Protein AF-A0A3D0QU79-F1 (afdb_monomer)

Radius of gyration: 31.1 Å; Cα contacts (8 Å, |Δi|>4): 491; chains: 1; bounding box: 102×58×69 Å

Foldseek 3Di:
DDDDDDDDDDDDDDDDPDPDDDDDDPDDDDPDQPQDDPVLLVLLLVLVVCVVVVVQPPVCLLVSLLVSLLVCLVVVHDLVNSLVSNVVSLVVVLVVVLVVCCVVPVPCPSVNSNVVSVVVSVVSSVSSSVSSPNSNLVNLADPPPCPVPDDQFFKKKKAFQAWLVQLVQVVVQCVQAVQKQKAKDKDDPPDDPDVDDDDDDDPDDGDHDPAPPSDPPPSDPPDRTIGMMMMITHNDDGDGDPPNAQMFMDTCPPSRNRLNLQLRLLQNLVCVLVVHNTGYCVVVVVVSVLLSDAPVVLVVLLCLLQPPCSPDPVNVVLLLLLSLCLSVVNPLVRSCVVVVHDSVVSVVSVVVSCVRGVQDCVDPVSVVSSVSSNSNVSLVVISSHDHDDPPD

Secondary structure (DSSP, 8-state):
---------PPPPPPP-------------PPP--PPPHHHHHHHHHHHHHHHHT-S-TTTHHHHHHHHHHHHHTTT--HHHHHHHHHHHHHHHHHHHHHHHHHH-GGG-HHHHHHHHHHHHHHHHHHHHHHHHHHHHHHHS------TT-PPP-EEEEE--B-TTHHHHHHHHHHH-TT-EEEEEEE-TT------PPPPPPS---S---S----B-------TT-EEEEEEEESSPP-PPTT--SEEEEE-GGG-HHHHHHHHHHHHHHHHHHT-SEEETTTTHHHHHHHS--HHHHHHHHHHHHTHHHH-GGGHHHHHHHHHHHHTTT-HHHHHHHTT--HHHHHHHHHHHHHHH---TTSHHHHHHHHHHHHHHHHHH-TTS-------

Sequence (392 aa):
AAADRAVAGAPPPLPPRQRSGAGGVTGSGGPPAVSPDVRTINDDITLWLGVLSGDVPVADRSAEFRTRGAAHAARNVPLEDALLLQHSCLDVLTRELTSRLVRVCPRTGPAAVGRMVDALAVSLLRPATAAFAAGYRDAARVPEQTSPDRRPFVWCLATGPAGPADGQALRQFRIANPQALIAVSGREPGAAPVPRTAPAAVPGGGPGGAGPAVAAVPAFAAAPGACVSFTAFSHDLPVVPDGLGSYGIVPVENGDTTRAARRAGISAVLARHYGLDHLDAEHARPLVAALDLTHAEREAFLASCLGPLHHSGRNRHLVETLEAYLAHNLCTTAAARSLYVHRHTFAYRMRCIRSLTGLDPDRPYHRLRAELAVLMSRLHNSPAVPQQRAAA

Structure (mmCIF, N/CA/C/O backbone):
data_AF-A0A3D0QU79-F1
#
_entry.id   AF-A0A3D0QU79-F1
#
loop_
_atom_site.group_PDB
_atom_site.id
_atom_site.type_symbol
_atom_site.label_atom_id
_atom_site.label_alt_id
_atom_site.label_comp_id
_atom_site.label_asym_id
_atom_site.label_entity_id
_atom_site.label_seq_id
_atom_site.pdbx_PDB_ins_code
_atom_site.Cartn_x
_atom_site.Cartn_y
_atom_site.Cartn_z
_atom_site.occupancy
_atom_site.B_iso_or_equiv
_atom_site.auth_seq_id
_atom_site.auth_comp_id
_atom_site.auth_asym_id
_atom_site.auth_atom_id
_atom_site.pdbx_PDB_model_num
ATOM 1 N N . ALA A 1 1 ? 81.246 31.319 12.825 1.00 35.75 1 ALA A N 1
ATOM 2 C CA . ALA A 1 1 ? 82.363 30.353 12.804 1.00 35.75 1 ALA A CA 1
ATOM 3 C C . ALA A 1 1 ? 81.787 29.011 13.241 1.00 35.75 1 ALA A C 1
ATOM 5 O O . ALA A 1 1 ? 81.293 28.928 14.350 1.00 35.75 1 ALA A O 1
ATOM 6 N N . ALA A 1 2 ? 81.414 28.150 12.298 1.00 31.53 2 ALA A N 1
ATOM 7 C CA . ALA A 1 2 ? 82.282 27.154 11.664 1.00 31.53 2 ALA A CA 1
ATOM 8 C C . ALA A 1 2 ? 82.649 25.984 12.598 1.00 31.53 2 ALA A C 1
ATOM 10 O O . ALA A 1 2 ? 83.515 26.135 13.449 1.00 31.53 2 ALA A O 1
ATOM 11 N N . ALA A 1 3 ? 82.024 24.842 12.276 1.00 32.81 3 ALA A N 1
ATOM 12 C CA . ALA A 1 3 ? 82.536 23.469 12.361 1.00 32.81 3 ALA A CA 1
ATOM 13 C C . ALA A 1 3 ? 82.628 22.826 13.767 1.00 32.81 3 ALA A C 1
ATOM 15 O O . ALA A 1 3 ? 82.865 23.501 14.752 1.00 32.81 3 ALA A O 1
ATOM 16 N N . ASP A 1 4 ? 82.410 21.522 13.951 1.00 31.72 4 ASP A N 1
ATOM 17 C CA . ASP A 1 4 ? 82.640 20.424 13.013 1.00 31.72 4 ASP A CA 1
ATOM 18 C C . ASP A 1 4 ? 81.812 19.161 13.354 1.00 31.72 4 ASP A C 1
ATOM 20 O O . ASP A 1 4 ? 81.208 19.033 14.417 1.00 31.72 4 ASP A O 1
ATOM 24 N N . ARG A 1 5 ? 81.801 18.248 12.384 1.00 33.41 5 ARG A N 1
ATOM 25 C CA . ARG A 1 5 ? 81.117 16.954 12.259 1.00 33.41 5 ARG A CA 1
ATOM 26 C C . ARG A 1 5 ? 81.375 15.948 13.392 1.00 33.41 5 ARG A C 1
ATOM 28 O O . ARG A 1 5 ? 82.512 15.760 13.806 1.00 33.41 5 ARG A O 1
ATOM 35 N N . ALA A 1 6 ? 80.363 15.123 13.685 1.00 33.72 6 ALA A N 1
ATOM 36 C CA . ALA A 1 6 ? 80.547 13.702 14.014 1.00 33.72 6 ALA A CA 1
ATOM 37 C C . ALA A 1 6 ? 79.273 12.906 13.654 1.00 33.72 6 ALA A C 1
ATOM 39 O O . ALA A 1 6 ? 78.195 13.206 14.149 1.00 33.72 6 ALA A O 1
ATOM 40 N N . VAL A 1 7 ? 79.294 12.125 12.571 1.00 34.34 7 VAL A N 1
ATOM 41 C CA . VAL A 1 7 ? 79.531 10.664 12.481 1.00 34.34 7 VAL A CA 1
ATOM 42 C C . VAL A 1 7 ? 78.212 9.888 12.354 1.00 34.34 7 VAL A C 1
ATOM 44 O O . VAL A 1 7 ? 77.292 10.002 13.154 1.00 34.34 7 VAL A O 1
ATOM 47 N N . ALA A 1 8 ? 78.162 9.114 11.271 1.00 35.62 8 ALA A N 1
ATOM 48 C CA . ALA A 1 8 ? 77.078 8.262 10.822 1.00 35.62 8 ALA A CA 1
ATOM 49 C C . ALA A 1 8 ? 76.774 7.105 11.790 1.00 35.62 8 ALA A C 1
ATOM 51 O O . ALA A 1 8 ? 77.679 6.401 12.231 1.00 35.62 8 ALA A O 1
ATOM 52 N N . GLY A 1 9 ? 75.484 6.860 12.023 1.00 32.56 9 GLY A N 1
ATOM 53 C CA . GLY A 1 9 ? 74.952 5.637 12.619 1.00 32.56 9 GLY A CA 1
ATOM 54 C C . GLY A 1 9 ? 73.758 5.165 11.793 1.00 32.56 9 GLY A C 1
ATOM 55 O O . GLY A 1 9 ? 72.789 5.901 11.626 1.00 32.56 9 GLY A O 1
ATOM 56 N N . ALA A 1 10 ? 73.874 3.974 11.210 1.00 36.19 10 ALA A N 1
ATOM 57 C CA . ALA A 1 10 ? 72.872 3.344 10.356 1.00 36.19 10 ALA A CA 1
ATOM 58 C C . ALA A 1 10 ? 71.508 3.168 11.066 1.00 36.19 10 ALA A C 1
ATOM 60 O O . ALA A 1 10 ? 71.486 2.896 12.268 1.00 36.19 10 ALA A O 1
ATOM 61 N N . PRO A 1 11 ? 70.370 3.269 10.350 1.00 40.91 11 PRO A N 1
ATOM 62 C CA . PRO A 1 11 ? 69.065 2.964 10.928 1.00 40.91 11 PRO A CA 1
ATOM 63 C C . PRO A 1 11 ? 68.925 1.449 11.188 1.00 40.91 11 PRO A C 1
ATOM 65 O O . PRO A 1 11 ? 69.383 0.646 10.370 1.00 40.91 11 PRO A O 1
ATOM 68 N N . PRO A 1 12 ? 68.298 1.035 12.305 1.00 42.03 12 PRO A N 1
ATOM 69 C CA . PRO A 1 12 ? 68.129 -0.375 12.644 1.00 42.03 12 PRO A CA 1
ATOM 70 C C . PRO A 1 12 ? 67.205 -1.099 11.644 1.00 42.03 12 PRO A C 1
ATOM 72 O O . PRO A 1 12 ? 66.320 -0.474 11.050 1.00 42.03 12 PRO A O 1
ATOM 75 N N . PRO A 1 13 ? 67.395 -2.417 11.442 1.00 36.59 13 PRO A N 1
ATOM 76 C CA . PRO A 1 13 ? 66.687 -3.181 10.423 1.00 36.59 13 PRO A CA 1
ATOM 77 C C . PRO A 1 13 ? 65.191 -3.304 10.737 1.00 36.59 13 PRO A C 1
ATOM 79 O O . PRO A 1 13 ? 64.790 -3.574 11.870 1.00 36.59 13 PRO A O 1
ATOM 82 N N . LEU A 1 14 ? 64.368 -3.133 9.699 1.00 37.88 14 LEU A N 1
ATOM 83 C CA . LEU A 1 14 ? 62.926 -3.375 9.736 1.00 37.88 14 LEU A CA 1
ATOM 84 C C . LEU A 1 14 ? 62.639 -4.832 10.152 1.00 37.88 14 LEU A C 1
ATOM 86 O O . LEU A 1 14 ? 63.272 -5.747 9.614 1.00 37.88 14 LEU A O 1
ATOM 90 N N . PRO A 1 15 ? 61.678 -5.080 11.060 1.00 35.88 15 PRO A N 1
ATOM 91 C CA . PRO A 1 15 ? 61.313 -6.436 11.446 1.00 35.88 15 PRO A CA 1
ATOM 92 C C . PRO A 1 15 ? 60.686 -7.201 10.264 1.00 35.88 15 PRO A C 1
ATOM 94 O O . PRO A 1 15 ? 60.052 -6.601 9.387 1.00 35.88 15 PRO A O 1
ATOM 97 N N . PRO A 1 16 ? 60.859 -8.534 10.216 1.00 32.47 16 PRO A N 1
ATOM 98 C CA . PRO A 1 16 ? 60.448 -9.357 9.088 1.00 32.47 16 PRO A CA 1
ATOM 99 C C . PRO A 1 16 ? 58.928 -9.336 8.907 1.00 32.47 16 PRO A C 1
ATOM 101 O O . PRO A 1 16 ? 58.172 -9.386 9.877 1.00 32.47 16 PRO A O 1
ATOM 104 N N . ARG A 1 17 ? 58.486 -9.308 7.641 1.00 31.45 17 ARG A N 1
ATOM 105 C CA . ARG A 1 17 ? 57.084 -9.485 7.239 1.00 31.45 17 ARG A CA 1
ATOM 106 C C . ARG A 1 17 ? 56.525 -10.755 7.886 1.00 31.45 17 ARG A C 1
ATOM 108 O O . ARG A 1 17 ? 56.773 -11.859 7.402 1.00 31.45 17 ARG A O 1
ATOM 115 N N . GLN A 1 18 ? 55.752 -10.597 8.958 1.00 30.86 18 GLN A N 1
ATOM 116 C CA . GLN A 1 18 ? 54.949 -11.681 9.498 1.00 30.86 18 GLN A CA 1
ATOM 117 C C . GLN A 1 18 ? 53.874 -12.036 8.470 1.00 30.86 18 GLN A C 1
ATOM 119 O O . GLN A 1 18 ? 52.933 -11.284 8.225 1.00 30.86 18 GLN A O 1
ATOM 124 N N . ARG A 1 19 ? 54.037 -13.212 7.859 1.00 35.50 19 ARG A N 1
ATOM 125 C CA . ARG A 1 19 ? 52.932 -13.978 7.291 1.00 35.50 19 ARG A CA 1
ATOM 126 C C . ARG A 1 19 ? 52.000 -14.349 8.450 1.00 35.50 19 ARG A C 1
ATOM 128 O O . ARG A 1 19 ? 52.246 -15.332 9.136 1.00 35.50 19 ARG A O 1
ATOM 135 N N . SER A 1 20 ? 50.959 -13.554 8.671 1.00 30.30 20 SER A N 1
ATOM 136 C CA . SER A 1 20 ? 49.737 -14.035 9.319 1.00 30.30 20 SER A CA 1
ATOM 137 C C . SER A 1 20 ? 48.920 -14.692 8.201 1.00 30.30 20 SER A C 1
ATOM 139 O O . SER A 1 20 ? 48.627 -14.052 7.198 1.00 30.30 20 SER A O 1
ATOM 141 N N . GLY A 1 21 ? 48.707 -16.003 8.187 1.00 27.97 21 GLY A N 1
ATOM 142 C CA . GLY A 1 21 ? 48.133 -16.739 9.302 1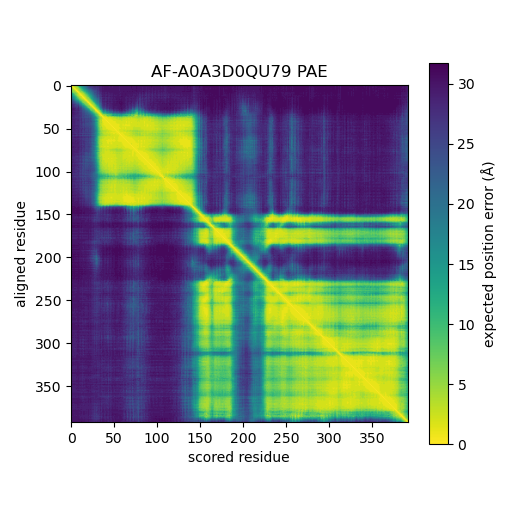.00 27.97 21 GLY A CA 1
ATOM 143 C C . GLY A 1 21 ? 46.635 -16.774 9.048 1.00 27.97 21 GLY A C 1
ATOM 144 O O . GLY A 1 21 ? 45.923 -15.834 9.379 1.00 27.97 21 GLY A O 1
ATOM 145 N N . ALA A 1 22 ? 46.196 -17.827 8.361 1.00 35.59 22 ALA A N 1
ATOM 146 C CA . ALA A 1 22 ? 44.805 -18.105 8.057 1.00 35.59 22 ALA A CA 1
ATOM 147 C C . ALA A 1 22 ? 43.965 -18.066 9.345 1.00 35.59 22 ALA A C 1
ATOM 149 O O . ALA A 1 22 ? 44.060 -18.955 10.186 1.00 35.59 22 ALA A O 1
ATOM 150 N N . GLY A 1 23 ? 43.157 -17.019 9.487 1.00 27.84 23 GLY A N 1
ATOM 151 C CA . GLY A 1 23 ? 42.080 -16.915 10.462 1.00 27.84 23 GLY A CA 1
ATOM 152 C C . GLY A 1 23 ? 40.771 -16.868 9.693 1.00 27.84 23 GLY A C 1
ATOM 153 O O . GLY A 1 23 ? 40.523 -15.916 8.956 1.00 27.84 23 GLY A O 1
ATOM 154 N N . GLY A 1 24 ? 39.981 -17.935 9.807 1.00 39.28 24 GLY A N 1
ATOM 155 C CA . GLY A 1 24 ? 38.714 -18.097 9.110 1.00 39.28 24 GLY A CA 1
ATOM 156 C C . GLY A 1 24 ? 37.747 -16.959 9.415 1.00 39.28 24 GLY A C 1
ATOM 157 O O . GLY A 1 24 ? 37.289 -16.800 10.543 1.00 39.28 24 GLY A O 1
ATOM 158 N N . VAL A 1 25 ? 37.403 -16.208 8.374 1.00 29.53 25 VAL A N 1
ATOM 159 C CA . VAL A 1 25 ? 36.155 -15.457 8.319 1.00 29.53 25 VAL A CA 1
ATOM 160 C C . VAL A 1 25 ? 35.175 -16.374 7.610 1.00 29.53 25 VAL A C 1
ATOM 162 O O . VAL A 1 25 ? 35.300 -16.642 6.416 1.00 29.53 25 VAL A O 1
ATOM 165 N N . THR A 1 26 ? 34.218 -16.899 8.366 1.00 37.69 26 THR A N 1
ATOM 166 C CA . THR A 1 26 ? 32.998 -17.506 7.840 1.00 37.69 26 THR A CA 1
ATOM 167 C C . THR A 1 26 ? 32.224 -16.422 7.088 1.00 37.69 26 THR A C 1
ATOM 169 O O . THR A 1 26 ? 31.386 -15.728 7.662 1.00 37.69 26 THR A O 1
ATOM 172 N N . GLY A 1 27 ? 32.576 -16.220 5.819 1.00 29.61 27 GLY A N 1
ATOM 173 C CA . GLY A 1 27 ? 31.858 -15.377 4.875 1.00 29.61 27 GLY A CA 1
ATOM 174 C C . GLY A 1 27 ? 30.707 -16.172 4.273 1.00 29.61 27 GLY A C 1
ATOM 175 O O . GLY A 1 27 ? 30.907 -17.240 3.702 1.00 29.61 27 GLY A O 1
ATOM 176 N N . SER A 1 28 ? 29.502 -15.650 4.458 1.00 29.39 28 SER A N 1
ATOM 177 C CA . SER A 1 28 ? 28.238 -16.116 3.894 1.00 29.39 28 SER A CA 1
ATOM 178 C C . SER A 1 28 ? 28.361 -16.583 2.439 1.00 29.39 28 SER A C 1
ATOM 180 O O . SER A 1 28 ? 28.743 -15.802 1.566 1.00 29.39 28 SER A O 1
ATOM 182 N N . GLY A 1 29 ? 27.978 -17.833 2.177 1.00 28.75 29 GLY A N 1
ATOM 183 C CA . GLY A 1 29 ? 27.863 -18.383 0.829 1.00 28.75 29 GLY A CA 1
ATOM 184 C C . GLY A 1 29 ? 26.713 -17.744 0.050 1.00 28.75 29 GLY A C 1
ATOM 185 O O . GLY A 1 29 ? 25.585 -18.228 0.097 1.00 28.75 29 GLY A O 1
ATOM 186 N N . GLY A 1 30 ? 27.004 -16.661 -0.669 1.00 31.19 30 GLY A N 1
ATOM 187 C CA . GLY A 1 30 ? 26.317 -16.332 -1.918 1.00 31.19 30 GLY A CA 1
ATOM 188 C C . GLY A 1 30 ? 26.984 -17.073 -3.087 1.00 31.19 30 GLY A C 1
ATOM 189 O O . GLY A 1 30 ? 28.130 -17.510 -2.943 1.00 31.19 30 GLY A O 1
ATOM 190 N N . PRO A 1 31 ? 26.312 -17.245 -4.241 1.00 33.75 31 PRO A N 1
ATOM 191 C CA . PRO A 1 31 ? 27.000 -17.714 -5.440 1.00 33.75 31 PRO A CA 1
ATOM 192 C C . PRO A 1 31 ? 28.157 -16.752 -5.768 1.00 33.75 31 PRO A C 1
ATOM 194 O O . PRO A 1 31 ? 28.047 -15.556 -5.482 1.00 33.75 31 PRO A O 1
ATOM 197 N N . PRO A 1 32 ? 29.276 -17.241 -6.330 1.00 34.88 32 PRO A N 1
ATOM 198 C CA . PRO A 1 32 ? 30.414 -16.386 -6.639 1.00 34.88 32 PRO A CA 1
ATOM 199 C C . PRO A 1 32 ? 29.972 -15.285 -7.607 1.00 34.88 32 PRO A C 1
ATOM 201 O O . PRO A 1 32 ? 29.350 -15.580 -8.628 1.00 34.88 32 PRO A O 1
ATOM 204 N N . ALA A 1 33 ? 30.293 -14.027 -7.294 1.00 43.06 33 ALA A N 1
ATOM 205 C CA . ALA A 1 33 ? 30.226 -12.950 -8.271 1.00 43.06 33 ALA A CA 1
ATOM 206 C C . ALA A 1 33 ? 31.072 -13.378 -9.479 1.00 43.06 33 ALA A C 1
ATOM 208 O O . ALA A 1 33 ? 32.288 -13.548 -9.366 1.00 43.06 33 ALA A O 1
ATOM 209 N N . VAL A 1 34 ? 30.423 -13.651 -10.612 1.00 56.75 34 VAL A N 1
ATOM 210 C CA . VAL A 1 34 ? 31.129 -14.025 -11.835 1.00 56.75 34 VAL A CA 1
ATOM 211 C C . VAL A 1 34 ? 31.769 -12.746 -12.354 1.00 56.75 34 VAL A C 1
ATOM 213 O O . VAL A 1 34 ? 31.077 -11.859 -12.853 1.00 56.75 34 VAL A O 1
ATOM 216 N N . SER A 1 35 ? 33.087 -12.622 -12.195 1.00 58.31 35 SER A N 1
ATOM 217 C CA . SER A 1 35 ? 33.826 -11.520 -12.808 1.00 58.31 35 SER A CA 1
ATOM 218 C C . SER A 1 35 ? 33.577 -11.523 -14.322 1.00 58.31 35 SER A C 1
ATOM 220 O O . SER A 1 35 ? 33.538 -12.602 -14.923 1.00 58.31 35 SER A O 1
ATOM 222 N N . PRO A 1 36 ? 33.393 -10.352 -14.955 1.00 65.31 36 PRO A N 1
ATOM 223 C CA . PRO A 1 36 ? 33.149 -10.287 -16.388 1.00 65.31 36 PRO A CA 1
ATOM 224 C C . PRO A 1 36 ? 34.306 -10.948 -17.147 1.00 65.31 36 PRO A C 1
ATOM 226 O O . PRO A 1 36 ? 35.471 -10.613 -16.938 1.00 65.31 36 PRO A O 1
ATOM 229 N N . ASP A 1 37 ? 33.981 -11.898 -18.027 1.00 76.88 37 ASP A N 1
ATOM 230 C CA . ASP A 1 37 ? 34.973 -12.563 -18.877 1.00 76.88 37 ASP A CA 1
ATOM 231 C C . ASP A 1 37 ? 35.656 -11.546 -19.814 1.00 76.88 37 ASP A C 1
ATOM 233 O O . ASP A 1 37 ? 35.039 -10.570 -20.257 1.00 76.88 37 ASP A O 1
ATOM 237 N N . VAL A 1 38 ? 36.917 -11.811 -20.159 1.00 76.44 38 VAL A N 1
ATOM 238 C CA . VAL A 1 38 ? 37.808 -10.984 -20.986 1.00 76.44 38 VAL A CA 1
ATOM 239 C C . VAL A 1 38 ? 37.138 -10.554 -22.288 1.00 76.44 38 VAL A C 1
ATOM 241 O O . VAL A 1 38 ? 37.283 -9.408 -22.708 1.00 76.44 38 VAL A O 1
ATOM 244 N N . ARG A 1 39 ? 36.345 -11.435 -22.910 1.00 77.50 39 ARG A N 1
ATOM 245 C CA . ARG A 1 39 ? 35.602 -11.108 -24.134 1.00 77.50 39 ARG A CA 1
ATOM 246 C C . ARG A 1 39 ? 34.592 -9.977 -23.923 1.00 77.50 39 ARG A C 1
ATOM 248 O O . ARG A 1 39 ? 34.480 -9.089 -24.759 1.00 77.50 39 ARG A O 1
ATOM 255 N N . THR A 1 40 ? 33.893 -9.980 -22.791 1.00 81.00 40 THR A N 1
ATOM 256 C CA . THR A 1 40 ? 32.889 -8.959 -22.457 1.00 81.00 40 THR A CA 1
ATOM 257 C C . THR A 1 40 ? 33.553 -7.604 -22.224 1.00 81.00 40 THR A C 1
ATOM 259 O O . THR A 1 40 ? 33.067 -6.591 -22.718 1.00 81.00 40 THR A O 1
ATOM 262 N N . ILE A 1 41 ? 34.700 -7.602 -21.542 1.00 83.38 41 ILE A N 1
ATOM 263 C CA . ILE A 1 41 ? 35.516 -6.402 -21.329 1.00 83.38 41 ILE A CA 1
ATOM 264 C C . ILE A 1 41 ? 36.036 -5.860 -22.669 1.00 83.38 41 ILE A C 1
ATOM 266 O O . ILE A 1 41 ? 35.963 -4.660 -22.924 1.00 83.38 41 ILE A O 1
ATOM 270 N N . ASN A 1 42 ? 36.526 -6.736 -23.551 1.00 82.94 42 ASN A N 1
ATOM 271 C CA . ASN A 1 42 ? 37.070 -6.337 -24.848 1.00 82.94 42 ASN A CA 1
ATOM 272 C C . ASN A 1 42 ? 36.014 -5.687 -25.752 1.00 82.94 42 ASN A C 1
ATOM 274 O O . ASN A 1 42 ? 36.288 -4.676 -26.398 1.00 82.94 42 ASN A O 1
ATOM 278 N N . ASP A 1 43 ? 34.800 -6.228 -25.774 1.00 88.56 43 ASP A N 1
ATOM 279 C CA . ASP A 1 43 ? 33.699 -5.648 -26.540 1.00 88.56 43 ASP A CA 1
ATOM 280 C C . ASP A 1 43 ? 33.285 -4.260 -26.001 1.00 88.56 43 ASP A C 1
ATOM 282 O O . ASP A 1 43 ? 32.976 -3.365 -26.785 1.00 88.56 43 ASP A O 1
ATOM 286 N N . ASP A 1 44 ? 33.303 -4.053 -24.676 1.00 91.00 44 ASP A N 1
ATOM 287 C CA . ASP A 1 44 ? 33.002 -2.744 -24.071 1.00 91.00 44 ASP A CA 1
ATOM 288 C C . ASP A 1 44 ? 34.072 -1.707 -24.431 1.00 91.00 44 ASP A C 1
ATOM 290 O O . ASP A 1 44 ? 33.751 -0.586 -24.828 1.00 91.00 44 ASP A O 1
ATOM 294 N N . ILE A 1 45 ? 35.350 -2.092 -24.352 1.00 87.94 45 ILE A N 1
ATOM 295 C CA . ILE A 1 45 ? 36.472 -1.248 -24.782 1.00 87.94 45 ILE A CA 1
ATOM 296 C C . ILE A 1 45 ? 36.349 -0.920 -26.274 1.00 87.94 45 ILE A C 1
ATOM 298 O O . ILE A 1 45 ? 36.562 0.226 -26.666 1.00 87.94 45 ILE A O 1
ATOM 302 N N . THR A 1 46 ? 35.972 -1.897 -27.100 1.00 90.56 46 THR A N 1
ATOM 303 C CA . THR A 1 46 ? 35.788 -1.711 -28.546 1.00 90.56 46 THR A CA 1
ATOM 304 C C . THR A 1 46 ? 34.679 -0.702 -28.838 1.00 90.56 46 THR A C 1
ATOM 306 O O . THR A 1 46 ? 34.876 0.198 -29.654 1.00 90.56 46 THR A O 1
ATOM 309 N N . LEU A 1 47 ? 33.547 -0.787 -28.131 1.00 93.12 47 LEU A N 1
ATOM 310 C CA . LEU A 1 47 ? 32.469 0.193 -28.260 1.00 93.12 47 LEU A CA 1
ATOM 311 C C . LEU A 1 47 ? 32.935 1.596 -27.850 1.00 93.12 47 LEU A C 1
ATOM 313 O O . LEU A 1 47 ? 32.705 2.560 -28.580 1.00 93.12 47 LEU A O 1
ATOM 317 N N . TRP A 1 48 ? 33.620 1.724 -26.712 1.00 93.56 48 TRP A N 1
ATOM 318 C CA . TRP A 1 48 ? 34.141 3.015 -26.259 1.00 93.56 48 TRP A CA 1
ATOM 319 C C . TRP A 1 48 ? 35.148 3.623 -27.235 1.00 93.56 48 TRP A C 1
ATOM 321 O O . TRP A 1 48 ? 35.089 4.825 -27.498 1.00 93.56 48 TRP A O 1
ATOM 331 N N . LEU A 1 49 ? 36.035 2.808 -27.807 1.00 90.50 49 LEU A N 1
ATOM 332 C CA . LEU A 1 49 ? 36.959 3.247 -28.848 1.00 90.50 49 LEU A CA 1
ATOM 333 C C . LEU A 1 49 ? 36.205 3.751 -30.078 1.00 90.50 49 LEU A C 1
ATOM 335 O O . LEU A 1 49 ? 36.492 4.862 -30.507 1.00 90.50 49 LEU A O 1
ATOM 339 N N . GLY A 1 50 ? 35.201 3.012 -30.562 1.00 90.69 50 GLY A N 1
ATOM 340 C CA . GLY A 1 50 ? 34.358 3.429 -31.688 1.00 90.69 50 GLY A CA 1
ATOM 341 C C . GLY A 1 50 ? 33.586 4.731 -31.430 1.00 90.69 50 GLY A C 1
ATOM 342 O O . GLY A 1 50 ? 33.398 5.555 -32.324 1.00 90.69 50 GLY A O 1
ATOM 343 N N . VAL A 1 51 ? 33.160 4.972 -30.187 1.00 92.00 51 VAL A N 1
ATOM 344 C CA . VAL A 1 51 ? 32.522 6.239 -29.791 1.00 92.00 51 VAL A CA 1
ATOM 345 C C . VAL A 1 51 ? 33.519 7.401 -29.808 1.00 92.00 51 VAL A C 1
ATOM 347 O O . VAL A 1 51 ? 33.164 8.496 -30.249 1.00 92.00 51 VAL A O 1
ATOM 350 N N . LEU A 1 52 ? 34.747 7.177 -29.330 1.00 88.62 52 LEU A N 1
ATOM 351 C CA . LEU A 1 52 ? 35.801 8.194 -29.258 1.00 88.62 52 LEU A CA 1
ATOM 352 C C . LEU A 1 52 ? 36.421 8.509 -30.626 1.00 88.62 52 LEU A C 1
ATOM 354 O O . LEU A 1 52 ? 36.770 9.662 -30.873 1.00 88.62 52 LEU A O 1
ATOM 358 N N . SER A 1 53 ? 36.546 7.518 -31.511 1.00 86.81 53 SER A N 1
ATOM 359 C CA . SER A 1 53 ? 37.006 7.696 -32.895 1.00 86.81 53 SER A CA 1
ATOM 360 C C . SER A 1 53 ? 35.932 8.293 -33.806 1.00 86.81 53 SER A C 1
ATOM 362 O O . SER A 1 53 ? 36.264 8.865 -34.841 1.00 86.81 53 SER A O 1
ATOM 364 N N . GLY A 1 54 ? 34.658 8.211 -33.408 1.00 87.00 54 GLY A N 1
ATOM 365 C CA . GLY A 1 54 ? 33.523 8.680 -34.202 1.00 87.00 54 GLY A CA 1
ATOM 366 C C . GLY A 1 54 ? 32.953 7.630 -35.158 1.00 87.00 54 GLY A C 1
ATOM 367 O O . GLY A 1 54 ? 32.031 7.950 -35.903 1.00 87.00 54 GLY A O 1
ATOM 368 N N . ASP A 1 55 ? 33.441 6.391 -35.095 1.00 91.12 55 ASP A N 1
ATOM 369 C CA . ASP A 1 55 ? 32.965 5.264 -35.906 1.00 91.12 55 ASP A CA 1
ATOM 370 C C . ASP A 1 55 ? 31.530 4.845 -35.544 1.00 91.12 55 ASP A C 1
ATOM 372 O O . ASP A 1 55 ? 30.825 4.268 -36.368 1.00 91.12 55 ASP A O 1
ATOM 376 N N . VAL A 1 56 ? 31.076 5.160 -34.322 1.00 90.12 56 VAL A N 1
ATOM 377 C CA . VAL A 1 56 ? 29.687 4.955 -33.880 1.00 90.12 56 VAL A CA 1
ATOM 378 C C . VAL A 1 56 ? 28.900 6.273 -33.980 1.00 90.12 56 VAL A C 1
ATOM 380 O O . VAL A 1 56 ? 29.145 7.199 -33.178 1.00 90.12 56 VAL A O 1
ATOM 383 N N . PRO A 1 57 ? 27.926 6.378 -34.911 1.00 91.44 57 PRO A N 1
ATOM 384 C CA . PRO A 1 57 ? 27.107 7.573 -35.084 1.00 91.44 57 PRO A CA 1
ATOM 385 C C . PRO A 1 57 ? 26.366 7.945 -33.802 1.00 91.44 57 PRO A C 1
ATOM 387 O O . PRO A 1 57 ? 25.902 7.079 -33.064 1.00 91.44 57 PRO A O 1
ATOM 390 N N . VAL A 1 58 ? 26.209 9.247 -33.536 1.00 84.62 58 VAL A N 1
ATOM 391 C CA . VAL A 1 58 ? 25.581 9.754 -32.296 1.00 84.62 58 VAL A CA 1
ATOM 392 C C . VAL A 1 58 ? 24.187 9.158 -32.059 1.00 84.62 58 VAL A C 1
ATOM 394 O O . VAL A 1 58 ? 23.852 8.865 -30.913 1.00 84.62 58 VAL A O 1
ATOM 397 N N . ALA A 1 59 ? 23.411 8.942 -33.126 1.00 87.56 59 ALA A N 1
ATOM 398 C CA . ALA A 1 59 ? 22.074 8.352 -33.063 1.00 87.56 59 ALA A CA 1
ATOM 399 C C . ALA A 1 59 ? 22.074 6.895 -32.555 1.00 87.56 59 ALA A C 1
ATOM 401 O O . ALA A 1 59 ? 21.135 6.486 -31.871 1.00 87.56 59 ALA A O 1
ATOM 402 N N . ASP A 1 60 ? 23.148 6.148 -32.813 1.00 89.00 60 ASP A N 1
ATOM 403 C CA . ASP A 1 60 ? 23.219 4.706 -32.558 1.00 89.00 60 ASP A CA 1
ATOM 404 C C . ASP A 1 60 ? 23.855 4.379 -31.201 1.00 89.00 60 ASP A C 1
ATOM 406 O O . ASP A 1 60 ? 23.597 3.322 -30.626 1.00 89.00 60 ASP A O 1
ATOM 410 N N . ARG A 1 61 ? 24.622 5.313 -30.618 1.00 90.75 61 ARG A N 1
ATOM 411 C CA . ARG A 1 61 ? 25.357 5.114 -29.350 1.00 90.75 61 ARG A CA 1
ATOM 412 C C . ARG A 1 61 ? 24.474 4.557 -28.236 1.00 90.75 61 ARG A C 1
ATOM 414 O O . ARG A 1 61 ? 24.852 3.610 -27.553 1.00 90.75 61 ARG A O 1
ATOM 421 N N . SER A 1 62 ? 23.279 5.117 -28.046 1.00 89.75 62 SER A N 1
ATOM 422 C CA . SER A 1 62 ? 22.351 4.648 -27.009 1.00 89.75 62 SER A CA 1
ATOM 423 C C . SER A 1 62 ? 21.776 3.257 -27.291 1.00 89.75 62 SER A C 1
ATOM 425 O O . SER A 1 62 ? 21.369 2.575 -26.354 1.00 89.75 62 SER A O 1
ATOM 427 N N . ALA A 1 63 ? 21.677 2.830 -28.551 1.00 85.75 63 ALA A N 1
ATOM 428 C CA . ALA A 1 63 ? 21.281 1.464 -28.891 1.00 85.75 63 ALA A CA 1
ATOM 429 C C . ALA A 1 63 ? 22.425 0.482 -28.608 1.00 85.75 63 ALA A C 1
ATOM 431 O O . ALA A 1 63 ? 22.210 -0.517 -27.928 1.00 85.75 63 ALA A O 1
ATOM 432 N N . GLU A 1 64 ? 23.649 0.824 -29.005 1.00 90.88 64 GLU A N 1
ATOM 433 C CA . GLU A 1 64 ? 24.831 -0.010 -28.768 1.00 90.88 64 GLU A CA 1
ATOM 434 C C . GLU A 1 64 ? 25.106 -0.231 -27.274 1.00 90.88 64 GLU A C 1
ATOM 436 O O . GLU A 1 64 ? 25.255 -1.368 -26.820 1.00 90.88 64 GLU A O 1
ATOM 441 N N . PHE A 1 65 ? 25.064 0.828 -26.455 1.00 95.06 65 PHE A N 1
ATOM 442 C CA . PHE A 1 65 ? 25.226 0.683 -25.004 1.00 95.06 65 PHE A CA 1
ATOM 443 C C . PHE A 1 65 ? 24.105 -0.149 -24.362 1.00 95.06 65 PHE A C 1
ATOM 445 O O . PHE A 1 65 ? 24.375 -0.894 -23.420 1.00 95.06 65 PHE A O 1
ATOM 452 N N . ARG A 1 66 ? 22.868 -0.094 -24.883 1.00 93.56 66 ARG A N 1
ATOM 453 C CA . ARG A 1 66 ? 21.781 -0.985 -24.438 1.00 93.56 66 ARG A CA 1
ATOM 454 C C . ARG A 1 66 ? 22.099 -2.449 -24.743 1.00 93.56 66 ARG A C 1
ATOM 456 O O . ARG A 1 66 ? 21.958 -3.288 -23.856 1.00 93.56 66 ARG A O 1
ATOM 463 N N . THR A 1 67 ? 22.577 -2.749 -25.950 1.00 90.38 67 THR A N 1
ATOM 464 C CA . THR A 1 67 ? 23.002 -4.102 -26.347 1.00 90.38 67 THR A CA 1
ATOM 465 C C . THR A 1 67 ? 24.100 -4.635 -25.427 1.00 90.38 67 THR A C 1
ATOM 467 O O . THR A 1 67 ? 24.048 -5.788 -24.994 1.00 90.38 67 THR A O 1
ATOM 470 N N . ARG A 1 68 ? 25.065 -3.786 -25.053 1.00 93.56 68 ARG A N 1
ATOM 471 C CA . ARG A 1 68 ? 26.106 -4.146 -24.081 1.00 93.56 68 ARG A CA 1
ATOM 472 C C . ARG A 1 68 ? 25.535 -4.434 -22.696 1.00 93.56 68 ARG A C 1
ATOM 474 O O . ARG A 1 68 ? 25.833 -5.486 -22.136 1.00 93.56 68 ARG A O 1
ATOM 481 N N . GLY A 1 69 ? 24.656 -3.573 -22.183 1.00 91.81 69 GLY A N 1
ATOM 482 C CA . GLY A 1 69 ? 23.959 -3.811 -20.917 1.00 91.81 69 GLY A CA 1
ATOM 483 C C . GLY A 1 69 ? 23.224 -5.154 -20.897 1.00 91.81 69 GLY A C 1
ATOM 484 O O . GLY A 1 69 ? 23.354 -5.922 -19.943 1.00 91.81 69 GLY A O 1
ATOM 485 N N . ALA A 1 70 ? 22.531 -5.488 -21.987 1.00 86.75 70 ALA A N 1
ATOM 486 C CA . ALA A 1 70 ? 21.846 -6.768 -22.139 1.00 86.75 70 ALA A CA 1
ATOM 487 C C . ALA A 1 70 ? 22.804 -7.974 -22.132 1.00 86.75 70 ALA A C 1
ATOM 489 O O . ALA A 1 70 ? 22.523 -9.001 -21.511 1.00 86.75 70 ALA A O 1
ATOM 490 N N . ALA A 1 71 ? 23.965 -7.843 -22.776 1.00 87.00 71 ALA A N 1
ATOM 491 C CA . ALA A 1 71 ? 24.988 -8.885 -22.822 1.00 87.00 71 ALA A CA 1
ATOM 492 C C . ALA A 1 71 ? 25.623 -9.175 -21.448 1.00 87.00 71 ALA A C 1
ATOM 494 O O . ALA A 1 71 ? 26.017 -10.318 -21.190 1.00 87.00 71 ALA A O 1
ATOM 495 N N . HIS A 1 72 ? 25.721 -8.165 -20.577 1.00 85.94 72 HIS A N 1
ATOM 496 C CA . HIS A 1 72 ? 26.159 -8.318 -19.183 1.00 85.94 72 HIS A CA 1
ATOM 497 C C . HIS A 1 72 ? 25.090 -8.992 -18.318 1.00 85.94 72 HIS A C 1
ATOM 499 O O . HIS A 1 72 ? 25.410 -9.916 -17.568 1.00 85.94 72 HIS A O 1
ATOM 505 N N . ALA A 1 73 ? 23.819 -8.616 -18.492 1.00 84.00 73 ALA A N 1
ATOM 506 C CA . ALA A 1 73 ? 22.695 -9.268 -17.818 1.00 84.00 73 ALA A CA 1
ATOM 507 C C . ALA A 1 73 ? 22.603 -10.764 -18.168 1.00 84.00 73 ALA A C 1
ATOM 509 O O . ALA A 1 73 ? 22.480 -11.599 -17.276 1.00 84.00 73 ALA A O 1
ATOM 510 N N . ALA A 1 74 ? 22.768 -11.124 -19.447 1.00 80.00 74 ALA A N 1
ATOM 511 C CA . ALA A 1 74 ? 22.767 -12.517 -19.908 1.00 80.00 74 ALA A CA 1
ATOM 512 C C . ALA A 1 74 ? 23.880 -13.382 -19.281 1.00 80.00 74 ALA A C 1
ATOM 514 O O . ALA A 1 74 ? 23.780 -14.608 -19.252 1.00 80.00 74 ALA A O 1
ATOM 515 N N . ARG A 1 75 ? 24.946 -12.749 -18.778 1.00 77.94 75 ARG A N 1
ATOM 516 C CA . ARG A 1 75 ? 26.078 -13.402 -18.106 1.00 77.94 75 ARG A CA 1
ATOM 517 C C . ARG A 1 75 ? 25.978 -13.361 -16.580 1.00 77.94 75 ARG A C 1
ATOM 519 O O . ARG A 1 75 ? 26.879 -13.860 -15.916 1.00 77.94 75 ARG A O 1
ATOM 526 N N . ASN A 1 76 ? 24.895 -12.803 -16.033 1.00 72.12 76 ASN A N 1
ATOM 527 C CA . ASN A 1 76 ? 24.684 -12.610 -14.597 1.00 72.12 76 ASN A CA 1
ATOM 528 C C . ASN A 1 76 ? 25.796 -11.791 -13.909 1.00 72.12 76 ASN A C 1
ATOM 530 O O . ASN A 1 76 ? 26.083 -12.011 -12.733 1.00 72.12 76 ASN A O 1
ATOM 534 N N . VAL A 1 77 ? 26.425 -10.853 -14.628 1.00 76.94 77 VAL A N 1
ATOM 535 C CA . VAL A 1 77 ? 27.369 -9.897 -14.025 1.00 76.94 77 VAL A CA 1
ATOM 536 C C . VAL A 1 77 ? 26.558 -8.881 -13.217 1.00 76.94 77 VAL A C 1
ATOM 538 O O . VAL A 1 77 ? 25.668 -8.272 -13.805 1.00 76.94 77 VAL A O 1
ATOM 541 N N . PRO A 1 78 ? 26.823 -8.658 -11.916 1.00 80.12 78 PRO A N 1
ATOM 542 C CA . PRO A 1 78 ? 26.089 -7.670 -11.125 1.00 80.12 78 PRO A CA 1
ATOM 543 C C . PRO A 1 78 ? 26.074 -6.288 -11.793 1.00 80.12 78 PRO A C 1
ATOM 545 O O . PRO A 1 78 ? 27.093 -5.828 -12.306 1.00 80.12 78 PRO A O 1
ATOM 548 N N . LEU A 1 79 ? 24.923 -5.600 -11.781 1.00 84.50 79 LEU A N 1
ATOM 549 C CA . LEU A 1 79 ? 24.777 -4.295 -12.448 1.00 84.50 79 LEU A CA 1
ATOM 550 C C . LEU A 1 79 ? 25.790 -3.264 -11.928 1.00 84.50 79 LEU A C 1
ATOM 552 O O . LEU A 1 79 ? 26.318 -2.475 -12.707 1.00 84.50 79 LEU A O 1
ATOM 556 N N . GLU A 1 80 ? 26.059 -3.272 -10.625 1.00 77.81 80 GLU A N 1
ATOM 557 C CA . GLU A 1 80 ? 27.051 -2.395 -9.999 1.00 77.81 80 GLU A CA 1
ATOM 558 C C . GLU A 1 80 ? 28.461 -2.635 -10.554 1.00 77.81 80 GLU A C 1
ATOM 560 O O . GLU A 1 80 ? 29.118 -1.683 -10.977 1.00 77.81 80 GLU A O 1
ATOM 565 N N . ASP A 1 81 ? 28.871 -3.898 -10.682 1.00 80.12 81 ASP A N 1
ATOM 566 C CA . ASP A 1 81 ? 30.163 -4.287 -11.250 1.00 80.12 81 ASP A CA 1
ATOM 567 C C . ASP A 1 81 ? 30.248 -3.940 -12.741 1.00 80.12 81 ASP A C 1
ATOM 569 O O . ASP A 1 81 ? 31.259 -3.420 -13.217 1.00 80.12 81 ASP A O 1
ATOM 573 N N . ALA A 1 82 ? 29.164 -4.164 -13.487 1.00 86.06 82 ALA A N 1
ATOM 574 C CA . ALA A 1 82 ? 29.086 -3.843 -14.907 1.00 86.06 82 ALA A CA 1
ATOM 575 C C . ALA A 1 82 ? 29.158 -2.325 -15.163 1.00 86.06 82 ALA A C 1
ATOM 577 O O . ALA A 1 82 ? 29.800 -1.883 -16.119 1.00 86.06 82 ALA A O 1
ATOM 578 N N . LEU A 1 83 ? 28.546 -1.509 -14.298 1.00 87.88 83 LEU A N 1
ATOM 579 C CA . LEU A 1 83 ? 28.648 -0.050 -14.361 1.00 87.88 83 LEU A CA 1
ATOM 580 C C . LEU A 1 83 ? 30.040 0.435 -13.948 1.00 87.88 83 LEU A C 1
ATOM 582 O O . LEU A 1 83 ? 30.596 1.297 -14.630 1.00 87.88 83 LEU A O 1
ATOM 586 N N . LEU A 1 84 ? 30.628 -0.117 -12.884 1.00 84.19 84 LEU A N 1
ATOM 587 C CA . LEU A 1 84 ? 32.005 0.186 -12.473 1.00 84.19 84 LEU A CA 1
ATOM 588 C C . LEU A 1 84 ? 33.012 -0.142 -13.580 1.00 84.19 84 LEU A C 1
ATOM 590 O O . LEU A 1 84 ? 33.960 0.618 -13.800 1.00 84.19 84 LEU A O 1
ATOM 594 N N . LEU A 1 85 ? 32.773 -1.217 -14.334 1.00 86.06 85 LEU A N 1
ATOM 595 C CA . LEU A 1 85 ? 33.564 -1.551 -15.510 1.00 86.06 85 LEU A CA 1
ATOM 596 C C . LEU A 1 85 ? 33.475 -0.455 -16.583 1.00 86.06 85 LEU A C 1
ATOM 598 O O . LEU A 1 85 ? 34.515 -0.033 -17.081 1.00 86.06 85 LEU A O 1
ATOM 602 N N . GLN A 1 86 ? 32.283 0.078 -16.886 1.00 88.44 86 GLN A N 1
ATOM 603 C CA . GLN A 1 86 ? 32.145 1.172 -17.867 1.00 88.44 86 GLN A CA 1
ATOM 604 C C . GLN A 1 86 ? 32.922 2.430 -17.463 1.00 88.44 86 GLN A C 1
ATOM 606 O O . GLN A 1 86 ? 33.560 3.063 -18.305 1.00 88.44 86 GLN A O 1
ATOM 611 N N . HIS A 1 87 ? 32.900 2.777 -16.173 1.00 86.12 87 HIS A N 1
ATOM 612 C CA . HIS A 1 87 ? 33.669 3.906 -15.645 1.00 86.12 87 HIS A CA 1
ATOM 613 C C . HIS A 1 87 ? 35.176 3.651 -15.775 1.00 86.12 87 HIS A C 1
ATOM 615 O O . HIS A 1 87 ? 35.922 4.538 -16.186 1.00 86.12 87 HIS A O 1
ATOM 621 N N . SER A 1 88 ? 35.609 2.422 -15.486 1.00 85.25 88 SER A N 1
ATOM 622 C CA . SER A 1 88 ? 37.013 2.012 -15.562 1.00 85.25 88 SER A CA 1
ATOM 623 C C . SER A 1 88 ? 37.538 1.992 -17.001 1.00 85.25 88 SER A C 1
ATOM 625 O O . SER A 1 88 ? 38.641 2.472 -17.257 1.00 85.25 88 SER A O 1
ATOM 627 N N . CYS A 1 89 ? 36.754 1.489 -17.962 1.00 84.81 89 CYS A N 1
ATOM 628 C CA . CYS A 1 89 ? 37.107 1.521 -19.383 1.00 84.81 89 CYS A CA 1
ATOM 629 C C . CYS A 1 89 ? 37.317 2.958 -19.866 1.00 84.81 89 CYS A C 1
ATOM 631 O O . CYS A 1 89 ? 38.333 3.249 -20.499 1.00 84.81 89 CYS A O 1
ATOM 633 N N . LEU A 1 90 ? 36.391 3.864 -19.539 1.00 87.31 90 LEU A N 1
ATOM 634 C CA . LEU A 1 90 ? 36.501 5.253 -19.966 1.00 87.31 90 LEU A CA 1
ATOM 635 C C . LEU A 1 90 ? 37.700 5.960 -19.319 1.00 87.31 90 LEU A C 1
ATOM 637 O O . LEU A 1 90 ? 38.421 6.642 -20.036 1.00 87.31 90 LEU A O 1
ATOM 641 N N . ASP A 1 91 ? 37.958 5.760 -18.022 1.00 86.19 91 ASP A N 1
ATOM 642 C CA . ASP A 1 91 ? 39.111 6.351 -17.317 1.00 86.19 91 ASP A CA 1
ATOM 643 C C . ASP A 1 91 ? 40.462 5.913 -17.915 1.00 86.19 91 ASP A C 1
ATOM 645 O O . ASP A 1 91 ? 41.368 6.725 -18.121 1.00 86.19 91 ASP A O 1
ATOM 649 N N . VAL A 1 92 ? 40.603 4.630 -18.267 1.00 85.56 92 VAL A N 1
ATOM 650 C CA . VAL A 1 92 ? 41.816 4.127 -18.935 1.00 85.56 92 VAL A CA 1
ATOM 651 C C . VAL A 1 92 ? 41.991 4.773 -20.312 1.00 85.56 92 VAL A C 1
ATOM 653 O O . VAL A 1 92 ? 43.088 5.226 -20.654 1.00 85.56 92 VAL A O 1
ATOM 656 N N . LEU A 1 93 ? 40.913 4.850 -21.096 1.00 86.62 93 LEU A N 1
ATOM 657 C CA . LEU A 1 93 ? 40.948 5.407 -22.447 1.00 86.62 93 LEU A CA 1
ATOM 658 C C . LEU A 1 93 ? 41.218 6.915 -22.449 1.00 86.62 93 LEU A C 1
ATOM 660 O O . LEU A 1 93 ? 42.018 7.392 -23.254 1.00 86.62 93 LEU A O 1
ATOM 664 N N . THR A 1 94 ? 40.606 7.675 -21.542 1.00 86.50 94 THR A N 1
ATOM 665 C CA . THR A 1 94 ? 40.802 9.128 -21.438 1.00 86.50 94 THR A CA 1
ATOM 666 C C . THR A 1 94 ? 42.199 9.476 -20.934 1.00 86.50 94 THR A C 1
ATOM 668 O O . THR A 1 94 ? 42.802 10.436 -21.425 1.00 86.50 94 THR A O 1
ATOM 671 N N . ARG A 1 95 ? 42.774 8.674 -20.028 1.00 87.44 95 ARG A N 1
ATOM 672 C CA . ARG A 1 95 ? 44.169 8.824 -19.587 1.00 87.44 95 ARG A CA 1
ATOM 673 C C . ARG A 1 95 ? 45.149 8.634 -20.744 1.00 87.44 95 ARG A C 1
ATOM 675 O O . ARG A 1 95 ? 46.048 9.459 -20.931 1.00 87.44 95 ARG A O 1
ATOM 682 N N . GLU A 1 96 ? 44.956 7.593 -21.551 1.00 88.25 96 GLU A N 1
ATOM 683 C CA . GLU A 1 96 ? 45.803 7.336 -22.720 1.00 88.25 96 GLU A CA 1
ATOM 684 C C . GLU A 1 96 ? 45.613 8.405 -23.808 1.00 88.25 96 GLU A C 1
ATOM 686 O O . GLU A 1 96 ? 46.591 8.912 -24.367 1.00 88.25 96 GLU A O 1
ATOM 691 N N . LEU A 1 97 ? 44.369 8.825 -24.058 1.00 87.50 97 LEU A N 1
ATOM 692 C CA . LEU A 1 97 ? 44.049 9.901 -24.997 1.00 87.50 97 LEU A CA 1
ATOM 693 C C . LEU A 1 97 ? 44.721 11.218 -24.590 1.00 87.50 97 LEU A C 1
ATOM 695 O O . LEU A 1 97 ? 45.365 11.861 -25.420 1.00 87.50 97 LEU A O 1
ATOM 699 N N . THR A 1 98 ? 44.643 11.586 -23.310 1.00 89.31 98 THR A N 1
ATOM 700 C CA . THR A 1 98 ? 45.308 12.777 -22.759 1.00 89.31 98 THR A CA 1
ATOM 701 C C . THR A 1 98 ? 46.818 12.701 -22.981 1.00 89.31 98 THR A C 1
ATOM 703 O O . THR A 1 98 ? 47.412 13.631 -23.526 1.00 89.31 98 THR A O 1
ATOM 706 N N . SER A 1 99 ? 47.442 11.567 -22.647 1.00 89.06 99 SER A N 1
ATOM 707 C CA . SER A 1 99 ? 48.881 11.336 -22.837 1.00 89.06 99 SER A CA 1
ATOM 708 C C . SER A 1 99 ? 49.323 11.483 -24.301 1.00 89.06 99 SER A C 1
ATOM 710 O O . SER A 1 99 ? 50.379 12.047 -24.604 1.00 89.06 99 SER A O 1
ATOM 712 N N . ARG A 1 100 ? 48.519 11.004 -25.256 1.00 89.50 100 ARG A N 1
ATOM 713 C CA . ARG A 1 100 ? 48.799 11.155 -26.695 1.00 89.50 100 ARG A CA 1
ATOM 714 C C . ARG A 1 100 ? 48.578 12.582 -27.189 1.00 89.50 100 ARG A C 1
ATOM 716 O O . ARG A 1 100 ? 49.455 13.118 -27.863 1.00 89.50 100 ARG A O 1
ATOM 723 N N . LEU A 1 101 ? 47.469 13.222 -26.824 1.00 88.69 101 LEU A N 1
ATOM 724 C CA . LEU A 1 101 ? 47.150 14.585 -27.258 1.00 88.69 101 LEU A CA 1
ATOM 725 C C . LEU A 1 101 ? 48.157 15.615 -26.743 1.00 88.69 101 LEU A C 1
ATOM 727 O O . LEU A 1 101 ? 48.516 16.526 -27.482 1.00 88.69 101 LEU A O 1
ATOM 731 N N . VAL A 1 102 ? 48.688 15.446 -25.529 1.00 89.12 102 VAL A N 1
ATOM 732 C CA . VAL A 1 102 ? 49.762 16.311 -25.009 1.00 89.12 102 VAL A CA 1
ATOM 733 C C . VAL A 1 102 ? 51.024 16.240 -25.876 1.00 89.12 102 VAL A C 1
ATOM 735 O O . VAL A 1 102 ? 51.692 17.255 -26.068 1.00 89.12 102 VAL A O 1
ATOM 738 N N . ARG A 1 103 ? 51.337 15.068 -26.445 1.00 88.88 103 ARG A N 1
ATOM 739 C CA . ARG A 1 103 ? 52.495 14.876 -27.335 1.00 88.88 103 ARG A CA 1
ATOM 740 C C . ARG A 1 103 ? 52.265 15.444 -28.735 1.00 88.88 103 ARG A C 1
ATOM 742 O O . ARG A 1 103 ? 53.181 16.016 -29.314 1.00 88.88 103 ARG A O 1
ATOM 749 N N . VAL A 1 104 ? 51.055 15.294 -29.271 1.00 87.88 104 VAL A N 1
ATOM 750 C CA . VAL A 1 104 ? 50.710 15.722 -30.640 1.00 87.88 104 VAL A CA 1
ATOM 751 C C . VAL A 1 104 ? 50.368 17.218 -30.708 1.00 87.88 104 VAL A C 1
ATOM 753 O O . VAL A 1 104 ? 50.622 17.868 -31.720 1.00 87.88 104 VAL A O 1
ATOM 756 N N . CYS A 1 105 ? 49.845 17.795 -29.623 1.00 84.00 105 CYS A N 1
ATOM 757 C CA . CYS A 1 105 ? 49.420 19.194 -29.541 1.00 84.00 105 CYS A CA 1
ATOM 758 C C . CYS A 1 105 ? 50.159 19.959 -28.423 1.00 84.00 105 CYS A C 1
ATOM 760 O O . CYS A 1 105 ? 49.529 20.437 -27.476 1.00 84.00 105 CYS A O 1
ATOM 762 N N . PRO A 1 106 ? 51.490 20.149 -28.520 1.00 79.31 106 PRO A N 1
ATOM 763 C CA . PRO A 1 106 ? 52.283 20.755 -27.445 1.00 79.31 106 PRO A CA 1
ATOM 764 C C . PRO A 1 106 ? 51.901 22.216 -27.152 1.00 79.31 106 PRO A C 1
ATOM 766 O O . PRO A 1 106 ? 52.109 22.704 -26.044 1.00 79.31 106 PRO A O 1
ATOM 769 N N . ARG A 1 107 ? 51.303 22.918 -28.125 1.00 83.25 107 ARG A N 1
ATOM 770 C CA . ARG A 1 107 ? 50.897 24.330 -27.999 1.00 83.25 107 ARG A CA 1
ATOM 771 C C . ARG A 1 107 ? 49.683 24.548 -27.092 1.00 83.25 107 ARG A C 1
ATOM 773 O O . ARG A 1 107 ? 49.502 25.654 -26.598 1.00 83.25 107 ARG A O 1
ATOM 780 N N . THR A 1 108 ? 48.861 23.523 -26.871 1.00 80.50 108 THR A N 1
ATOM 781 C CA . THR A 1 108 ? 47.607 23.638 -26.108 1.00 80.50 108 THR A CA 1
ATOM 782 C C . THR A 1 108 ? 47.848 23.585 -24.593 1.00 80.50 108 THR A C 1
ATOM 784 O O . THR A 1 108 ? 47.022 24.059 -23.822 1.00 80.50 108 THR A O 1
ATOM 787 N N . GLY A 1 109 ? 49.004 23.075 -24.151 1.00 85.12 109 GLY A N 1
ATOM 788 C CA . GLY A 1 109 ? 49.364 22.945 -22.737 1.00 85.12 109 GLY A CA 1
ATOM 789 C C . GLY A 1 109 ? 48.676 21.749 -22.044 1.00 85.12 109 GLY A C 1
ATOM 790 O O . GLY A 1 109 ? 47.479 21.526 -22.244 1.00 85.12 109 GLY A O 1
ATOM 791 N N . PRO A 1 110 ? 49.376 20.981 -21.181 1.00 85.38 110 PRO A N 1
ATOM 792 C CA . PRO A 1 110 ? 48.841 19.737 -20.610 1.00 85.38 110 PRO A CA 1
ATOM 793 C C . PRO A 1 110 ? 47.536 19.905 -19.824 1.00 85.38 110 PRO A C 1
ATOM 795 O O . PRO A 1 110 ? 46.623 19.091 -19.937 1.00 85.38 110 PRO A O 1
ATOM 798 N N . ALA A 1 111 ? 47.416 20.998 -19.066 1.00 85.44 111 ALA A N 1
ATOM 799 C CA . ALA A 1 111 ? 46.242 21.267 -18.241 1.00 85.44 111 ALA A CA 1
ATOM 800 C C . ALA A 1 111 ? 44.980 21.576 -19.066 1.00 85.44 111 ALA A C 1
ATOM 802 O O . ALA A 1 111 ? 43.873 21.263 -18.634 1.00 85.44 111 ALA A O 1
ATOM 803 N N . ALA A 1 112 ? 45.122 22.197 -20.242 1.00 86.69 112 ALA A N 1
ATOM 804 C CA . ALA A 1 112 ? 43.978 22.477 -21.105 1.00 86.69 112 ALA A CA 1
ATOM 805 C C . ALA A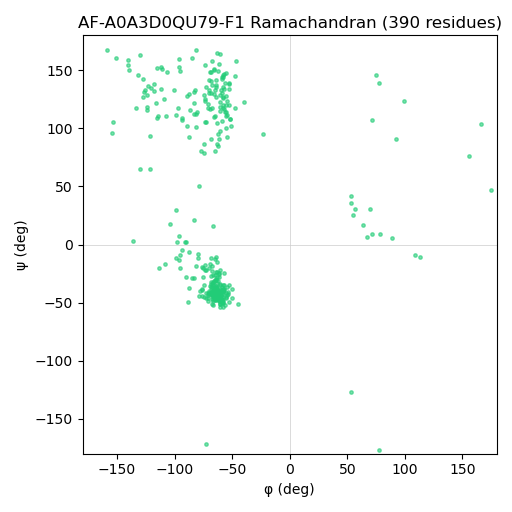 1 112 ? 43.508 21.213 -21.834 1.00 86.69 112 ALA A C 1
ATOM 807 O O . ALA A 1 112 ? 42.304 20.990 -21.938 1.00 86.69 112 ALA A O 1
ATOM 808 N N . VAL A 1 113 ? 44.448 20.362 -22.266 1.00 88.00 113 VAL A N 1
ATOM 809 C CA . VAL A 1 113 ? 44.136 19.045 -22.841 1.00 88.00 113 VAL A CA 1
ATOM 810 C C . VAL A 1 113 ? 43.385 18.183 -21.825 1.00 88.00 113 VAL A C 1
ATOM 812 O O . VAL A 1 113 ? 42.337 17.646 -22.169 1.00 88.00 113 VAL A O 1
ATOM 815 N N . GLY A 1 114 ? 43.850 18.126 -20.570 1.00 84.75 114 GLY A N 1
ATOM 816 C CA . GLY A 1 114 ? 43.164 17.396 -19.496 1.00 84.75 114 GLY A CA 1
ATOM 817 C C . GLY A 1 114 ? 41.716 17.854 -19.301 1.00 84.75 114 GLY A C 1
ATOM 818 O O . GLY A 1 114 ? 40.801 17.049 -19.424 1.00 84.75 114 GLY A O 1
ATOM 819 N N . ARG A 1 115 ? 41.480 19.166 -19.136 1.00 89.00 115 ARG A N 1
ATOM 820 C CA . ARG A 1 115 ? 40.113 19.708 -18.980 1.00 89.00 115 ARG A CA 1
ATOM 821 C C . ARG A 1 115 ? 39.193 19.382 -20.157 1.00 89.00 115 ARG A C 1
ATOM 823 O O . ARG A 1 115 ? 38.005 19.145 -19.956 1.00 89.00 115 ARG A O 1
ATOM 830 N N . MET A 1 116 ? 39.720 19.405 -21.380 1.00 87.75 116 MET A N 1
ATOM 831 C CA . MET A 1 116 ? 38.940 19.097 -22.579 1.00 87.75 116 MET A CA 1
ATOM 832 C C . MET A 1 116 ? 38.548 17.616 -22.628 1.00 87.75 116 MET A C 1
ATOM 834 O O . MET A 1 116 ? 37.401 17.298 -22.940 1.00 87.75 116 MET A O 1
ATOM 838 N N . VAL A 1 117 ? 39.474 16.719 -22.281 1.00 87.75 117 VAL A N 1
ATOM 839 C CA . VAL A 1 117 ? 39.211 15.277 -22.222 1.00 87.75 117 VAL A CA 1
ATOM 840 C C . VAL A 1 117 ? 38.259 14.931 -21.072 1.00 87.75 117 VAL A C 1
ATOM 842 O O . VAL A 1 117 ? 37.348 14.132 -21.276 1.00 87.75 117 VAL A O 1
ATOM 845 N N . ASP A 1 118 ? 38.382 15.575 -19.911 1.00 84.81 118 ASP A N 1
ATOM 846 C CA . ASP A 1 118 ? 37.455 15.388 -18.786 1.00 84.81 118 ASP A CA 1
ATOM 847 C C . ASP A 1 118 ? 36.030 15.832 -19.148 1.00 84.81 118 ASP A C 1
ATOM 849 O O . ASP A 1 118 ? 35.058 15.121 -18.883 1.00 84.81 118 ASP A O 1
ATOM 853 N N . ALA A 1 119 ? 35.890 16.985 -19.811 1.00 84.62 119 ALA A N 1
ATOM 854 C CA . ALA A 1 119 ? 34.596 17.471 -20.286 1.00 84.62 119 ALA A CA 1
ATOM 855 C C . ALA A 1 119 ? 33.965 16.506 -21.305 1.00 84.62 119 ALA A C 1
ATOM 857 O O . ALA A 1 119 ? 32.768 16.213 -21.227 1.00 84.62 119 ALA A O 1
ATOM 858 N N . LEU A 1 120 ? 34.777 15.963 -22.220 1.00 86.38 120 LEU A N 1
ATOM 859 C CA . LEU A 1 120 ? 34.351 14.925 -23.156 1.00 86.38 120 LEU A CA 1
ATOM 860 C C . LEU A 1 120 ? 33.886 13.667 -22.405 1.00 86.38 120 LEU A C 1
ATOM 862 O O . LEU A 1 120 ? 32.786 13.180 -22.664 1.00 86.38 120 LEU A O 1
ATOM 866 N N . ALA A 1 121 ? 34.670 13.185 -21.438 1.00 84.88 121 ALA A N 1
ATOM 867 C CA . ALA A 1 121 ? 34.359 11.998 -20.647 1.00 84.88 121 ALA A CA 1
ATOM 868 C C . ALA A 1 121 ? 33.014 12.135 -19.918 1.00 84.88 121 ALA A C 1
ATOM 870 O O . ALA A 1 121 ? 32.146 11.275 -20.057 1.00 84.88 121 ALA A O 1
ATOM 871 N N . VAL A 1 122 ? 32.792 13.254 -19.221 1.00 83.00 122 VAL A N 1
ATOM 872 C CA . VAL A 1 122 ? 31.524 13.532 -18.523 1.00 83.00 122 VAL A CA 1
ATOM 873 C C . VAL A 1 122 ? 30.344 13.574 -19.499 1.00 83.00 122 VAL A C 1
ATOM 875 O O . VAL A 1 122 ? 29.276 13.034 -19.196 1.00 83.00 122 VAL A O 1
ATOM 878 N N . SER A 1 123 ? 30.531 14.183 -20.676 1.00 86.88 123 SER A N 1
ATOM 879 C CA . SER A 1 123 ? 29.473 14.302 -21.688 1.00 86.88 123 SER A CA 1
ATOM 880 C C . SER A 1 123 ? 29.051 12.954 -22.285 1.00 86.88 123 SER A C 1
ATOM 882 O O . SER A 1 123 ? 27.875 12.765 -22.592 1.00 86.88 123 SER A O 1
ATOM 884 N N . LEU A 1 124 ? 29.984 12.004 -22.407 1.00 87.56 124 LEU A N 1
ATOM 885 C CA . LEU A 1 124 ? 29.733 10.680 -22.978 1.00 87.56 124 LEU A CA 1
ATOM 886 C C . LEU A 1 124 ? 29.249 9.672 -21.931 1.00 87.56 124 LEU A C 1
ATOM 888 O O . LEU A 1 124 ? 28.376 8.852 -22.216 1.00 87.56 124 LEU A O 1
ATOM 892 N N . LEU A 1 125 ? 29.780 9.741 -20.710 1.00 86.75 125 LEU A N 1
ATOM 893 C CA . LEU A 1 125 ? 29.514 8.757 -19.663 1.00 86.75 125 LEU A CA 1
ATOM 894 C C . LEU A 1 125 ? 28.059 8.776 -19.195 1.00 86.75 125 LEU A C 1
ATOM 896 O O . LEU A 1 125 ? 27.461 7.721 -18.996 1.00 86.75 125 LEU A O 1
ATOM 900 N N . ARG A 1 126 ? 27.453 9.960 -19.053 1.00 83.31 126 ARG A N 1
ATOM 901 C CA . ARG A 1 126 ? 26.061 10.091 -18.591 1.00 83.31 126 ARG A CA 1
ATOM 902 C C . ARG A 1 126 ? 25.046 9.389 -19.518 1.00 83.31 126 ARG A C 1
ATOM 904 O O . ARG A 1 126 ? 24.282 8.566 -19.018 1.00 83.31 126 ARG A O 1
ATOM 911 N N . PRO A 1 127 ? 24.998 9.659 -20.837 1.00 85.50 127 PRO A N 1
ATOM 912 C CA . PRO A 1 127 ? 24.077 8.953 -21.729 1.00 85.50 127 PRO A CA 1
ATOM 913 C C . PRO A 1 127 ? 24.440 7.471 -21.905 1.00 85.50 127 PRO A C 1
ATOM 915 O O . PRO A 1 127 ? 23.535 6.643 -22.005 1.00 85.50 127 PRO A O 1
ATOM 918 N N . ALA A 1 128 ? 25.732 7.118 -21.893 1.00 88.44 128 ALA A N 1
ATOM 919 C CA . ALA A 1 128 ? 26.183 5.730 -22.000 1.00 88.44 128 ALA A CA 1
ATOM 920 C C . ALA A 1 128 ? 25.733 4.879 -20.803 1.00 88.44 128 ALA A C 1
ATOM 922 O O . ALA A 1 128 ? 25.152 3.814 -20.990 1.00 88.44 128 ALA A O 1
ATOM 923 N N . THR A 1 129 ? 25.925 5.369 -19.575 1.00 87.75 129 THR A N 1
ATOM 924 C CA . THR A 1 129 ? 25.510 4.673 -18.342 1.00 87.75 129 THR A CA 1
ATOM 925 C C . THR A 1 129 ? 23.994 4.514 -18.249 1.00 87.75 129 THR A C 1
ATOM 927 O O . THR A 1 129 ? 23.517 3.432 -17.909 1.00 87.75 129 THR A O 1
ATOM 930 N N . ALA A 1 130 ? 23.223 5.544 -18.618 1.00 84.31 130 ALA A N 1
ATOM 931 C CA . ALA A 1 130 ? 21.763 5.465 -18.657 1.00 84.31 130 ALA A CA 1
ATOM 932 C C . ALA A 1 130 ? 21.263 4.425 -19.677 1.00 84.31 130 ALA A C 1
ATOM 934 O O . ALA A 1 130 ? 20.408 3.599 -19.350 1.00 84.31 130 ALA A O 1
ATOM 935 N N . ALA A 1 131 ? 21.820 4.432 -20.893 1.00 90.12 131 ALA A N 1
ATOM 936 C CA . ALA A 1 131 ? 21.494 3.464 -21.938 1.00 90.12 131 ALA A CA 1
ATOM 937 C C . ALA A 1 131 ? 21.896 2.035 -21.540 1.00 90.12 131 ALA A C 1
ATOM 939 O O . ALA A 1 131 ? 21.097 1.109 -21.658 1.00 90.12 131 ALA A O 1
ATOM 940 N N . PHE A 1 132 ? 23.096 1.857 -20.993 1.00 94.25 132 PHE A N 1
ATOM 941 C CA . PHE A 1 132 ? 23.585 0.567 -20.521 1.00 94.25 132 PHE A CA 1
ATOM 942 C C . PHE A 1 132 ? 22.704 -0.011 -19.408 1.00 94.25 132 PHE A C 1
ATOM 944 O O . PHE A 1 132 ? 22.248 -1.149 -19.506 1.00 94.25 132 PHE A O 1
ATOM 951 N N . ALA A 1 133 ? 22.379 0.782 -18.383 1.00 86.50 133 ALA A N 1
ATOM 952 C CA . ALA A 1 133 ? 21.506 0.350 -17.292 1.00 86.50 133 ALA A CA 1
ATOM 953 C C . ALA A 1 133 ? 20.067 0.062 -17.757 1.00 86.50 133 ALA A C 1
ATOM 955 O O . ALA A 1 133 ? 19.383 -0.773 -17.164 1.00 86.50 133 ALA A O 1
ATOM 956 N N . ALA A 1 134 ? 19.578 0.748 -18.796 1.00 80.56 134 ALA A N 1
ATOM 957 C CA . ALA A 1 134 ? 18.291 0.435 -19.414 1.00 80.56 134 ALA A CA 1
ATOM 958 C C . ALA A 1 134 ? 18.330 -0.936 -20.104 1.00 80.56 134 ALA A C 1
ATOM 960 O O . ALA A 1 134 ? 17.531 -1.799 -19.761 1.00 80.56 134 ALA A O 1
ATOM 961 N N . GLY A 1 135 ? 19.315 -1.178 -20.975 1.00 84.69 135 GLY A N 1
ATOM 962 C CA . GLY A 1 135 ? 19.453 -2.456 -21.681 1.00 84.69 135 GLY A CA 1
ATOM 963 C C . GLY A 1 135 ? 19.721 -3.637 -20.748 1.00 84.69 135 GLY A C 1
ATOM 964 O O . GLY A 1 135 ? 19.150 -4.709 -20.929 1.00 84.69 135 GLY A O 1
ATOM 965 N N . TYR A 1 136 ? 20.510 -3.423 -19.692 1.00 88.06 136 TYR A N 1
ATOM 966 C CA . TYR A 1 136 ? 20.701 -4.414 -18.636 1.00 88.06 136 TYR A CA 1
ATOM 967 C C . TYR A 1 136 ? 19.376 -4.761 -17.959 1.00 88.06 136 TYR A C 1
ATOM 969 O O . TYR A 1 136 ? 19.046 -5.932 -17.835 1.00 88.06 136 TYR A O 1
ATOM 977 N N . ARG A 1 137 ? 18.586 -3.764 -17.536 1.00 83.12 137 ARG A N 1
ATOM 978 C CA . ARG A 1 137 ? 17.286 -4.006 -16.889 1.00 83.12 137 ARG A CA 1
ATOM 979 C C . ARG A 1 137 ? 16.282 -4.654 -17.837 1.00 83.12 137 ARG A C 1
ATOM 981 O O . ARG A 1 137 ? 15.547 -5.528 -17.397 1.00 83.12 137 ARG A O 1
ATOM 988 N N . ASP A 1 138 ? 16.265 -4.262 -19.107 1.00 77.88 138 ASP A N 1
ATOM 989 C CA . ASP A 1 138 ? 15.379 -4.836 -20.122 1.00 77.88 138 ASP A CA 1
ATOM 990 C C . ASP A 1 138 ? 15.705 -6.305 -20.423 1.00 77.88 138 ASP A C 1
ATOM 992 O O . ASP A 1 138 ? 14.789 -7.075 -20.685 1.00 77.88 138 ASP A O 1
ATOM 996 N N . ALA A 1 139 ? 16.975 -6.710 -20.340 1.00 75.81 139 ALA A N 1
ATOM 997 C CA . ALA A 1 139 ? 17.399 -8.101 -20.529 1.00 75.81 139 ALA A CA 1
ATOM 998 C C . ALA A 1 139 ? 17.417 -8.933 -19.236 1.00 75.81 139 ALA A C 1
ATOM 1000 O O . ALA A 1 139 ? 17.266 -10.150 -19.283 1.00 75.81 139 ALA A O 1
ATOM 1001 N N . ALA A 1 140 ? 17.622 -8.290 -18.083 1.00 64.25 140 ALA A N 1
ATOM 1002 C CA . ALA A 1 140 ? 17.505 -8.908 -16.763 1.00 64.25 140 ALA A CA 1
ATOM 1003 C C . ALA A 1 140 ? 16.040 -9.119 -16.365 1.00 64.25 140 ALA A C 1
ATOM 1005 O O . ALA A 1 140 ? 15.755 -9.968 -15.520 1.00 64.25 140 ALA A O 1
ATOM 1006 N N . ARG A 1 141 ? 15.098 -8.391 -16.990 1.00 57.97 141 ARG A N 1
ATOM 1007 C CA . ARG A 1 141 ? 13.711 -8.851 -17.071 1.00 57.97 141 ARG A CA 1
ATOM 1008 C C . ARG A 1 141 ? 13.758 -10.226 -17.708 1.00 57.97 141 ARG A C 1
ATOM 1010 O O . ARG A 1 141 ? 14.091 -10.359 -18.881 1.00 57.97 141 ARG A O 1
ATOM 1017 N N . VAL A 1 142 ? 13.445 -11.238 -16.909 1.00 45.66 142 VAL A N 1
ATOM 1018 C CA . VAL A 1 142 ? 13.228 -12.597 -17.393 1.00 45.66 142 VAL A CA 1
ATOM 1019 C C . VAL A 1 142 ? 12.299 -12.477 -18.605 1.00 45.66 142 VAL A C 1
ATOM 1021 O O . VAL A 1 142 ? 11.189 -11.968 -18.423 1.00 45.66 142 VAL A O 1
ATOM 1024 N N . PRO A 1 143 ? 12.715 -12.862 -19.830 1.00 38.97 143 PRO A N 1
ATOM 1025 C CA . PRO A 1 143 ? 11.758 -12.991 -20.908 1.00 38.97 143 PRO A CA 1
ATOM 1026 C C . PRO A 1 143 ? 10.743 -13.998 -20.398 1.00 38.97 143 PRO A C 1
ATOM 1028 O O . PRO A 1 143 ? 11.101 -15.122 -20.043 1.00 38.97 143 PRO A O 1
ATOM 1031 N N . GLU A 1 144 ? 9.505 -13.538 -20.261 1.00 39.56 144 GLU A N 1
ATOM 1032 C CA . GLU A 1 144 ? 8.352 -14.356 -19.951 1.00 39.56 144 GLU A CA 1
ATOM 1033 C C . GLU A 1 144 ? 8.331 -15.447 -21.021 1.00 39.56 144 GLU A C 1
ATOM 1035 O O . GLU A 1 144 ? 7.887 -15.224 -22.147 1.00 39.56 144 GLU A O 1
ATOM 1040 N N . GLN A 1 145 ? 8.960 -16.591 -20.722 1.00 40.16 145 GLN A N 1
ATOM 1041 C CA . GLN A 1 145 ? 8.952 -17.741 -21.602 1.00 40.16 145 GLN A CA 1
ATOM 1042 C C . GLN A 1 145 ? 7.486 -18.072 -21.757 1.00 40.16 145 GLN A C 1
ATOM 1044 O O . GLN A 1 145 ? 6.829 -18.530 -20.819 1.00 40.16 145 GLN A O 1
ATOM 1049 N N . THR A 1 146 ? 6.981 -17.740 -22.935 1.00 35.22 146 THR A N 1
ATOM 1050 C CA . THR A 1 146 ? 5.621 -17.963 -23.369 1.00 35.22 146 THR A CA 1
ATOM 1051 C C . THR A 1 146 ? 5.443 -19.474 -23.441 1.00 35.22 146 THR A C 1
ATOM 1053 O O . THR A 1 146 ? 5.580 -20.088 -24.492 1.00 35.22 146 THR A O 1
ATOM 1056 N N . SER A 1 147 ? 5.197 -20.104 -22.290 1.00 34.28 147 SER A N 1
ATOM 1057 C CA . SER A 1 147 ? 4.457 -21.353 -22.264 1.00 34.28 147 SER A CA 1
ATOM 1058 C C . SER A 1 147 ? 3.091 -21.006 -22.847 1.00 34.28 147 SER A C 1
ATOM 1060 O O . SER A 1 147 ? 2.412 -20.151 -22.271 1.00 34.28 147 SER A O 1
ATOM 1062 N N . PRO A 1 148 ? 2.687 -21.612 -23.973 1.00 35.38 148 PRO A N 1
ATOM 1063 C CA . PRO A 1 148 ? 1.492 -21.241 -24.733 1.00 35.38 148 PRO A CA 1
ATOM 1064 C C . PRO A 1 148 ? 0.162 -21.504 -23.998 1.00 35.38 148 PRO A C 1
ATOM 1066 O O . PRO A 1 148 ? -0.890 -21.494 -24.625 1.00 35.38 148 PRO A O 1
ATOM 1069 N N . ASP A 1 149 ? 0.194 -21.721 -22.681 1.00 42.25 149 ASP A N 1
ATOM 1070 C CA . ASP A 1 149 ? -0.939 -22.194 -21.887 1.00 42.25 149 ASP A CA 1
ATOM 1071 C C . ASP A 1 149 ? -1.131 -21.456 -20.548 1.00 42.25 149 ASP A C 1
ATOM 1073 O O . ASP A 1 149 ? -2.024 -21.782 -19.765 1.00 42.25 149 ASP A O 1
ATOM 1077 N N . ARG A 1 150 ? -0.326 -20.425 -20.243 1.00 48.88 150 ARG A N 1
ATOM 1078 C CA . ARG A 1 150 ? -0.547 -19.637 -19.023 1.00 48.88 150 ARG A CA 1
ATOM 1079 C C . ARG A 1 150 ? -1.525 -18.511 -19.327 1.00 48.88 150 ARG A C 1
ATOM 1081 O O . ARG A 1 150 ? -1.139 -17.435 -19.777 1.00 48.88 150 ARG A O 1
ATOM 1088 N N . ARG A 1 151 ? -2.812 -18.783 -19.105 1.00 61.75 151 ARG A N 1
ATOM 1089 C CA . ARG A 1 151 ? -3.844 -17.739 -19.051 1.00 61.75 151 ARG A CA 1
ATOM 1090 C C . ARG A 1 151 ? -3.340 -16.592 -18.139 1.00 61.75 151 ARG A C 1
ATOM 1092 O O . ARG A 1 151 ? -2.608 -16.849 -17.187 1.00 61.75 151 ARG A O 1
ATOM 1099 N N . PRO A 1 152 ? -3.650 -15.319 -18.410 1.00 67.88 152 PRO A N 1
ATOM 1100 C CA . PRO A 1 152 ? -3.294 -14.242 -17.489 1.00 67.88 152 PRO A CA 1
ATOM 1101 C C . PRO A 1 152 ? -4.117 -14.372 -16.202 1.00 67.88 152 PRO A C 1
ATOM 1103 O O . PRO A 1 152 ? -5.307 -14.685 -16.262 1.00 67.88 152 PRO A O 1
ATOM 1106 N N . PHE A 1 153 ? -3.516 -14.124 -15.035 1.00 75.38 153 PHE A N 1
ATOM 1107 C CA . PHE A 1 153 ? -4.286 -14.036 -13.792 1.00 75.38 153 PHE A CA 1
ATOM 1108 C C . PHE A 1 153 ? -5.303 -12.901 -13.906 1.00 75.38 153 PHE A C 1
ATOM 1110 O O . PHE A 1 153 ? -4.931 -11.777 -14.236 1.00 75.38 153 PHE A O 1
ATOM 1117 N N . VAL A 1 154 ? -6.569 -13.196 -13.615 1.00 86.25 154 VAL A N 1
ATOM 1118 C CA . VAL A 1 154 ? -7.677 -12.230 -13.702 1.00 86.25 154 VAL A CA 1
ATOM 1119 C C . VAL A 1 154 ? -8.161 -11.830 -12.310 1.00 86.25 154 VAL A C 1
ATOM 1121 O O . VAL A 1 154 ? -8.781 -10.784 -12.155 1.00 86.25 154 VAL A O 1
ATOM 1124 N N . TRP A 1 155 ? -7.814 -12.602 -11.279 1.00 90.06 155 TRP A N 1
ATOM 1125 C CA . TRP A 1 155 ? -8.206 -12.358 -9.897 1.00 90.06 155 TRP A CA 1
ATOM 1126 C C . TRP A 1 155 ? -7.007 -12.341 -8.962 1.00 90.06 155 TRP A C 1
ATOM 1128 O O . TRP A 1 155 ? -6.081 -13.146 -9.089 1.00 90.06 155 TRP A O 1
ATOM 1138 N N . CYS A 1 156 ? -7.059 -11.446 -7.981 1.00 90.88 156 CYS A N 1
ATOM 1139 C CA . CYS A 1 156 ? -6.158 -11.431 -6.844 1.00 90.88 156 CYS A CA 1
ATOM 1140 C C . CYS A 1 156 ? -6.967 -11.426 -5.545 1.00 90.88 156 CYS A C 1
ATOM 1142 O O . CYS A 1 156 ? -7.887 -10.626 -5.380 1.00 90.88 156 CYS A O 1
ATOM 1144 N N . LEU A 1 157 ? -6.606 -12.310 -4.622 1.00 91.69 157 LEU A N 1
ATOM 1145 C CA . LEU A 1 157 ? -7.137 -12.364 -3.268 1.00 91.69 157 LEU A CA 1
ATOM 1146 C C . LEU A 1 157 ? -6.000 -12.129 -2.280 1.00 91.69 157 LEU A C 1
ATOM 1148 O O . LEU A 1 157 ? -4.918 -12.684 -2.441 1.00 91.69 157 LEU A O 1
ATOM 1152 N N . ALA A 1 158 ? -6.235 -11.344 -1.239 1.00 89.88 158 ALA A N 1
ATOM 1153 C CA . ALA A 1 158 ? -5.314 -11.223 -0.119 1.00 89.88 158 ALA A CA 1
ATOM 1154 C C . ALA A 1 158 ? -6.066 -11.372 1.197 1.00 89.88 158 ALA A C 1
ATOM 1156 O O . ALA A 1 158 ? -7.212 -10.941 1.317 1.00 89.88 158 ALA A O 1
ATOM 1157 N N . THR A 1 159 ? -5.413 -11.963 2.190 1.00 86.12 159 THR A N 1
ATOM 1158 C CA . THR A 1 159 ? -5.971 -12.112 3.533 1.00 86.12 159 THR A CA 1
ATOM 1159 C C . THR A 1 159 ? -5.305 -11.161 4.511 1.00 86.12 159 THR A C 1
ATOM 1161 O O . THR A 1 159 ? -4.125 -10.818 4.383 1.00 86.12 159 THR A O 1
ATOM 1164 N N . GLY A 1 160 ? -6.068 -10.720 5.511 1.00 69.00 160 GLY A N 1
ATOM 1165 C CA . GLY A 1 160 ? -5.501 -10.034 6.662 1.00 69.00 160 GLY A CA 1
ATOM 1166 C C . GLY A 1 160 ? -4.560 -10.953 7.459 1.00 69.00 160 GLY A C 1
ATOM 1167 O O . GLY A 1 160 ? -4.586 -12.168 7.278 1.00 69.00 160 GLY A O 1
ATOM 1168 N N . PRO A 1 161 ? -3.729 -10.396 8.358 1.00 61.75 161 PRO A N 1
ATOM 1169 C CA . PRO A 1 161 ? -3.006 -11.179 9.357 1.00 61.75 161 PRO A CA 1
ATOM 1170 C C . PRO A 1 161 ? -3.985 -12.080 10.127 1.00 61.75 161 PRO A C 1
ATOM 1172 O O . PRO A 1 161 ? -4.803 -11.584 10.908 1.00 61.75 161 PRO A O 1
ATOM 1175 N N . ALA A 1 162 ? -3.912 -13.381 9.862 1.00 55.94 162 ALA A N 1
ATOM 1176 C CA . ALA A 1 162 ? -4.824 -14.385 10.379 1.00 55.94 162 ALA A CA 1
ATOM 1177 C C . ALA A 1 162 ? -4.229 -15.046 11.646 1.00 55.94 162 ALA A C 1
ATOM 1179 O O . ALA A 1 162 ? -3.014 -15.005 11.872 1.00 55.94 162 ALA A O 1
ATOM 1180 N N . GLY A 1 163 ? -5.084 -15.536 12.542 1.00 51.78 163 GLY A N 1
ATOM 1181 C CA . GLY A 1 163 ? -4.686 -16.161 13.802 1.00 51.78 163 GLY A CA 1
ATOM 1182 C C . GLY A 1 163 ? -4.060 -17.562 13.639 1.00 51.78 163 GLY A C 1
ATOM 1183 O O . GLY A 1 163 ? -3.772 -18.038 12.548 1.00 51.78 163 GLY A O 1
ATOM 1184 N N . PRO A 1 164 ? -3.816 -18.282 14.744 1.00 46.47 164 PRO A N 1
ATOM 1185 C CA . PRO A 1 164 ? -3.184 -19.606 14.702 1.00 46.47 164 PRO A CA 1
ATOM 1186 C C . PRO A 1 164 ? -4.034 -20.725 14.059 1.00 46.47 164 PRO A C 1
ATOM 1188 O O . PRO A 1 164 ? -3.502 -21.801 13.794 1.00 46.47 164 PRO A O 1
ATOM 1191 N N . ALA A 1 165 ? -5.328 -20.500 13.798 1.00 46.34 165 ALA A N 1
ATOM 1192 C CA . ALA A 1 165 ? -6.254 -21.489 13.224 1.00 46.34 165 ALA A CA 1
ATOM 1193 C C . ALA A 1 165 ? -6.126 -21.656 11.689 1.00 46.34 165 ALA A C 1
ATOM 1195 O O . ALA A 1 165 ? -6.681 -22.588 11.104 1.00 46.34 165 ALA A O 1
ATOM 1196 N N . ASP A 1 166 ? -5.343 -20.803 11.026 1.00 57.69 166 ASP A N 1
ATOM 1197 C CA . ASP A 1 166 ? -5.443 -20.572 9.578 1.00 57.69 166 ASP A CA 1
ATOM 1198 C C . ASP A 1 166 ? -4.624 -21.521 8.694 1.00 57.69 166 ASP A C 1
ATOM 1200 O O . ASP A 1 166 ? -4.782 -21.554 7.471 1.00 57.69 166 ASP A O 1
ATOM 1204 N N . GLY A 1 167 ? -3.795 -22.383 9.291 1.00 62.50 167 GLY A N 1
ATOM 1205 C CA . GLY A 1 167 ? -3.078 -23.420 8.543 1.00 62.50 167 GLY A CA 1
ATOM 1206 C C . GLY A 1 167 ? -4.018 -24.424 7.859 1.00 62.50 167 GLY A C 1
ATOM 1207 O O . GLY A 1 167 ? -3.697 -24.944 6.790 1.00 62.50 167 GLY A O 1
ATOM 1208 N N . GLN A 1 168 ? -5.189 -24.693 8.450 1.00 69.00 168 GLN A N 1
ATOM 1209 C CA . GLN A 1 168 ? -6.212 -25.555 7.851 1.00 69.00 168 GLN A CA 1
ATOM 1210 C C . GLN A 1 168 ? -6.979 -24.840 6.735 1.00 69.00 168 GLN A C 1
ATOM 1212 O O . GLN A 1 168 ? -7.126 -25.419 5.658 1.00 69.00 168 GLN A O 1
ATOM 1217 N N . ALA A 1 169 ? -7.382 -23.587 6.949 1.00 73.50 169 ALA A N 1
ATOM 1218 C CA . ALA A 1 169 ? -8.082 -22.792 5.943 1.00 73.50 169 ALA A CA 1
ATOM 1219 C C . ALA A 1 169 ? -7.208 -22.553 4.699 1.00 73.50 169 ALA A C 1
ATOM 1221 O O . ALA A 1 169 ? -7.668 -22.733 3.575 1.00 73.50 169 ALA A O 1
ATOM 1222 N N . LEU A 1 170 ? -5.906 -22.280 4.867 1.00 76.00 170 LEU A N 1
ATOM 1223 C CA . LEU A 1 170 ? -4.965 -22.175 3.745 1.00 76.00 170 LEU A CA 1
ATOM 1224 C C . LEU A 1 170 ? -4.791 -23.506 2.990 1.00 76.00 170 LEU A C 1
ATOM 1226 O O . LEU A 1 170 ? -4.641 -23.515 1.767 1.00 76.00 170 LEU A O 1
ATOM 1230 N N . ARG A 1 171 ? -4.805 -24.648 3.694 1.00 73.88 171 ARG A N 1
ATOM 1231 C CA . ARG A 1 171 ? -4.785 -25.974 3.049 1.00 73.88 171 ARG A CA 1
ATOM 1232 C C . ARG A 1 171 ? -6.053 -26.214 2.235 1.00 73.88 171 ARG A C 1
ATOM 1234 O O . ARG A 1 171 ? -5.949 -26.617 1.082 1.00 73.88 171 ARG A O 1
ATOM 1241 N N . GLN A 1 172 ? -7.221 -25.924 2.802 1.00 79.38 172 GLN A N 1
ATOM 1242 C CA . GLN A 1 172 ? -8.500 -26.018 2.095 1.00 79.38 172 GLN A CA 1
ATOM 1243 C C . GLN A 1 172 ? -8.542 -25.075 0.890 1.00 79.38 172 GLN A C 1
ATOM 1245 O O . GLN A 1 172 ? -8.955 -25.491 -0.186 1.00 79.38 172 GLN A O 1
ATOM 1250 N N . PHE A 1 173 ? -8.020 -23.854 1.027 1.00 83.38 173 PHE A N 1
ATOM 1251 C CA . PHE A 1 173 ? -7.930 -22.893 -0.067 1.00 83.38 173 PHE A CA 1
ATOM 1252 C C . PHE A 1 173 ? -7.061 -23.421 -1.215 1.00 83.38 173 PHE A C 1
ATOM 1254 O O . PHE A 1 173 ? -7.460 -23.323 -2.370 1.00 83.38 173 PHE A O 1
ATOM 1261 N N . ARG A 1 174 ? -5.905 -24.033 -0.918 1.00 80.69 174 ARG A N 1
ATOM 1262 C CA . ARG A 1 174 ? -5.050 -24.676 -1.935 1.00 80.69 174 ARG A CA 1
ATOM 1263 C C . ARG A 1 174 ? -5.750 -25.828 -2.653 1.00 80.69 174 ARG A C 1
ATOM 1265 O O . ARG A 1 174 ? -5.596 -25.961 -3.859 1.00 80.69 174 ARG A O 1
ATOM 1272 N N . ILE A 1 175 ? -6.501 -26.648 -1.916 1.00 77.31 175 ILE A N 1
ATOM 1273 C CA . ILE A 1 175 ? -7.253 -27.777 -2.483 1.00 77.31 175 ILE A CA 1
ATOM 1274 C C . ILE A 1 175 ? -8.387 -27.274 -3.383 1.00 77.31 175 ILE A C 1
ATOM 1276 O O . ILE A 1 175 ? -8.587 -27.815 -4.464 1.00 77.31 175 ILE A O 1
ATOM 1280 N N . ALA A 1 176 ? -9.106 -26.236 -2.953 1.00 82.81 176 ALA A N 1
ATOM 1281 C CA . ALA A 1 176 ? -10.213 -25.653 -3.706 1.00 82.81 176 ALA A CA 1
ATOM 1282 C C . ALA A 1 176 ? -9.751 -24.821 -4.916 1.00 82.81 176 ALA A C 1
ATOM 1284 O O . ALA A 1 176 ? -10.520 -24.627 -5.852 1.00 82.81 176 ALA A O 1
ATOM 1285 N N . ASN A 1 177 ? -8.502 -24.342 -4.909 1.00 82.25 177 ASN A N 1
ATOM 1286 C CA . ASN A 1 177 ? -7.937 -23.490 -5.956 1.00 82.25 177 ASN A CA 1
ATOM 1287 C C . ASN A 1 177 ? -6.572 -24.016 -6.434 1.00 82.25 177 ASN A C 1
ATOM 1289 O O . ASN A 1 177 ? -5.557 -23.335 -6.253 1.00 82.25 177 ASN A O 1
ATOM 1293 N N . PRO A 1 178 ? -6.508 -25.210 -7.052 1.00 78.00 178 PRO A N 1
ATOM 1294 C CA . PRO A 1 178 ? -5.245 -25.800 -7.507 1.00 78.00 178 PRO A CA 1
ATOM 1295 C C . PRO A 1 178 ? -4.527 -24.945 -8.565 1.00 78.00 178 PRO A C 1
ATOM 1297 O O . PRO A 1 178 ? -3.307 -25.006 -8.692 1.00 78.00 178 PRO A O 1
ATOM 1300 N N . GLN A 1 179 ? -5.274 -24.121 -9.301 1.00 76.75 179 GLN A N 1
ATOM 1301 C CA . GLN A 1 179 ? -4.769 -23.183 -10.303 1.00 76.75 179 GLN A CA 1
ATOM 1302 C C . GLN A 1 179 ? -4.192 -21.885 -9.717 1.00 76.75 179 GLN A C 1
ATOM 1304 O O . GLN A 1 179 ? -3.596 -21.098 -10.457 1.00 76.75 179 GLN A O 1
ATOM 1309 N N . ALA A 1 180 ? -4.408 -21.613 -8.425 1.00 78.25 180 ALA A N 1
ATOM 1310 C CA . ALA A 1 180 ? -4.018 -20.349 -7.820 1.00 78.25 180 ALA A CA 1
ATOM 1311 C C . ALA A 1 180 ? -2.536 -20.336 -7.424 1.00 78.25 180 ALA A C 1
ATOM 1313 O O . ALA A 1 180 ? -2.027 -21.229 -6.746 1.00 78.25 180 ALA A O 1
ATOM 1314 N N . LEU A 1 181 ? -1.844 -19.261 -7.789 1.00 79.62 181 LEU A N 1
ATOM 1315 C CA . LEU A 1 181 ? -0.486 -18.982 -7.351 1.00 79.62 181 LEU A CA 1
ATOM 1316 C C . LEU A 1 181 ? -0.525 -18.245 -6.006 1.00 79.62 181 LEU A C 1
ATOM 1318 O O . LEU A 1 181 ? -1.013 -17.120 -5.944 1.00 79.62 181 LEU A O 1
ATOM 1322 N N . ILE A 1 182 ? 0.000 -18.855 -4.940 1.00 77.88 182 ILE A N 1
ATOM 1323 C CA . ILE A 1 182 ? -0.138 -18.350 -3.564 1.00 77.88 182 ILE A CA 1
ATOM 1324 C C . ILE A 1 182 ? 1.222 -17.966 -2.966 1.00 77.88 182 ILE A C 1
ATOM 1326 O O . ILE A 1 182 ? 2.104 -18.813 -2.817 1.00 77.88 182 ILE A O 1
ATOM 1330 N N . ALA A 1 183 ? 1.350 -16.706 -2.551 1.00 74.56 183 ALA A N 1
ATOM 1331 C CA . ALA A 1 183 ? 2.445 -16.166 -1.749 1.00 74.56 183 ALA A CA 1
ATOM 1332 C C . ALA A 1 183 ? 2.014 -16.052 -0.283 1.00 74.56 183 ALA A C 1
ATOM 1334 O O . ALA A 1 183 ? 0.948 -15.514 -0.002 1.00 74.56 183 ALA A O 1
ATOM 1335 N N . VAL A 1 184 ? 2.840 -16.502 0.660 1.00 70.06 184 VAL A N 1
ATOM 1336 C CA . VAL A 1 184 ? 2.523 -16.476 2.098 1.00 70.06 184 VAL A CA 1
ATOM 1337 C C . VAL A 1 184 ? 3.521 -15.585 2.841 1.00 70.06 184 VAL A C 1
ATOM 1339 O O . VAL A 1 184 ? 4.728 -15.735 2.672 1.00 70.06 184 VAL A O 1
ATOM 1342 N N . SER A 1 185 ? 3.015 -14.695 3.692 1.00 67.12 185 SER A N 1
ATOM 1343 C CA . SER A 1 185 ? 3.771 -13.729 4.494 1.00 67.12 185 SER A CA 1
ATOM 1344 C C . SER A 1 185 ? 3.440 -13.899 5.981 1.00 67.12 185 SER A C 1
ATOM 1346 O O . SER A 1 185 ? 2.294 -13.696 6.385 1.00 67.12 185 SER A O 1
ATOM 1348 N N . GLY A 1 186 ? 4.433 -14.240 6.808 1.00 54.94 186 GLY A N 1
ATOM 1349 C CA . GLY A 1 186 ? 4.277 -14.423 8.259 1.00 54.94 186 GLY A CA 1
ATOM 1350 C C . GLY A 1 186 ? 4.998 -13.364 9.105 1.00 54.94 186 GLY A C 1
ATOM 1351 O O . GLY A 1 186 ? 6.014 -12.807 8.682 1.00 54.94 186 GLY A O 1
ATOM 1352 N N . ARG A 1 187 ? 4.496 -13.104 10.322 1.00 45.84 187 ARG A N 1
ATOM 1353 C CA . ARG A 1 187 ? 5.216 -12.376 11.386 1.00 45.84 187 ARG A CA 1
ATOM 1354 C C . ARG A 1 187 ? 5.203 -13.199 12.679 1.00 45.84 187 ARG A C 1
ATOM 1356 O O . ARG A 1 187 ? 4.129 -13.588 13.136 1.00 45.84 187 ARG A O 1
ATOM 1363 N N . GLU A 1 188 ? 6.374 -13.446 13.269 1.00 37.84 188 GLU A N 1
ATOM 1364 C CA . GLU A 1 188 ? 6.468 -14.107 14.579 1.00 37.84 188 GLU A CA 1
ATOM 1365 C C . GLU A 1 188 ? 6.033 -13.156 15.715 1.00 37.84 188 GLU A C 1
ATOM 1367 O O . GLU A 1 188 ? 6.439 -11.985 15.716 1.00 37.84 188 GLU A O 1
ATOM 1372 N N . PRO A 1 189 ? 5.215 -13.607 16.688 1.00 34.28 189 PRO A N 1
ATOM 1373 C CA . PRO A 1 189 ? 4.847 -12.797 17.847 1.00 34.28 189 PRO A CA 1
ATOM 1374 C C . PRO A 1 189 ? 6.051 -12.634 18.787 1.00 34.28 189 PRO A C 1
ATOM 1376 O O . PRO A 1 189 ? 6.577 -13.618 19.293 1.00 34.28 189 PRO A O 1
ATOM 1379 N N . GLY A 1 190 ? 6.476 -11.394 19.056 1.00 36.03 190 GLY A N 1
ATOM 1380 C CA . GLY A 1 190 ? 7.495 -11.083 20.075 1.00 36.03 190 GLY A CA 1
ATOM 1381 C C . GLY A 1 190 ? 8.859 -10.627 19.549 1.00 36.03 190 GLY A C 1
ATOM 1382 O O . GLY A 1 190 ? 9.657 -10.104 20.324 1.00 36.03 190 GLY A O 1
ATOM 1383 N N . ALA A 1 191 ? 9.119 -10.714 18.243 1.00 28.00 191 ALA A N 1
ATOM 1384 C CA . ALA A 1 191 ? 10.295 -10.076 17.664 1.00 28.00 191 ALA A CA 1
ATOM 1385 C C . ALA A 1 191 ? 10.083 -8.550 17.594 1.00 28.00 191 ALA A C 1
ATOM 1387 O O . ALA A 1 191 ? 9.132 -8.064 16.966 1.00 28.00 191 ALA A O 1
ATOM 1388 N N . ALA A 1 192 ? 10.991 -7.779 18.207 1.00 24.38 192 ALA A N 1
ATOM 1389 C CA . ALA A 1 192 ? 11.197 -6.366 17.873 1.00 24.38 192 ALA A CA 1
ATOM 1390 C C . ALA A 1 192 ? 11.282 -6.204 16.336 1.00 24.38 192 ALA A C 1
ATOM 1392 O O . ALA A 1 192 ? 11.574 -7.187 15.653 1.00 24.38 192 ALA A O 1
ATOM 1393 N N . PRO A 1 193 ? 11.025 -5.021 15.743 1.00 28.91 193 PRO A N 1
ATOM 1394 C CA . PRO A 1 193 ? 11.265 -4.820 14.316 1.00 28.91 193 PRO A CA 1
ATOM 1395 C C . PRO A 1 193 ? 12.767 -4.984 14.037 1.00 28.91 193 PRO A C 1
ATOM 1397 O O . PRO A 1 193 ? 13.531 -4.028 14.076 1.00 28.91 193 PRO A O 1
ATOM 1400 N N . VAL A 1 194 ? 13.202 -6.221 13.808 1.00 26.27 194 VAL A N 1
ATOM 1401 C CA . VAL A 1 194 ? 14.531 -6.539 13.310 1.00 26.27 194 VAL A CA 1
ATOM 1402 C C . VAL A 1 194 ? 14.556 -6.020 11.871 1.00 26.27 194 VAL A C 1
ATOM 1404 O O . VAL A 1 194 ? 13.604 -6.294 11.126 1.00 26.27 194 VAL A O 1
ATOM 1407 N N . PRO A 1 195 ? 15.573 -5.245 11.456 1.00 24.22 195 PRO A N 1
ATOM 1408 C CA . PRO A 1 195 ? 15.748 -4.909 10.050 1.00 24.22 195 PRO A CA 1
ATOM 1409 C C . PRO A 1 195 ? 15.800 -6.228 9.282 1.00 24.22 195 PRO A C 1
ATOM 1411 O O . PRO A 1 195 ? 16.670 -7.058 9.526 1.00 24.22 195 PRO A O 1
ATOM 1414 N N . ARG A 1 196 ? 14.784 -6.459 8.444 1.00 27.56 196 ARG A N 1
ATOM 1415 C CA . ARG A 1 196 ? 14.552 -7.721 7.741 1.00 27.56 196 ARG A CA 1
ATOM 1416 C C . ARG A 1 196 ? 15.799 -8.102 6.943 1.00 27.56 196 ARG A C 1
ATOM 1418 O O . ARG A 1 196 ? 16.004 -7.594 5.845 1.00 27.56 196 ARG A O 1
ATOM 1425 N N . THR A 1 197 ? 16.609 -9.008 7.475 1.00 24.55 197 THR A N 1
ATOM 1426 C CA . THR A 1 197 ? 17.514 -9.811 6.662 1.00 24.55 197 THR A CA 1
ATOM 1427 C C . THR A 1 197 ? 16.647 -10.715 5.791 1.00 24.55 197 THR A C 1
ATOM 1429 O O . THR A 1 197 ? 15.667 -11.306 6.249 1.00 24.55 197 THR A O 1
ATOM 1432 N N . ALA A 1 198 ? 16.942 -10.709 4.494 1.00 23.73 198 ALA A N 1
ATOM 1433 C CA . ALA A 1 198 ? 16.202 -11.434 3.473 1.00 23.73 198 ALA A CA 1
ATOM 1434 C C . ALA A 1 198 ? 16.049 -12.923 3.845 1.00 23.73 198 ALA A C 1
ATOM 1436 O O . ALA A 1 198 ? 17.016 -13.520 4.326 1.00 23.73 198 ALA A O 1
ATOM 1437 N N . PRO A 1 199 ? 14.881 -13.555 3.617 1.00 27.41 199 PRO A N 1
ATOM 1438 C CA . PRO A 1 199 ? 14.799 -15.002 3.711 1.00 27.41 199 PRO A CA 1
ATOM 1439 C C . PRO A 1 199 ? 15.686 -15.611 2.620 1.00 27.41 199 PRO A C 1
ATOM 1441 O O . PRO A 1 199 ? 15.685 -15.152 1.475 1.00 27.41 199 PRO A O 1
ATOM 1444 N N . ALA A 1 200 ? 16.460 -16.628 2.997 1.00 24.12 200 ALA A N 1
ATOM 1445 C CA . ALA A 1 200 ? 17.290 -17.396 2.084 1.00 24.12 200 ALA A CA 1
ATOM 1446 C C . ALA A 1 200 ? 16.434 -17.946 0.931 1.00 24.12 200 ALA A C 1
ATOM 1448 O O . ALA A 1 200 ? 15.431 -18.628 1.149 1.00 24.12 200 ALA A O 1
ATOM 1449 N N . ALA A 1 201 ? 16.829 -17.604 -0.293 1.00 25.72 201 ALA A N 1
ATOM 1450 C CA . ALA A 1 201 ? 16.210 -18.084 -1.515 1.00 25.72 201 ALA A CA 1
ATOM 1451 C C . ALA A 1 201 ? 16.400 -19.604 -1.649 1.00 25.72 201 ALA A C 1
ATOM 1453 O O . ALA A 1 201 ? 17.512 -20.113 -1.515 1.00 25.72 201 ALA A O 1
ATOM 1454 N N . VAL A 1 202 ? 15.321 -20.323 -1.968 1.00 25.92 202 VAL A N 1
ATOM 1455 C CA . VAL A 1 202 ? 15.426 -21.633 -2.627 1.00 25.92 202 VAL A CA 1
ATOM 1456 C C . VAL A 1 202 ? 16.159 -21.399 -3.960 1.00 25.92 202 VAL A C 1
ATOM 1458 O O . VAL A 1 202 ? 15.827 -20.436 -4.659 1.00 25.92 202 VAL A O 1
ATOM 1461 N N . PRO A 1 203 ? 17.173 -22.205 -4.320 1.00 26.97 203 PRO A N 1
ATOM 1462 C CA . PRO A 1 203 ? 18.004 -21.936 -5.484 1.00 26.97 203 PRO A CA 1
ATOM 1463 C C . PRO A 1 203 ? 17.204 -22.220 -6.757 1.00 26.97 203 PRO A C 1
ATOM 1465 O O . PRO A 1 203 ? 16.950 -23.370 -7.102 1.00 26.97 203 PRO A O 1
ATOM 1468 N N . GLY A 1 204 ? 16.779 -21.159 -7.442 1.00 29.69 204 GLY A N 1
ATOM 1469 C CA . GLY A 1 204 ? 16.083 -21.264 -8.722 1.00 29.69 204 GLY A CA 1
ATOM 1470 C C . GLY A 1 204 ? 15.210 -20.052 -9.019 1.00 29.69 204 GLY A C 1
ATOM 1471 O O . GLY A 1 204 ? 13.994 -20.119 -8.885 1.00 29.69 204 GLY A O 1
ATOM 1472 N N . GLY A 1 205 ? 15.821 -18.936 -9.415 1.00 27.14 205 GLY A N 1
ATOM 1473 C CA . GLY A 1 205 ? 15.090 -17.754 -9.880 1.00 27.14 205 GLY A CA 1
ATOM 1474 C C . GLY A 1 205 ? 15.985 -16.521 -9.940 1.00 27.14 205 GLY A C 1
ATOM 1475 O O . GLY A 1 205 ? 16.322 -15.955 -8.904 1.00 27.14 205 GLY A O 1
ATOM 1476 N N . GLY A 1 206 ? 16.406 -16.141 -11.149 1.00 26.27 206 GLY A N 1
ATOM 1477 C CA . GLY A 1 206 ? 17.265 -14.980 -11.398 1.00 26.27 206 GLY A CA 1
ATOM 1478 C C . GLY A 1 206 ? 16.583 -13.631 -11.099 1.00 26.27 206 GLY A C 1
ATOM 1479 O O . GLY A 1 206 ? 15.352 -13.550 -11.066 1.00 26.27 206 GLY A O 1
ATOM 1480 N N . PRO A 1 207 ? 17.362 -12.561 -10.855 1.00 28.61 207 PRO A N 1
ATOM 1481 C CA . PRO A 1 207 ? 16.883 -11.343 -10.217 1.00 28.61 207 PRO A CA 1
ATOM 1482 C C . PRO A 1 207 ? 16.440 -10.311 -11.261 1.00 28.61 207 PRO A C 1
ATOM 1484 O O . PRO A 1 207 ? 17.268 -9.686 -11.915 1.00 28.61 207 PRO A O 1
ATOM 1487 N N . GLY A 1 208 ? 15.136 -10.081 -11.407 1.00 27.66 208 GLY A N 1
ATOM 1488 C CA . GLY A 1 208 ? 14.687 -9.066 -12.364 1.00 27.66 208 GLY A CA 1
ATOM 1489 C C . GLY A 1 208 ? 13.187 -8.953 -12.552 1.00 27.66 208 GLY A C 1
ATOM 1490 O O . GLY A 1 208 ? 12.699 -8.897 -13.672 1.00 27.66 208 GLY A O 1
ATOM 1491 N N . GLY A 1 209 ? 12.440 -8.912 -11.455 1.00 26.27 209 GLY A N 1
ATOM 1492 C CA . GLY A 1 209 ? 11.014 -8.622 -11.478 1.00 26.27 209 GLY A CA 1
ATOM 1493 C C . GLY A 1 209 ? 10.616 -8.033 -10.141 1.00 26.27 209 GLY A C 1
ATOM 1494 O O . GLY A 1 209 ? 10.369 -8.763 -9.189 1.00 26.27 209 GLY A O 1
ATOM 1495 N N . ALA A 1 210 ? 10.569 -6.707 -10.042 1.00 27.75 210 ALA A N 1
ATOM 1496 C CA . ALA A 1 210 ? 9.961 -6.035 -8.898 1.00 27.75 210 ALA A CA 1
ATOM 1497 C C . ALA A 1 210 ? 8.425 -6.033 -9.034 1.00 27.75 210 ALA A C 1
ATOM 1499 O O . ALA A 1 210 ? 7.791 -4.994 -8.908 1.00 27.75 210 ALA A O 1
ATOM 1500 N N . GLY A 1 211 ? 7.839 -7.201 -9.306 1.00 26.97 211 GLY A N 1
ATOM 1501 C CA . GLY A 1 211 ? 6.523 -7.531 -8.768 1.00 26.97 211 GLY A CA 1
ATOM 1502 C C . GLY A 1 211 ? 6.700 -8.022 -7.327 1.00 26.97 211 GLY A C 1
ATOM 1503 O O . GLY A 1 211 ? 7.838 -8.282 -6.910 1.00 26.97 211 GLY A O 1
ATOM 1504 N N . PRO A 1 212 ? 5.632 -8.150 -6.523 1.00 28.62 212 PRO A N 1
ATOM 1505 C CA . PRO A 1 212 ? 5.742 -8.887 -5.272 1.00 28.62 212 PRO A CA 1
ATOM 1506 C C . PRO A 1 212 ? 6.326 -10.259 -5.615 1.00 28.62 212 PRO A C 1
ATOM 1508 O O . PRO A 1 212 ? 5.778 -10.973 -6.452 1.00 28.62 212 PRO A O 1
ATOM 1511 N N . ALA A 1 213 ? 7.484 -10.589 -5.040 1.00 29.77 213 ALA A N 1
ATOM 1512 C CA . ALA A 1 213 ? 8.088 -11.897 -5.209 1.00 29.77 213 ALA A CA 1
ATOM 1513 C C . ALA A 1 213 ? 7.091 -12.922 -4.665 1.00 29.77 213 ALA A C 1
ATOM 1515 O O . ALA A 1 213 ? 6.994 -13.125 -3.454 1.00 29.77 213 ALA A O 1
ATOM 1516 N N . VAL A 1 214 ? 6.310 -13.532 -5.554 1.00 33.78 214 VAL A N 1
ATOM 1517 C CA . VAL A 1 214 ? 5.508 -14.697 -5.218 1.00 33.78 214 VAL A CA 1
ATOM 1518 C C . VAL A 1 214 ? 6.486 -15.853 -5.127 1.00 33.78 214 VAL A C 1
ATOM 1520 O O . VAL A 1 214 ? 6.665 -16.633 -6.057 1.00 33.78 214 VAL A O 1
ATOM 1523 N N . ALA A 1 215 ? 7.188 -15.923 -3.999 1.00 30.20 215 ALA A N 1
ATOM 1524 C CA . ALA A 1 215 ? 7.815 -17.160 -3.600 1.00 30.20 215 ALA A CA 1
ATOM 1525 C C . ALA A 1 215 ? 6.672 -18.166 -3.439 1.00 30.20 215 ALA A C 1
ATOM 1527 O O . ALA A 1 215 ? 5.808 -17.994 -2.575 1.00 30.20 215 ALA A O 1
ATOM 1528 N N . ALA A 1 216 ? 6.644 -19.195 -4.285 1.00 29.91 216 ALA A N 1
ATOM 1529 C CA . ALA A 1 216 ? 5.926 -20.415 -3.968 1.00 29.91 216 ALA A CA 1
ATOM 1530 C C . ALA A 1 216 ? 6.594 -20.973 -2.706 1.00 29.91 216 ALA A C 1
ATOM 1532 O O . ALA A 1 216 ? 7.617 -21.649 -2.772 1.00 29.91 216 ALA A O 1
ATOM 1533 N N . VAL A 1 217 ? 6.086 -20.573 -1.539 1.00 31.50 217 VAL A N 1
ATOM 1534 C CA . VAL A 1 217 ? 6.621 -21.031 -0.260 1.00 31.50 217 VAL A CA 1
ATOM 1535 C C . VAL A 1 217 ? 6.304 -22.526 -0.182 1.00 31.50 217 VAL A C 1
ATOM 1537 O O . VAL A 1 217 ? 5.115 -22.876 -0.207 1.00 31.50 217 VAL A O 1
ATOM 1540 N N . PRO A 1 218 ? 7.312 -23.421 -0.116 1.00 27.64 218 PRO A N 1
ATOM 1541 C CA . PRO A 1 218 ? 7.048 -24.833 0.117 1.00 27.64 218 PRO A CA 1
ATOM 1542 C C . PRO A 1 218 ? 6.310 -24.951 1.449 1.00 27.64 218 PRO A C 1
ATOM 1544 O O . PRO A 1 218 ? 6.566 -24.166 2.359 1.00 27.64 218 PRO A O 1
ATOM 1547 N N . ALA A 1 219 ? 5.348 -25.874 1.515 1.00 29.80 219 ALA A N 1
ATOM 1548 C CA . ALA A 1 219 ? 4.429 -26.109 2.629 1.00 29.80 219 ALA A CA 1
ATOM 1549 C C . ALA A 1 219 ? 4.959 -25.608 3.988 1.00 29.80 219 ALA A C 1
ATOM 1551 O O . ALA A 1 219 ? 5.729 -26.285 4.664 1.00 29.80 219 ALA A O 1
ATOM 1552 N N . PHE A 1 220 ? 4.563 -24.390 4.367 1.00 35.41 220 PHE A N 1
ATOM 1553 C CA . PHE A 1 220 ? 5.019 -23.785 5.610 1.00 35.41 220 PHE A CA 1
ATOM 1554 C C . PHE A 1 220 ? 4.395 -24.546 6.781 1.00 35.41 220 PHE A C 1
ATOM 1556 O O . PHE A 1 220 ? 3.173 -24.545 6.957 1.00 35.41 220 PHE A O 1
ATOM 1563 N N . ALA A 1 221 ? 5.238 -25.184 7.588 1.00 33.31 221 ALA A N 1
ATOM 1564 C CA . ALA A 1 221 ? 4.902 -25.512 8.961 1.00 33.31 221 ALA A CA 1
ATOM 1565 C C . ALA A 1 221 ? 4.972 -24.201 9.756 1.00 33.31 221 ALA A C 1
ATOM 1567 O O . ALA A 1 221 ? 6.022 -23.836 10.278 1.00 33.31 221 ALA A O 1
ATOM 1568 N N . ALA A 1 222 ? 3.869 -23.447 9.778 1.00 36.50 222 ALA A N 1
ATOM 1569 C CA . ALA A 1 222 ? 3.760 -22.300 10.668 1.00 36.50 222 ALA A CA 1
ATOM 1570 C C . ALA A 1 222 ? 3.943 -22.778 12.105 1.00 36.50 222 ALA A C 1
ATOM 1572 O O . ALA A 1 222 ? 3.231 -23.685 12.543 1.00 36.50 222 ALA A O 1
ATOM 1573 N N . ALA A 1 223 ? 4.880 -22.165 12.832 1.00 35.22 223 ALA A N 1
ATOM 1574 C CA . ALA A 1 223 ? 4.927 -22.316 14.276 1.00 35.22 223 ALA A CA 1
ATOM 1575 C C . ALA A 1 223 ? 3.534 -21.963 14.840 1.00 35.22 223 ALA A C 1
ATOM 1577 O O . ALA A 1 223 ? 2.947 -20.960 14.410 1.00 35.22 223 ALA A O 1
ATOM 1578 N N . PRO A 1 224 ? 2.970 -22.775 15.750 1.00 37.66 224 PRO A N 1
ATOM 1579 C CA . PRO A 1 224 ? 1.668 -22.491 16.340 1.00 37.66 224 PRO A CA 1
ATOM 1580 C C . PRO A 1 224 ? 1.702 -21.104 16.998 1.00 37.66 224 PRO A C 1
ATOM 1582 O O . PRO A 1 224 ? 2.452 -20.878 17.942 1.00 37.66 224 PRO A O 1
ATOM 1585 N N . GLY A 1 225 ? 0.925 -20.160 16.456 1.00 42.16 225 GLY A N 1
ATOM 1586 C CA . GLY A 1 225 ? 0.888 -18.763 16.911 1.00 42.16 225 GLY A CA 1
ATOM 1587 C C . GLY A 1 225 ? 1.417 -17.719 15.920 1.00 42.16 225 GLY A C 1
ATOM 1588 O O . GLY A 1 225 ? 1.207 -16.531 16.155 1.00 42.16 225 GLY A O 1
ATOM 1589 N N . ALA A 1 226 ? 2.066 -18.109 14.816 1.00 48.12 226 ALA A N 1
ATOM 1590 C CA . ALA A 1 226 ? 2.523 -17.154 13.804 1.00 48.12 226 ALA A CA 1
ATOM 1591 C C . ALA A 1 226 ? 1.337 -16.548 13.043 1.00 48.12 226 ALA A C 1
ATOM 1593 O O . ALA A 1 226 ? 0.466 -17.263 12.555 1.00 48.12 226 ALA A O 1
ATOM 1594 N N . CYS A 1 227 ? 1.321 -15.220 12.928 1.00 52.25 227 CYS A N 1
ATOM 1595 C CA . CYS A 1 227 ? 0.274 -14.521 12.205 1.00 52.25 227 CYS A CA 1
ATOM 1596 C C . CYS A 1 227 ? 0.591 -14.572 10.710 1.00 52.25 227 CYS A C 1
ATOM 1598 O O . CYS A 1 227 ? 1.600 -14.004 10.274 1.00 52.25 227 CYS A O 1
ATOM 1600 N N . VAL A 1 228 ? -0.226 -15.298 9.949 1.00 62.81 228 VAL A N 1
ATOM 1601 C CA . VAL A 1 228 ? 0.016 -15.574 8.531 1.00 62.81 228 VAL A CA 1
ATOM 1602 C C . VAL A 1 228 ? -0.993 -14.795 7.695 1.00 62.81 228 VAL A C 1
ATOM 1604 O O . VAL A 1 228 ? -2.196 -14.897 7.893 1.00 62.81 228 VAL A O 1
ATOM 1607 N N . SER A 1 229 ? -0.492 -14.002 6.759 1.00 73.75 229 SER A N 1
ATOM 1608 C CA . SER A 1 229 ? -1.269 -13.414 5.662 1.00 73.75 229 SER A CA 1
ATOM 1609 C C . SER A 1 229 ? -0.830 -14.075 4.363 1.00 73.75 229 SER A C 1
ATOM 1611 O O . SER A 1 229 ? 0.318 -14.508 4.256 1.00 73.75 229 SER A O 1
ATOM 1613 N N . PHE A 1 230 ? -1.700 -14.170 3.367 1.00 80.50 230 PHE A N 1
ATOM 1614 C CA . PHE A 1 230 ? -1.291 -14.646 2.049 1.00 80.50 230 PHE A CA 1
ATOM 1615 C C . PHE A 1 230 ? -1.960 -13.852 0.934 1.00 80.50 230 PHE A C 1
ATOM 1617 O O . PHE A 1 230 ? -2.991 -13.211 1.130 1.00 80.50 230 PHE A O 1
ATOM 1624 N N . THR A 1 231 ? -1.347 -13.901 -0.241 1.00 84.94 231 THR A N 1
ATOM 1625 C CA . THR A 1 231 ? -1.848 -13.320 -1.482 1.00 84.94 231 THR A CA 1
ATOM 1626 C C . THR A 1 231 ? -1.920 -14.423 -2.526 1.00 84.94 231 THR A C 1
ATOM 1628 O O . THR A 1 231 ? -0.945 -15.140 -2.731 1.00 84.94 231 THR A O 1
ATOM 1631 N N . ALA A 1 232 ? -3.066 -14.577 -3.174 1.00 86.06 232 ALA A N 1
ATOM 1632 C CA . ALA A 1 232 ? -3.327 -15.581 -4.188 1.00 86.06 232 ALA A CA 1
ATOM 1633 C C . ALA A 1 232 ? -3.709 -14.914 -5.511 1.00 86.06 232 ALA A C 1
ATOM 1635 O O . ALA A 1 232 ? -4.542 -14.012 -5.528 1.00 86.06 232 ALA A O 1
ATOM 1636 N N . PHE A 1 233 ? -3.137 -15.380 -6.616 1.00 85.62 233 PHE A N 1
ATOM 1637 C CA . PHE A 1 233 ? -3.523 -14.992 -7.969 1.00 85.62 233 PHE A CA 1
ATOM 1638 C C . PHE A 1 233 ? -4.163 -16.175 -8.683 1.00 85.62 233 PHE A C 1
ATOM 1640 O O . PHE A 1 233 ? -3.629 -17.279 -8.630 1.00 85.62 233 PHE A O 1
ATOM 1647 N N . SER A 1 234 ? -5.295 -15.960 -9.345 1.00 85.19 234 SER A N 1
ATOM 1648 C CA . SER A 1 234 ? -6.053 -17.016 -10.023 1.00 85.19 234 SER A CA 1
ATOM 1649 C C . SER A 1 234 ? -6.617 -16.520 -11.353 1.00 85.19 234 SER A C 1
ATOM 1651 O O . SER A 1 234 ? -6.806 -15.321 -11.563 1.00 85.19 234 SER A O 1
ATOM 1653 N N . HIS A 1 235 ? -6.855 -17.453 -12.271 1.00 82.00 235 HIS A N 1
ATOM 1654 C CA . HIS A 1 235 ? -7.526 -17.195 -13.548 1.00 82.00 235 HIS A CA 1
ATOM 1655 C C . HIS A 1 235 ? -9.039 -17.105 -13.348 1.00 82.00 235 HIS A C 1
ATOM 1657 O O . HIS A 1 235 ? -9.678 -16.180 -13.836 1.00 82.00 235 HIS A O 1
ATOM 1663 N N . ASP A 1 236 ? -9.579 -18.034 -12.564 1.00 85.50 236 ASP A N 1
ATOM 1664 C CA . ASP A 1 236 ? -10.987 -18.090 -12.186 1.00 85.50 236 ASP A CA 1
ATOM 1665 C C . ASP A 1 236 ? -11.201 -17.426 -10.826 1.00 85.50 236 ASP A C 1
ATOM 1667 O O . ASP A 1 236 ? -10.251 -17.284 -10.044 1.00 85.50 236 ASP A O 1
ATOM 1671 N N . LEU A 1 237 ? -12.445 -17.034 -10.539 1.00 87.31 237 LEU A N 1
ATOM 1672 C CA . LEU A 1 237 ? -12.819 -16.457 -9.251 1.00 87.31 237 LEU A CA 1
ATOM 1673 C C . LEU A 1 237 ? -12.476 -17.456 -8.123 1.00 87.31 237 LEU A C 1
ATOM 1675 O O . LEU A 1 237 ? -12.997 -18.572 -8.141 1.00 87.31 237 LEU A O 1
ATOM 1679 N N . PRO A 1 238 ? -11.603 -17.093 -7.163 1.00 87.62 238 PRO A N 1
ATOM 1680 C CA . PRO A 1 238 ? -11.211 -17.985 -6.081 1.00 87.62 238 PRO A CA 1
ATOM 1681 C C . PRO A 1 238 ? -12.391 -18.490 -5.246 1.00 87.62 238 PRO A C 1
ATOM 1683 O O . PRO A 1 238 ? -13.216 -17.706 -4.778 1.00 87.62 238 PRO A O 1
ATOM 1686 N N . VAL A 1 239 ? -12.409 -19.794 -4.981 1.00 88.62 239 VAL A N 1
ATOM 1687 C CA . VAL A 1 239 ? -13.308 -20.419 -4.008 1.00 88.62 239 VAL A CA 1
ATOM 1688 C C . VAL A 1 239 ? -12.720 -20.221 -2.616 1.00 88.62 239 VAL A C 1
ATOM 1690 O O . VAL A 1 239 ? -11.650 -20.748 -2.299 1.00 88.62 239 VAL A O 1
ATOM 1693 N N . VAL A 1 240 ? -13.400 -19.449 -1.776 1.00 88.19 240 VAL A N 1
ATOM 1694 C CA . VAL A 1 240 ? -12.917 -19.120 -0.432 1.00 88.19 240 VAL A CA 1
ATOM 1695 C C . VAL A 1 240 ? -13.550 -20.064 0.594 1.00 88.19 240 VAL A C 1
ATOM 1697 O O . VAL A 1 240 ? -14.772 -20.065 0.713 1.00 88.19 240 VAL A O 1
ATOM 1700 N N . PRO A 1 241 ? -12.760 -20.881 1.318 1.00 83.38 241 PRO A N 1
ATOM 1701 C CA . PRO A 1 241 ? -13.290 -21.751 2.359 1.00 83.38 241 PRO A CA 1
ATOM 1702 C C . PRO A 1 241 ? -13.680 -20.949 3.604 1.00 83.38 241 PRO A C 1
ATOM 1704 O O . PRO A 1 241 ? -13.094 -19.901 3.899 1.00 83.38 241 PRO A O 1
ATOM 1707 N N . ASP A 1 242 ? -14.619 -21.493 4.372 1.00 80.19 242 ASP A N 1
ATOM 1708 C CA . ASP A 1 242 ? -14.998 -20.937 5.667 1.00 80.19 242 ASP A CA 1
ATOM 1709 C C . ASP A 1 242 ? -13.795 -20.875 6.616 1.00 80.19 242 ASP A C 1
ATOM 1711 O O . ASP A 1 242 ? -12.925 -21.749 6.631 1.00 80.19 242 ASP A O 1
ATOM 1715 N N . GLY A 1 243 ? -13.745 -19.825 7.434 1.00 76.50 243 GLY A N 1
ATOM 1716 C CA . GLY A 1 243 ? -12.690 -19.661 8.433 1.00 76.50 243 GLY A CA 1
ATOM 1717 C C . GLY A 1 243 ? -11.350 -19.153 7.894 1.00 76.50 243 GLY A C 1
ATOM 1718 O O . GLY A 1 243 ? -10.404 -19.106 8.666 1.00 76.50 243 GLY A O 1
ATOM 1719 N N . LEU A 1 244 ? -11.255 -18.715 6.628 1.00 76.62 244 LEU A N 1
ATOM 1720 C CA . LEU A 1 244 ? -10.053 -18.054 6.078 1.00 76.62 244 LEU A CA 1
ATOM 1721 C C . LEU A 1 244 ? -9.734 -16.690 6.738 1.00 76.62 244 LEU A C 1
ATOM 1723 O O . LEU A 1 244 ? -8.657 -16.126 6.535 1.00 76.62 244 LEU A O 1
ATOM 1727 N N . GLY A 1 245 ? -10.681 -16.150 7.511 1.00 79.81 245 GLY A N 1
ATOM 1728 C CA . GLY A 1 245 ? -10.630 -14.806 8.078 1.00 79.81 245 GLY A CA 1
ATOM 1729 C C . GLY A 1 245 ? -10.980 -13.722 7.055 1.00 79.81 245 GLY A C 1
ATOM 1730 O O . GLY A 1 245 ? -11.331 -14.014 5.914 1.00 79.81 245 GLY A O 1
ATOM 1731 N N . SER A 1 246 ? -10.890 -12.455 7.470 1.00 88.06 246 SER A N 1
ATOM 1732 C CA . SER A 1 246 ? -11.230 -11.328 6.598 1.00 88.06 246 SER A CA 1
ATOM 1733 C C . SER A 1 246 ? -10.297 -11.239 5.386 1.00 88.06 246 SER A C 1
ATOM 1735 O O . SER A 1 246 ? -9.070 -11.157 5.539 1.00 88.06 246 SER A O 1
ATOM 1737 N N . TYR A 1 247 ? -10.875 -11.187 4.187 1.00 89.25 247 TYR A N 1
ATOM 1738 C CA . TYR A 1 247 ? -10.128 -11.131 2.930 1.00 89.25 247 TYR A CA 1
ATOM 1739 C C . TYR A 1 247 ? -10.605 -10.014 1.999 1.00 89.25 247 TYR A C 1
ATOM 1741 O O . TYR A 1 247 ? -11.673 -9.423 2.156 1.00 89.25 247 TYR A O 1
ATOM 1749 N N . GLY A 1 248 ? -9.762 -9.695 1.025 1.00 89.69 248 GLY A N 1
ATOM 1750 C CA . GLY A 1 248 ? -10.060 -8.782 -0.064 1.00 89.69 248 GLY A CA 1
ATOM 1751 C C . GLY A 1 248 ? -9.858 -9.486 -1.391 1.00 89.69 248 GLY A C 1
ATOM 1752 O O . GLY A 1 248 ? -8.858 -10.182 -1.565 1.00 89.69 248 GLY A O 1
ATOM 1753 N N . ILE A 1 249 ? -10.790 -9.295 -2.317 1.00 90.38 249 ILE A N 1
ATOM 1754 C CA . ILE A 1 249 ? -10.745 -9.863 -3.662 1.00 90.38 249 ILE A CA 1
ATOM 1755 C C . ILE A 1 249 ? -10.885 -8.741 -4.688 1.00 90.38 249 ILE A C 1
ATOM 1757 O O . ILE A 1 249 ? -11.717 -7.848 -4.534 1.00 90.38 249 ILE A O 1
ATOM 1761 N N . VAL A 1 250 ? -10.022 -8.744 -5.701 1.00 89.44 250 VAL A N 1
ATOM 1762 C CA . VAL A 1 250 ? -9.987 -7.724 -6.756 1.00 89.44 250 VAL A CA 1
ATOM 1763 C C . VAL A 1 250 ? -9.738 -8.366 -8.119 1.00 89.44 250 VAL A C 1
ATOM 1765 O O . VAL A 1 250 ? -9.007 -9.361 -8.201 1.00 89.44 250 VAL A O 1
ATOM 1768 N N . PRO A 1 251 ? -10.258 -7.770 -9.202 1.00 88.75 251 PRO A N 1
ATOM 1769 C CA . PRO A 1 251 ? -9.802 -8.099 -10.540 1.00 88.75 251 PRO A CA 1
ATOM 1770 C C . PRO A 1 251 ? -8.369 -7.591 -10.774 1.00 88.75 251 PRO A C 1
ATOM 1772 O O . PRO A 1 251 ? -7.949 -6.557 -10.243 1.00 88.75 251 PRO A O 1
ATOM 1775 N N . VAL A 1 252 ? -7.614 -8.314 -11.598 1.00 84.38 252 VAL A N 1
ATOM 1776 C CA . VAL A 1 252 ? -6.306 -7.894 -12.113 1.00 84.38 252 VAL A CA 1
ATOM 1777 C C . VAL A 1 252 ? -6.537 -7.117 -13.408 1.00 84.38 252 VAL A C 1
ATOM 1779 O O . VAL A 1 252 ? -6.790 -7.688 -14.466 1.00 84.38 252 VAL A O 1
ATOM 1782 N N . GLU A 1 253 ? -6.457 -5.792 -13.329 1.00 78.19 253 GLU A N 1
ATOM 1783 C CA . GLU A 1 253 ? -6.612 -4.908 -14.487 1.00 78.19 253 GLU A CA 1
ATOM 1784 C C . GLU A 1 253 ? -5.277 -4.794 -15.248 1.00 78.19 253 GLU A C 1
ATOM 1786 O O . GLU A 1 253 ? -4.234 -4.539 -14.646 1.00 78.19 253 GLU A O 1
ATOM 1791 N N . ASN A 1 254 ? -5.297 -4.969 -16.576 1.00 74.00 254 ASN A N 1
ATOM 1792 C CA . ASN A 1 254 ? -4.129 -4.825 -17.466 1.00 74.00 254 ASN A CA 1
ATOM 1793 C C . ASN A 1 254 ? -2.902 -5.680 -17.085 1.00 74.00 254 ASN A C 1
ATOM 1795 O O . ASN A 1 254 ? -1.771 -5.312 -17.393 1.00 74.00 254 ASN A O 1
ATOM 1799 N N . GLY A 1 255 ? -3.108 -6.799 -16.383 1.00 72.88 255 GLY A N 1
ATOM 1800 C CA . GLY A 1 255 ? -2.014 -7.643 -15.895 1.00 72.88 255 GLY A CA 1
ATOM 1801 C C . GLY A 1 255 ? -1.205 -7.040 -14.735 1.00 72.88 255 GLY A C 1
ATOM 1802 O O . GLY A 1 255 ? -0.184 -7.612 -14.355 1.00 72.88 255 GLY A O 1
ATOM 1803 N N . ASP A 1 256 ? -1.638 -5.921 -14.135 1.00 75.56 256 ASP A N 1
ATOM 1804 C CA . ASP A 1 256 ? -0.933 -5.283 -13.015 1.00 75.56 256 ASP A CA 1
ATOM 1805 C C . ASP A 1 256 ? -1.175 -6.034 -11.696 1.00 75.56 256 ASP A C 1
ATOM 1807 O O . ASP A 1 256 ? -1.992 -5.673 -10.841 1.00 75.56 256 ASP A O 1
ATOM 1811 N N . THR A 1 257 ? -0.423 -7.119 -11.528 1.00 78.00 257 THR A N 1
ATOM 1812 C CA . THR A 1 257 ? -0.455 -7.974 -10.336 1.00 78.00 257 THR A CA 1
ATOM 1813 C C . THR A 1 257 ? -0.018 -7.244 -9.066 1.00 78.00 257 THR A C 1
ATOM 1815 O O . THR A 1 257 ? -0.490 -7.573 -7.978 1.00 78.00 257 THR A O 1
ATOM 1818 N N . THR A 1 258 ? 0.837 -6.223 -9.175 1.00 78.19 258 THR A N 1
ATOM 1819 C CA . THR A 1 258 ? 1.330 -5.465 -8.015 1.00 78.19 258 THR A CA 1
ATOM 1820 C C . THR A 1 258 ? 0.222 -4.601 -7.436 1.00 78.19 258 THR A C 1
ATOM 1822 O O . THR A 1 258 ? -0.042 -4.639 -6.230 1.00 78.19 258 THR A O 1
ATOM 1825 N N . ARG A 1 259 ? -0.469 -3.853 -8.300 1.00 80.06 259 ARG A N 1
ATOM 1826 C CA . ARG A 1 259 ? -1.613 -3.039 -7.900 1.00 80.06 259 ARG A CA 1
ATOM 1827 C C . ARG A 1 259 ? -2.779 -3.902 -7.432 1.00 80.06 259 ARG A C 1
ATOM 1829 O O . ARG A 1 259 ? -3.404 -3.566 -6.428 1.00 80.06 259 ARG A O 1
ATOM 1836 N N . ALA A 1 260 ? -3.032 -5.032 -8.093 1.00 84.81 260 ALA A N 1
ATOM 1837 C CA . ALA A 1 260 ? -4.051 -5.984 -7.662 1.00 84.81 260 ALA A CA 1
ATOM 1838 C C . ALA A 1 260 ? -3.758 -6.528 -6.251 1.00 84.81 260 ALA A C 1
ATOM 1840 O O . ALA A 1 260 ? -4.590 -6.387 -5.358 1.00 84.81 260 ALA A O 1
ATOM 1841 N N . ALA A 1 261 ? -2.546 -7.027 -5.986 1.00 83.75 261 ALA A N 1
ATOM 1842 C CA . ALA A 1 261 ? -2.163 -7.487 -4.647 1.00 83.75 261 ALA A CA 1
ATOM 1843 C C . ALA A 1 261 ? -2.311 -6.397 -3.582 1.00 83.75 261 ALA A C 1
ATOM 1845 O O . ALA A 1 261 ? -2.772 -6.656 -2.469 1.00 83.75 261 ALA A O 1
ATOM 1846 N N . ARG A 1 262 ? -1.962 -5.157 -3.927 1.00 83.06 262 ARG A N 1
ATOM 1847 C CA . ARG A 1 262 ? -2.096 -4.024 -3.016 1.00 83.06 262 ARG A CA 1
ATOM 1848 C C . ARG A 1 262 ? -3.547 -3.688 -2.697 1.00 83.06 262 ARG A C 1
ATOM 1850 O O . ARG A 1 262 ? -3.889 -3.569 -1.522 1.00 83.06 262 ARG A O 1
ATOM 1857 N N . ARG A 1 263 ? -4.405 -3.580 -3.712 1.00 88.12 263 ARG A N 1
ATOM 1858 C CA . ARG A 1 263 ? -5.842 -3.317 -3.539 1.00 88.12 263 ARG A CA 1
ATOM 1859 C C . ARG A 1 263 ? -6.542 -4.462 -2.805 1.00 88.12 263 ARG A C 1
ATOM 1861 O O . ARG A 1 263 ? -7.383 -4.190 -1.948 1.00 88.12 263 ARG A O 1
ATOM 1868 N N . ALA A 1 264 ? -6.159 -5.712 -3.072 1.00 89.50 264 ALA A N 1
ATOM 1869 C CA . ALA A 1 264 ? -6.637 -6.878 -2.333 1.00 89.50 264 ALA A CA 1
ATOM 1870 C C . ALA A 1 264 ? -6.251 -6.773 -0.851 1.00 89.50 264 ALA A C 1
ATOM 1872 O O . ALA A 1 264 ? -7.100 -6.910 0.026 1.00 89.50 264 ALA A O 1
ATOM 1873 N N . GLY A 1 265 ? -4.986 -6.442 -0.567 1.00 87.38 265 GLY A N 1
ATOM 1874 C CA . GLY A 1 265 ? -4.481 -6.258 0.793 1.00 87.38 265 GLY A CA 1
ATOM 1875 C C . GLY A 1 265 ? -5.179 -5.125 1.546 1.00 87.38 265 GLY A C 1
ATOM 1876 O O . GLY A 1 265 ? -5.565 -5.295 2.703 1.00 87.38 265 GLY A O 1
ATOM 1877 N N . ILE A 1 266 ? -5.389 -3.978 0.889 1.00 88.56 266 ILE A N 1
ATOM 1878 C CA . ILE A 1 266 ? -6.163 -2.855 1.442 1.00 88.56 266 ILE A CA 1
ATOM 1879 C C . ILE A 1 266 ? -7.575 -3.326 1.792 1.00 88.56 266 ILE A C 1
ATOM 1881 O O . ILE A 1 266 ? -8.041 -3.092 2.905 1.00 88.56 266 ILE A O 1
ATOM 1885 N N . SER A 1 267 ? -8.225 -4.037 0.872 1.00 90.81 267 SER A N 1
ATOM 1886 C CA . SER A 1 267 ? -9.591 -4.524 1.060 1.00 90.81 267 SER A CA 1
ATOM 1887 C C . SER A 1 267 ? -9.688 -5.515 2.222 1.00 90.81 267 SER A C 1
ATOM 1889 O O . SER A 1 267 ? -10.588 -5.393 3.046 1.00 90.81 267 SER A O 1
ATOM 1891 N N . ALA A 1 268 ? -8.705 -6.405 2.381 1.00 88.50 268 ALA A N 1
ATOM 1892 C CA . ALA A 1 268 ? -8.629 -7.329 3.511 1.00 88.50 268 ALA A CA 1
ATOM 1893 C C . ALA A 1 268 ? -8.478 -6.606 4.862 1.00 88.50 268 ALA A C 1
ATOM 1895 O O . ALA A 1 268 ? -9.110 -6.969 5.857 1.00 88.50 268 ALA A O 1
ATOM 1896 N N . VAL A 1 269 ? -7.660 -5.547 4.908 1.00 86.38 269 VAL A N 1
ATOM 1897 C CA . VAL A 1 269 ? -7.494 -4.723 6.116 1.00 86.38 269 VAL A CA 1
ATOM 1898 C C . VAL A 1 269 ? -8.781 -3.973 6.456 1.00 86.38 269 VAL A C 1
ATOM 1900 O O . VAL A 1 269 ? -9.134 -3.897 7.634 1.00 86.38 269 VAL A O 1
ATOM 1903 N N . LEU A 1 270 ? -9.489 -3.450 5.452 1.00 88.06 270 LEU A N 1
ATOM 1904 C CA . LEU A 1 270 ? -10.776 -2.781 5.647 1.00 88.06 270 LEU A CA 1
ATOM 1905 C C . LEU A 1 270 ? -11.856 -3.751 6.120 1.00 88.06 270 LEU A C 1
ATOM 1907 O O . LEU A 1 270 ? -12.530 -3.451 7.103 1.00 88.06 270 LEU A O 1
ATOM 1911 N N . ALA A 1 271 ? -11.974 -4.919 5.482 1.00 89.31 271 ALA A N 1
ATOM 1912 C CA . ALA A 1 271 ? -12.901 -5.967 5.893 1.00 89.31 271 ALA A CA 1
ATOM 1913 C C . ALA A 1 271 ? -12.702 -6.296 7.377 1.00 89.31 271 ALA A C 1
ATOM 1915 O O . ALA A 1 271 ? -13.630 -6.192 8.174 1.00 89.31 271 ALA A O 1
ATOM 1916 N N . ARG A 1 272 ? -11.450 -6.520 7.791 1.00 85.50 272 ARG A N 1
ATOM 1917 C CA . ARG A 1 272 ? -11.111 -6.761 9.197 1.00 85.50 272 ARG A CA 1
ATOM 1918 C C . ARG A 1 272 ? -11.456 -5.586 10.109 1.00 85.50 272 ARG A C 1
ATOM 1920 O O . ARG A 1 272 ? -11.914 -5.794 11.228 1.00 85.50 272 ARG A O 1
ATOM 1927 N N . HIS A 1 273 ? -11.172 -4.359 9.680 1.00 84.19 273 HIS A N 1
ATOM 1928 C CA . HIS A 1 273 ? -11.419 -3.170 10.494 1.00 84.19 273 HIS A CA 1
ATOM 1929 C C . HIS A 1 273 ? -12.911 -2.977 10.786 1.00 84.19 273 HIS A C 1
ATOM 1931 O O . HIS A 1 273 ? -13.262 -2.634 11.911 1.00 84.19 273 HIS A O 1
ATOM 1937 N N . TYR A 1 274 ? -13.765 -3.252 9.801 1.00 85.56 274 TYR A N 1
ATOM 1938 C CA . TYR A 1 274 ? -15.216 -3.131 9.924 1.00 85.56 274 TYR A CA 1
ATOM 1939 C C . TYR A 1 274 ? -15.914 -4.420 10.387 1.00 85.56 274 TYR A C 1
ATOM 1941 O O . TYR A 1 274 ? -17.135 -4.427 10.508 1.00 85.56 274 TYR A O 1
ATOM 1949 N N . GLY A 1 275 ? -15.167 -5.493 10.675 1.00 85.75 275 GLY A N 1
ATOM 1950 C CA . GLY A 1 275 ? -15.734 -6.771 11.120 1.00 85.75 275 GLY A CA 1
ATOM 1951 C C . GLY A 1 275 ? -16.509 -7.518 10.030 1.00 85.75 275 GLY A C 1
ATOM 1952 O O . GLY A 1 275 ? -17.469 -8.214 10.337 1.00 85.75 275 GLY A O 1
ATOM 1953 N N . LEU A 1 276 ? -16.115 -7.341 8.769 1.00 88.12 276 LEU A N 1
ATOM 1954 C CA . LEU A 1 276 ? -16.678 -8.020 7.606 1.00 88.12 276 LEU A CA 1
ATOM 1955 C C . LEU A 1 276 ? -15.844 -9.257 7.246 1.00 88.12 276 LEU A C 1
ATOM 1957 O O . LEU A 1 276 ? -14.614 -9.259 7.386 1.00 88.12 276 LEU A O 1
ATOM 1961 N N . ASP A 1 277 ? -16.506 -10.274 6.696 1.00 86.12 277 ASP A N 1
ATOM 1962 C CA . ASP A 1 277 ? -15.837 -11.461 6.148 1.00 86.12 277 ASP A CA 1
ATOM 1963 C C . ASP A 1 277 ? -15.017 -11.110 4.906 1.00 86.12 277 ASP A C 1
ATOM 1965 O O . ASP A 1 277 ? -13.886 -11.558 4.731 1.00 86.12 277 ASP A O 1
ATOM 1969 N N . HIS A 1 278 ? -15.565 -10.254 4.047 1.00 86.25 278 HIS A N 1
ATOM 1970 C CA . HIS A 1 278 ? -14.849 -9.725 2.901 1.00 86.25 278 HIS A CA 1
ATOM 1971 C C . HIS A 1 278 ? -15.347 -8.342 2.528 1.00 86.25 278 HIS A C 1
ATOM 1973 O O . HIS A 1 278 ? -16.446 -7.920 2.893 1.00 86.25 278 HIS A O 1
ATOM 1979 N N . LEU A 1 279 ? -14.505 -7.636 1.786 1.00 85.38 279 LEU A N 1
ATOM 1980 C CA . LEU A 1 279 ? -14.854 -6.371 1.173 1.00 85.38 279 LEU A CA 1
ATOM 1981 C C . LEU A 1 279 ? -14.593 -6.485 -0.321 1.00 85.38 279 LEU A C 1
ATOM 1983 O O . LEU A 1 279 ? -13.453 -6.673 -0.753 1.00 85.38 279 LEU A O 1
ATOM 1987 N N . ASP A 1 280 ? -15.671 -6.389 -1.092 1.00 79.31 280 ASP A N 1
ATOM 1988 C CA . ASP A 1 280 ? -15.593 -6.312 -2.541 1.00 79.31 280 ASP A CA 1
ATOM 1989 C C . ASP A 1 280 ? -15.030 -4.946 -2.939 1.00 79.31 280 ASP A C 1
ATOM 1991 O O . ASP A 1 280 ? -15.600 -3.883 -2.660 1.00 79.31 280 ASP A O 1
ATOM 1995 N N . ALA A 1 281 ? -13.870 -4.983 -3.583 1.00 75.44 281 ALA A N 1
ATOM 1996 C CA . ALA A 1 281 ? -13.169 -3.787 -3.990 1.00 75.44 281 ALA A CA 1
ATOM 1997 C C . ALA A 1 281 ? -13.898 -2.994 -5.080 1.00 75.44 281 ALA A C 1
ATOM 1999 O O . ALA A 1 281 ? -13.576 -1.817 -5.240 1.00 75.44 281 ALA A O 1
ATOM 2000 N N . GLU A 1 282 ? -14.849 -3.592 -5.809 1.00 76.12 282 GLU A N 1
ATOM 2001 C CA . GLU A 1 282 ? -15.712 -2.870 -6.751 1.00 76.12 282 GLU A CA 1
ATOM 2002 C C . GLU A 1 282 ? -16.655 -1.921 -6.005 1.00 76.12 282 GLU A C 1
ATOM 2004 O O . GLU A 1 282 ? -16.662 -0.714 -6.258 1.00 76.12 282 GLU A O 1
ATOM 2009 N N . HIS A 1 283 ? -17.362 -2.431 -4.995 1.00 78.88 283 HIS A N 1
ATOM 2010 C CA . HIS A 1 283 ? -18.274 -1.641 -4.163 1.00 78.88 283 HIS A CA 1
ATOM 2011 C C . HIS A 1 283 ? -17.554 -0.558 -3.345 1.00 78.88 283 HIS A C 1
ATOM 2013 O O . HIS A 1 283 ? -18.111 0.506 -3.078 1.00 78.88 283 HIS A O 1
ATOM 2019 N N . ALA A 1 284 ? -16.294 -0.800 -2.979 1.00 82.19 284 ALA A N 1
ATOM 2020 C CA . ALA A 1 284 ? -15.464 0.137 -2.230 1.00 82.19 284 ALA A CA 1
ATOM 2021 C C . ALA A 1 284 ? -14.411 0.853 -3.093 1.00 82.19 284 ALA A C 1
ATOM 2023 O O . ALA A 1 284 ? -13.461 1.415 -2.541 1.00 82.19 284 ALA A O 1
ATOM 2024 N N . ARG A 1 285 ? -14.557 0.863 -4.429 1.00 82.19 285 ARG A N 1
ATOM 2025 C CA . ARG A 1 285 ? -13.573 1.425 -5.376 1.00 82.19 285 ARG A CA 1
ATOM 2026 C C . ARG A 1 285 ? -13.017 2.787 -4.955 1.00 82.19 285 ARG A C 1
ATOM 2028 O O . ARG A 1 285 ? -11.792 2.909 -4.907 1.00 82.19 285 ARG A O 1
ATOM 2035 N N . PRO A 1 286 ? -13.850 3.797 -4.621 1.00 83.06 286 PRO A N 1
ATOM 2036 C CA . PRO A 1 286 ? -13.346 5.114 -4.238 1.00 83.06 286 PRO A CA 1
ATOM 2037 C C . PRO A 1 286 ? -12.501 5.075 -2.962 1.00 83.06 286 PRO A C 1
ATOM 2039 O O . PRO A 1 286 ? -11.467 5.732 -2.889 1.00 83.06 286 PRO A O 1
ATOM 2042 N N . LEU A 1 287 ? -12.909 4.274 -1.975 1.00 84.75 287 LEU A N 1
ATOM 2043 C CA . LEU A 1 287 ? -12.198 4.135 -0.706 1.00 84.75 287 LEU A CA 1
ATOM 2044 C C . LEU A 1 287 ? -10.876 3.385 -0.890 1.00 84.75 287 LEU A C 1
ATOM 2046 O O . LEU A 1 287 ? -9.841 3.832 -0.403 1.00 84.75 287 LEU A O 1
ATOM 2050 N N . VAL A 1 288 ? -10.893 2.275 -1.630 1.00 86.69 288 VAL A N 1
ATOM 2051 C CA . VAL A 1 288 ? -9.684 1.509 -1.949 1.00 86.69 288 VAL A CA 1
ATOM 2052 C C . VAL A 1 288 ? -8.710 2.381 -2.737 1.00 86.69 288 VAL A C 1
ATOM 2054 O O . VAL A 1 288 ? -7.540 2.433 -2.377 1.00 86.69 288 VAL A O 1
ATOM 2057 N N . ALA A 1 289 ? -9.180 3.129 -3.741 1.00 84.12 289 ALA A N 1
ATOM 2058 C CA . ALA A 1 289 ? -8.351 4.059 -4.507 1.00 84.12 289 ALA A CA 1
ATOM 2059 C C . ALA A 1 289 ? -7.764 5.179 -3.631 1.00 84.12 289 ALA A C 1
ATOM 2061 O O . ALA A 1 289 ? -6.572 5.461 -3.723 1.00 84.12 289 ALA A O 1
ATOM 2062 N N . ALA A 1 290 ? -8.560 5.764 -2.730 1.00 83.56 290 ALA A N 1
ATOM 2063 C CA . ALA A 1 290 ? -8.092 6.779 -1.782 1.00 83.56 290 ALA A CA 1
ATOM 2064 C C . ALA A 1 290 ? -7.039 6.245 -0.796 1.00 83.56 290 ALA A C 1
ATOM 2066 O O . ALA A 1 290 ? -6.252 7.013 -0.249 1.00 83.56 290 ALA A O 1
ATOM 2067 N N . LEU A 1 291 ? -7.010 4.934 -0.556 1.00 85.06 291 LEU A N 1
ATOM 2068 C CA . LEU A 1 291 ? -6.032 4.272 0.306 1.00 85.06 291 LEU A CA 1
ATOM 2069 C C . LEU A 1 291 ? -4.848 3.681 -0.475 1.00 85.06 291 LEU A C 1
ATOM 2071 O O . LEU A 1 291 ? -3.811 3.381 0.131 1.00 85.06 291 LEU A O 1
ATOM 2075 N N . ASP A 1 292 ? -4.964 3.582 -1.801 1.00 84.31 292 ASP A N 1
ATOM 2076 C CA . ASP A 1 292 ? -3.949 3.122 -2.756 1.00 84.31 292 ASP A CA 1
ATOM 2077 C C . ASP A 1 292 ? -2.963 4.250 -3.153 1.00 84.31 292 ASP A C 1
ATOM 2079 O O . ASP A 1 292 ? -2.250 4.144 -4.145 1.00 84.31 292 ASP A O 1
ATOM 2083 N N . LEU A 1 293 ? -2.835 5.306 -2.340 1.00 82.38 293 LEU A N 1
ATOM 2084 C CA . LEU A 1 293 ? -1.856 6.391 -2.530 1.00 82.38 293 LEU A CA 1
ATOM 2085 C C . LEU A 1 293 ? -0.404 5.908 -2.477 1.00 82.38 293 LEU A C 1
ATOM 2087 O O . LEU A 1 293 ? -0.094 4.924 -1.793 1.00 82.38 293 LEU A O 1
ATOM 2091 N N . THR A 1 294 ? 0.515 6.637 -3.107 1.00 81.12 294 THR A N 1
ATOM 2092 C CA . THR A 1 294 ? 1.953 6.383 -2.949 1.00 81.12 294 THR A CA 1
ATOM 2093 C C . THR A 1 294 ? 2.405 6.550 -1.495 1.00 81.12 294 THR A C 1
ATOM 2095 O O . THR A 1 294 ? 1.695 7.115 -0.658 1.00 81.12 294 THR A O 1
ATOM 2098 N N . HIS A 1 295 ? 3.594 6.043 -1.152 1.00 79.19 295 HIS A N 1
ATOM 2099 C CA . HIS A 1 295 ? 4.150 6.264 0.187 1.00 79.19 295 HIS A CA 1
ATOM 2100 C C . HIS A 1 295 ? 4.290 7.763 0.500 1.00 79.19 295 HIS A C 1
ATOM 2102 O O . HIS A 1 295 ? 3.840 8.195 1.555 1.00 79.19 295 HIS A O 1
ATOM 2108 N N . ALA A 1 296 ? 4.815 8.557 -0.440 1.00 80.81 296 ALA A N 1
ATOM 2109 C CA . ALA A 1 296 ? 5.008 9.994 -0.259 1.00 80.81 296 ALA A CA 1
ATOM 2110 C C . ALA A 1 296 ? 3.684 10.754 -0.060 1.00 80.81 296 ALA A C 1
ATOM 2112 O O . ALA A 1 296 ? 3.568 11.549 0.869 1.00 80.81 296 ALA A O 1
ATOM 2113 N N . GLU A 1 297 ? 2.665 10.480 -0.881 1.00 87.44 297 GLU A N 1
ATOM 2114 C CA . GLU A 1 297 ? 1.339 11.106 -0.743 1.00 87.44 297 GLU A CA 1
ATOM 2115 C C . GLU A 1 297 ? 0.670 10.741 0.584 1.00 87.44 297 GLU A C 1
ATOM 2117 O O . GLU A 1 297 ? 0.067 11.589 1.242 1.00 87.44 297 GLU A O 1
ATOM 2122 N N . ARG A 1 298 ? 0.807 9.480 1.006 1.00 86.38 298 ARG A N 1
ATOM 2123 C CA . ARG A 1 298 ? 0.288 9.005 2.290 1.00 86.38 298 ARG A CA 1
ATOM 2124 C C . ARG A 1 298 ? 0.979 9.685 3.463 1.00 86.38 298 ARG A C 1
ATOM 2126 O O . ARG A 1 298 ? 0.290 10.151 4.361 1.00 86.38 298 ARG A O 1
ATOM 2133 N N . GLU A 1 299 ? 2.308 9.755 3.455 1.00 86.00 299 GLU A N 1
ATOM 2134 C CA . GLU A 1 299 ? 3.075 10.448 4.495 1.00 86.00 299 GLU A CA 1
ATOM 2135 C C . GLU A 1 299 ? 2.696 11.929 4.567 1.00 86.00 299 GLU A C 1
ATOM 2137 O O . GLU A 1 299 ? 2.426 12.442 5.650 1.00 86.00 299 GLU A O 1
ATOM 2142 N N . ALA A 1 300 ? 2.565 12.602 3.420 1.00 89.62 300 ALA A N 1
ATOM 2143 C CA . ALA A 1 300 ? 2.117 13.990 3.368 1.00 89.62 300 ALA A CA 1
ATOM 2144 C C . ALA A 1 300 ? 0.704 14.166 3.958 1.00 89.62 300 ALA A C 1
ATOM 2146 O O . ALA A 1 300 ? 0.467 15.089 4.742 1.00 89.62 300 ALA A O 1
ATOM 2147 N N . PHE A 1 301 ? -0.231 13.265 3.634 1.00 91.50 301 PHE A N 1
ATOM 2148 C CA . PHE A 1 301 ? -1.581 13.293 4.194 1.00 91.50 301 PHE A CA 1
ATOM 2149 C C . PHE A 1 301 ? -1.588 13.031 5.705 1.00 91.50 301 PHE A C 1
ATOM 2151 O O . PHE A 1 301 ? -2.231 13.772 6.449 1.00 91.50 301 PHE A O 1
ATOM 2158 N N . LEU A 1 302 ? -0.859 12.016 6.178 1.00 90.69 302 LEU A N 1
ATOM 2159 C CA . LEU A 1 302 ? -0.761 11.678 7.599 1.00 90.69 302 LEU A CA 1
ATOM 2160 C C . LEU A 1 302 ? -0.114 12.811 8.400 1.00 90.69 302 LEU A C 1
ATOM 2162 O O . LEU A 1 302 ? -0.645 13.200 9.440 1.00 90.69 302 LEU A O 1
ATOM 2166 N N . ALA A 1 303 ? 0.958 13.412 7.882 1.00 90.44 303 ALA A N 1
ATOM 2167 C CA . ALA A 1 303 ? 1.587 14.589 8.468 1.00 90.44 303 ALA A CA 1
ATOM 2168 C C . ALA A 1 303 ? 0.627 15.789 8.519 1.00 90.44 303 ALA A C 1
ATOM 2170 O O . ALA A 1 303 ? 0.527 16.453 9.547 1.00 90.44 303 ALA A O 1
ATOM 2171 N N . SER A 1 304 ? -0.130 16.043 7.448 1.00 92.31 304 SER A N 1
ATOM 2172 C CA . SER A 1 304 ? -1.126 17.122 7.395 1.00 92.31 304 SER A CA 1
ATOM 2173 C C . SER A 1 304 ? -2.320 16.893 8.330 1.00 92.31 304 SER A C 1
ATOM 2175 O O . SER A 1 304 ? -2.873 17.846 8.880 1.00 92.31 304 SER A O 1
ATOM 2177 N N . CYS A 1 305 ? -2.764 15.645 8.479 1.00 93.19 305 CYS A N 1
ATOM 2178 C CA . CYS A 1 305 ? -3.978 15.300 9.212 1.00 93.19 305 CYS A CA 1
ATOM 2179 C C . CYS A 1 305 ? -3.716 15.082 10.706 1.00 93.19 305 CYS A C 1
ATOM 2181 O O . CYS A 1 305 ? -4.432 15.620 11.544 1.00 93.19 305 CYS A O 1
ATOM 2183 N N . LEU A 1 306 ? -2.707 14.280 11.044 1.00 91.12 306 LEU A N 1
ATOM 2184 C CA . LEU A 1 306 ? -2.387 13.889 12.419 1.00 91.12 306 LEU A CA 1
ATOM 2185 C C . LEU A 1 306 ? -1.249 14.722 13.018 1.00 91.12 306 LEU A C 1
ATOM 2187 O O . LEU A 1 306 ? -1.023 14.660 14.228 1.00 91.12 306 LEU A O 1
ATOM 2191 N N . GLY A 1 307 ? -0.530 15.503 12.207 1.00 89.12 307 GLY A N 1
ATOM 2192 C CA . GLY A 1 307 ? 0.486 16.436 12.683 1.00 89.12 307 GLY A CA 1
ATOM 2193 C C . GLY A 1 307 ? 1.533 15.762 13.585 1.00 89.12 307 GLY A C 1
ATOM 2194 O O . GLY A 1 307 ? 2.112 14.732 13.214 1.00 89.12 307 GLY A O 1
ATOM 2195 N N . PRO A 1 308 ? 1.767 16.293 14.802 1.00 86.88 308 PRO A N 1
ATOM 2196 C CA . PRO A 1 308 ? 2.704 15.712 15.767 1.00 86.88 308 PRO A CA 1
ATOM 2197 C C . PRO A 1 308 ? 2.329 14.310 16.272 1.00 86.88 308 PRO A C 1
ATOM 2199 O O . PRO A 1 308 ? 3.157 13.653 16.906 1.00 86.88 308 PRO A O 1
ATOM 2202 N N . LEU A 1 309 ? 1.089 13.852 16.060 1.00 87.75 309 LEU A N 1
ATOM 2203 C CA . LEU A 1 309 ? 0.658 12.519 16.487 1.00 87.75 309 LEU A CA 1
ATOM 2204 C C . LEU A 1 309 ? 1.211 11.412 15.578 1.00 87.75 309 LEU A C 1
ATOM 2206 O O . LEU A 1 309 ? 1.424 10.308 16.063 1.00 87.75 309 LEU A O 1
ATOM 2210 N N . HIS A 1 310 ? 1.482 11.709 14.301 1.00 86.50 310 HIS A N 1
ATOM 2211 C CA . HIS A 1 310 ? 2.005 10.730 13.335 1.00 86.50 310 HIS A CA 1
ATOM 2212 C C . HIS A 1 310 ? 3.458 10.325 13.631 1.00 86.50 310 HIS A C 1
ATOM 2214 O O . HIS A 1 310 ? 3.808 9.151 13.613 1.00 86.50 310 HIS A O 1
ATOM 2220 N N . HIS A 1 311 ? 4.304 11.297 13.980 1.00 75.75 311 HIS A N 1
ATOM 2221 C CA . HIS A 1 311 ? 5.761 11.110 14.052 1.00 75.75 311 HIS A CA 1
ATOM 2222 C C . HIS A 1 311 ? 6.292 10.778 15.457 1.00 75.75 311 HIS A C 1
ATOM 2224 O O . HIS A 1 311 ? 7.472 10.474 15.621 1.00 75.75 311 HIS A O 1
ATOM 2230 N N . SER A 1 312 ? 5.456 10.872 16.496 1.00 74.00 312 SER A N 1
ATOM 2231 C CA . SER A 1 312 ? 5.901 10.777 17.890 1.00 74.00 312 SER A CA 1
ATOM 2232 C C . SER A 1 312 ? 5.318 9.557 18.589 1.00 74.00 312 SER A C 1
ATOM 2234 O O . SER A 1 312 ? 4.155 9.550 18.992 1.00 74.00 312 SER A O 1
ATOM 2236 N N . GLY A 1 313 ? 6.165 8.558 18.860 1.00 73.19 313 GLY A N 1
ATOM 2237 C CA . GLY A 1 313 ? 5.785 7.397 19.676 1.00 73.19 313 GLY A CA 1
ATOM 2238 C C . GLY A 1 313 ? 5.276 7.773 21.077 1.00 73.19 313 GLY A C 1
ATOM 2239 O O . GLY A 1 313 ? 4.457 7.057 21.649 1.00 73.19 313 GLY 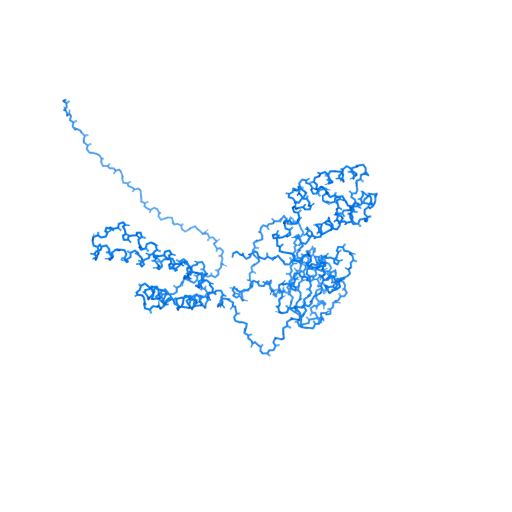A O 1
ATOM 2240 N N . ARG A 1 314 ? 5.670 8.944 21.605 1.00 80.31 314 ARG A N 1
ATOM 2241 C CA . ARG A 1 314 ? 5.181 9.481 22.892 1.00 80.31 314 ARG A CA 1
ATOM 2242 C C . ARG A 1 314 ? 3.681 9.803 22.863 1.00 80.31 314 ARG A C 1
ATOM 2244 O O . ARG A 1 314 ? 3.021 9.740 23.898 1.00 80.31 314 ARG A O 1
ATOM 2251 N N . ASN A 1 315 ? 3.136 10.095 21.682 1.00 85.25 315 ASN A N 1
ATOM 2252 C CA . ASN A 1 315 ? 1.735 10.463 21.476 1.00 85.25 315 ASN A CA 1
ATOM 2253 C C . ASN A 1 315 ? 0.852 9.279 21.054 1.00 85.25 315 ASN A C 1
ATOM 2255 O O . ASN A 1 315 ? -0.325 9.472 20.755 1.00 85.25 315 ASN A O 1
ATOM 2259 N N . ARG A 1 316 ? 1.378 8.049 21.066 1.00 86.50 316 ARG A N 1
ATOM 2260 C CA . ARG A 1 316 ? 0.647 6.845 20.646 1.00 86.50 316 ARG A CA 1
ATOM 2261 C C . ARG A 1 316 ? -0.699 6.674 21.360 1.00 86.50 316 ARG A C 1
ATOM 2263 O O . ARG A 1 316 ? -1.704 6.400 20.717 1.00 86.50 316 ARG A O 1
ATOM 2270 N N . HIS A 1 317 ? -0.740 6.947 22.662 1.00 90.56 317 HIS A N 1
ATOM 2271 C CA . HIS A 1 317 ? -1.966 6.885 23.463 1.00 90.56 317 HIS A CA 1
ATOM 2272 C C . HIS A 1 317 ? -3.057 7.874 23.001 1.00 90.56 317 HIS A C 1
ATOM 2274 O O . HIS A 1 317 ? -4.240 7.647 23.256 1.00 90.56 317 HIS A O 1
ATOM 2280 N N . LEU A 1 318 ? -2.687 8.984 22.345 1.00 93.38 318 LEU A N 1
ATOM 2281 C CA . LEU A 1 318 ? -3.631 9.936 21.753 1.00 93.38 318 LEU A CA 1
ATOM 2282 C C . LEU A 1 318 ? -4.186 9.408 20.428 1.00 93.38 318 LEU A C 1
ATOM 2284 O O . LEU A 1 318 ? -5.387 9.516 20.203 1.00 93.38 318 LEU A O 1
ATOM 2288 N N . VAL A 1 319 ? -3.353 8.780 19.594 1.00 91.44 319 VAL A N 1
ATOM 2289 C CA . VAL A 1 319 ? -3.823 8.093 18.378 1.00 91.44 319 VAL A CA 1
ATOM 2290 C C . VAL A 1 319 ? -4.798 6.978 18.756 1.00 91.44 319 VAL A C 1
ATOM 2292 O O . VAL A 1 319 ? -5.916 6.968 18.260 1.00 91.44 319 VAL A O 1
ATOM 2295 N N . GLU A 1 320 ? -4.454 6.136 19.733 1.00 91.88 320 GLU A N 1
ATOM 2296 C CA . GLU A 1 320 ? -5.347 5.088 20.263 1.00 91.88 320 GLU A CA 1
ATOM 2297 C C . GLU A 1 320 ? -6.669 5.660 20.806 1.00 91.88 320 GLU A C 1
ATOM 2299 O O . GLU A 1 320 ? -7.730 5.058 20.650 1.00 91.88 320 GLU A O 1
ATOM 2304 N N . THR A 1 321 ? -6.625 6.857 21.403 1.00 95.25 321 THR A N 1
ATOM 2305 C CA . THR A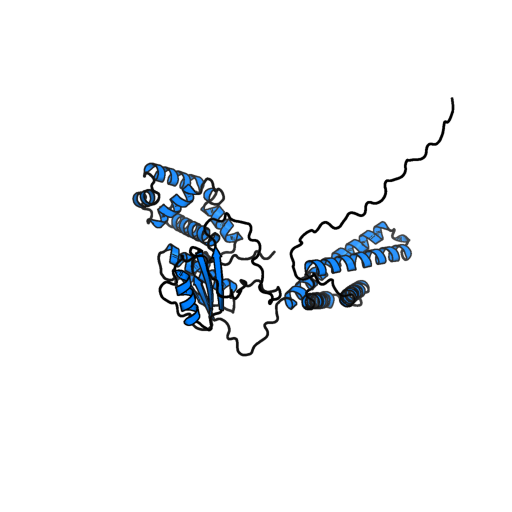 1 321 ? -7.834 7.558 21.864 1.00 95.25 321 THR A CA 1
ATOM 2306 C C . THR A 1 321 ? -8.710 8.010 20.699 1.00 95.25 321 THR A C 1
ATOM 2308 O O . THR A 1 321 ? -9.923 7.813 20.750 1.00 95.25 321 THR A O 1
ATOM 2311 N N . LEU A 1 322 ? -8.113 8.579 19.648 1.00 94.56 322 LEU A N 1
ATOM 2312 C CA . LEU A 1 322 ? -8.830 8.968 18.434 1.00 94.56 322 LEU A CA 1
ATOM 2313 C C . LEU A 1 322 ? -9.444 7.747 17.737 1.00 94.56 322 LEU A C 1
ATOM 2315 O O . LEU A 1 322 ? -10.613 7.786 17.370 1.00 94.56 322 LEU A O 1
ATOM 2319 N N . GLU A 1 323 ? -8.691 6.652 17.616 1.00 92.25 323 GLU A N 1
ATOM 2320 C CA . GLU A 1 323 ? -9.180 5.399 17.034 1.00 92.25 323 GLU A CA 1
ATOM 2321 C C . GLU A 1 323 ? -10.392 4.854 17.790 1.00 92.25 323 GLU A C 1
ATOM 2323 O O . GLU A 1 323 ? -11.411 4.549 17.175 1.00 92.25 323 GLU A O 1
ATOM 2328 N N . ALA A 1 324 ? -10.317 4.771 19.123 1.00 93.56 324 ALA A N 1
ATOM 2329 C CA . ALA A 1 324 ? -11.443 4.313 19.933 1.00 93.56 324 ALA A CA 1
ATOM 2330 C C . ALA A 1 324 ? -12.651 5.247 19.798 1.00 93.56 324 ALA A C 1
ATOM 2332 O O . ALA A 1 324 ? -13.791 4.790 19.731 1.00 93.56 324 ALA A O 1
ATOM 2333 N N . TYR A 1 325 ? -12.417 6.560 19.739 1.00 95.25 325 TYR A N 1
ATOM 2334 C CA . TYR A 1 325 ? -13.490 7.531 19.576 1.00 95.25 325 TYR A CA 1
ATOM 2335 C C . TYR A 1 325 ? -14.259 7.326 18.267 1.00 95.25 325 TYR A C 1
ATOM 2337 O O . TYR A 1 325 ? -15.490 7.290 18.277 1.00 95.25 325 TYR A O 1
ATOM 2345 N N . LEU A 1 326 ? -13.536 7.140 17.161 1.00 93.44 326 LEU A N 1
ATOM 2346 C CA . LEU A 1 326 ? -14.109 6.888 15.839 1.00 93.44 326 LEU A CA 1
ATOM 2347 C C . LEU A 1 326 ? -14.809 5.521 15.778 1.00 93.44 326 LEU A C 1
ATOM 2349 O O . LEU A 1 326 ? -15.976 5.449 15.392 1.00 93.44 326 LEU A O 1
ATOM 2353 N N . ALA A 1 327 ? -14.160 4.464 16.279 1.00 90.94 327 ALA A N 1
ATOM 2354 C CA . ALA A 1 327 ? -14.698 3.100 16.296 1.00 90.94 327 ALA A CA 1
ATOM 2355 C C . ALA A 1 327 ? -15.997 2.961 17.108 1.00 90.94 327 ALA A C 1
ATOM 2357 O O . ALA A 1 327 ? -16.835 2.111 16.813 1.00 90.94 327 ALA A O 1
ATOM 2358 N N . HIS A 1 328 ? -16.192 3.807 18.121 1.00 93.69 328 HIS A N 1
ATOM 2359 C CA . HIS A 1 328 ? -17.414 3.846 18.924 1.00 93.69 328 HIS A CA 1
ATOM 2360 C C . HIS A 1 328 ? -18.380 4.957 18.493 1.00 93.69 328 HIS A C 1
ATOM 2362 O O . HIS A 1 328 ? -19.136 5.463 19.322 1.00 93.69 328 HIS A O 1
ATOM 2368 N N . ASN A 1 329 ? -18.383 5.335 17.210 1.00 91.94 329 ASN A N 1
ATOM 2369 C CA . ASN A 1 329 ? -19.319 6.306 16.636 1.00 91.94 329 ASN A CA 1
ATOM 2370 C C . ASN A 1 329 ? -19.357 7.637 17.403 1.00 91.94 329 ASN A C 1
ATOM 2372 O O . ASN A 1 329 ? -20.429 8.187 17.646 1.00 91.94 329 ASN A O 1
ATOM 2376 N N . LEU A 1 330 ? -18.189 8.142 17.812 1.00 93.75 330 LEU A N 1
ATOM 2377 C CA . LEU A 1 330 ? -18.040 9.383 18.581 1.00 93.75 330 LEU A CA 1
ATOM 2378 C C . LEU A 1 330 ? -18.685 9.329 19.985 1.00 93.75 330 LEU A C 1
ATOM 2380 O O . LEU A 1 330 ? -18.878 10.355 20.646 1.00 93.75 330 LEU A O 1
ATOM 2384 N N . CYS A 1 331 ? -18.991 8.132 20.494 1.00 94.50 331 CYS A N 1
ATOM 2385 C CA . CYS A 1 331 ? -19.507 7.943 21.843 1.00 94.50 331 CYS A CA 1
ATOM 2386 C C . CYS A 1 331 ? -18.363 7.945 22.864 1.00 94.50 331 CYS A C 1
ATOM 2388 O O . CYS A 1 331 ? -17.677 6.944 23.081 1.00 94.50 331 CYS A O 1
ATOM 2390 N N . THR A 1 332 ? -18.188 9.080 23.544 1.00 94.12 332 THR A N 1
ATOM 2391 C CA . THR A 1 332 ? -17.122 9.284 24.542 1.00 94.12 332 THR A CA 1
ATOM 2392 C C . THR A 1 332 ? -17.141 8.233 25.654 1.00 94.12 332 THR A C 1
ATOM 2394 O O . THR A 1 332 ? -16.093 7.756 26.078 1.00 94.12 332 THR A O 1
ATOM 2397 N N . THR A 1 333 ? -18.321 7.859 26.153 1.00 94.88 333 THR A N 1
ATOM 2398 C CA . THR A 1 333 ? -18.442 6.907 27.267 1.00 94.88 333 THR A CA 1
ATOM 2399 C C . THR A 1 333 ? -18.082 5.487 26.844 1.00 94.88 333 THR A C 1
ATOM 2401 O O . THR A 1 333 ? -17.375 4.805 27.584 1.00 94.88 333 THR A O 1
ATOM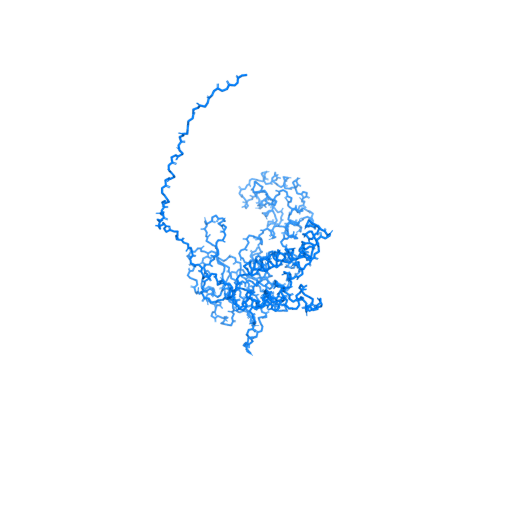 2404 N N . ALA A 1 334 ? -18.520 5.052 25.660 1.00 95.31 334 ALA A N 1
ATOM 2405 C CA . ALA A 1 334 ? -18.165 3.749 25.107 1.00 95.31 334 ALA A CA 1
ATOM 2406 C C . ALA A 1 334 ? -16.664 3.667 24.786 1.00 95.31 334 ALA A C 1
ATOM 2408 O O . ALA A 1 334 ? -16.010 2.713 25.198 1.00 95.31 334 ALA A O 1
ATOM 2409 N N . ALA A 1 335 ? -16.102 4.707 24.163 1.00 95.94 335 ALA A N 1
ATOM 2410 C CA . ALA A 1 335 ? -14.679 4.777 23.838 1.00 95.94 335 ALA A CA 1
ATOM 2411 C C . ALA A 1 335 ? -13.771 4.845 25.079 1.00 95.94 335 ALA A C 1
ATOM 2413 O O . ALA A 1 335 ? -12.724 4.207 25.130 1.00 95.94 335 ALA A O 1
ATOM 2414 N N . ALA A 1 336 ? -14.169 5.581 26.120 1.00 96.38 336 ALA A N 1
ATOM 2415 C CA . ALA A 1 336 ? -13.418 5.615 27.374 1.00 96.38 336 ALA A CA 1
ATOM 2416 C C . ALA A 1 336 ? -13.412 4.245 28.070 1.00 96.38 336 ALA A C 1
ATOM 2418 O O . ALA A 1 336 ? -12.378 3.816 28.584 1.00 96.38 336 ALA A O 1
ATOM 2419 N N . ARG A 1 337 ? -14.554 3.540 28.044 1.00 96.31 337 ARG A N 1
ATOM 2420 C CA . ARG A 1 337 ? -14.678 2.183 28.590 1.00 96.31 337 ARG A CA 1
ATOM 2421 C C . ARG A 1 337 ? -13.808 1.178 27.840 1.00 96.31 337 ARG A C 1
ATOM 2423 O O . ARG A 1 337 ? -13.141 0.393 28.503 1.00 96.31 337 ARG A O 1
ATOM 2430 N N . SER A 1 338 ? -13.774 1.213 26.506 1.00 96.06 338 SER A N 1
ATOM 2431 C CA . SER A 1 338 ? -12.952 0.275 25.724 1.00 96.06 338 SER A CA 1
ATOM 2432 C C . SER A 1 338 ? -11.449 0.481 25.915 1.00 96.06 338 SER A C 1
ATOM 2434 O O . SER A 1 338 ? -10.682 -0.470 25.810 1.00 96.06 338 SER A O 1
ATOM 2436 N N . LEU A 1 339 ? -11.032 1.698 26.270 1.00 96.00 339 LEU A N 1
ATOM 2437 C CA . LEU A 1 339 ? -9.649 2.016 26.629 1.00 96.00 339 LEU A CA 1
ATOM 2438 C C . LEU A 1 339 ? -9.337 1.859 28.124 1.00 96.00 339 LEU A C 1
ATOM 2440 O O . LEU A 1 339 ? -8.221 2.171 28.535 1.00 96.00 339 LEU A O 1
ATOM 2444 N N . TYR A 1 340 ? -10.297 1.417 28.944 1.00 96.12 340 TYR A N 1
ATOM 2445 C CA . TYR A 1 340 ? -10.158 1.310 30.402 1.00 96.12 340 TYR A CA 1
ATOM 2446 C C . TYR A 1 340 ? -9.692 2.618 31.073 1.00 96.12 340 TYR A C 1
ATOM 2448 O O . TYR A 1 340 ? -8.953 2.607 32.057 1.00 96.12 340 TYR A O 1
ATOM 2456 N N . VAL A 1 341 ? -10.132 3.770 30.553 1.00 96.94 341 VAL A N 1
ATOM 2457 C CA . VAL A 1 341 ? -9.818 5.092 31.112 1.00 96.94 341 VAL A CA 1
ATOM 2458 C C . VAL A 1 341 ? -11.065 5.791 31.634 1.00 96.94 341 VAL A C 1
ATOM 2460 O O . VAL A 1 341 ? -12.179 5.616 31.143 1.00 96.94 341 VAL A O 1
ATOM 2463 N N . HIS A 1 342 ? -10.877 6.660 32.625 1.00 95.88 342 HIS A N 1
ATOM 2464 C CA . HIS A 1 342 ? -11.963 7.500 33.111 1.00 95.88 342 HIS A CA 1
ATOM 2465 C C . HIS A 1 342 ? -12.377 8.547 32.060 1.00 95.88 342 HIS A C 1
ATOM 2467 O O . HIS A 1 342 ? -11.538 9.087 31.333 1.00 95.88 342 HIS A O 1
ATOM 2473 N N . ARG A 1 343 ? -13.666 8.923 32.038 1.00 94.12 343 ARG A N 1
ATOM 2474 C CA . ARG A 1 343 ? -14.224 9.922 31.100 1.00 94.12 343 ARG A CA 1
ATOM 2475 C C . ARG A 1 343 ? -13.468 11.259 31.093 1.00 94.12 343 ARG A C 1
ATOM 2477 O O . ARG A 1 343 ? -13.342 11.883 30.046 1.00 94.12 343 ARG A O 1
ATOM 2484 N N . HIS A 1 344 ? -12.949 11.698 32.245 1.00 95.12 344 HIS A N 1
ATOM 2485 C CA . HIS A 1 344 ? -12.193 12.954 32.350 1.00 95.12 344 HIS A CA 1
ATOM 2486 C C . HIS A 1 344 ? -10.832 12.853 31.658 1.00 95.12 344 HIS A C 1
ATOM 2488 O O . HIS A 1 344 ? -10.457 13.757 30.915 1.00 95.12 344 HIS A O 1
ATOM 2494 N N . THR A 1 345 ? -10.136 11.727 31.825 1.00 96.62 345 THR A N 1
ATOM 2495 C CA . THR A 1 345 ? -8.884 11.441 31.117 1.00 96.62 345 THR A CA 1
ATOM 2496 C C . THR A 1 345 ? -9.117 11.378 29.612 1.00 96.62 345 THR A C 1
ATOM 2498 O O . THR A 1 345 ? -8.351 11.958 28.847 1.00 96.62 345 THR A O 1
ATOM 2501 N N . PHE A 1 346 ? -10.204 10.737 29.180 1.00 96.69 346 PHE A N 1
ATOM 2502 C CA . PHE A 1 346 ? -10.575 10.688 27.768 1.00 96.69 346 PHE A CA 1
ATOM 2503 C C . PHE A 1 346 ? -10.837 12.089 27.196 1.00 96.69 346 PHE A C 1
ATOM 2505 O O . PHE A 1 346 ? -10.271 12.462 26.170 1.00 96.69 346 PHE A O 1
ATOM 2512 N N . ALA A 1 347 ? -11.640 12.902 27.891 1.00 95.12 347 ALA A N 1
ATOM 2513 C CA . ALA A 1 347 ? -11.940 14.272 27.480 1.00 95.12 347 ALA A CA 1
ATOM 2514 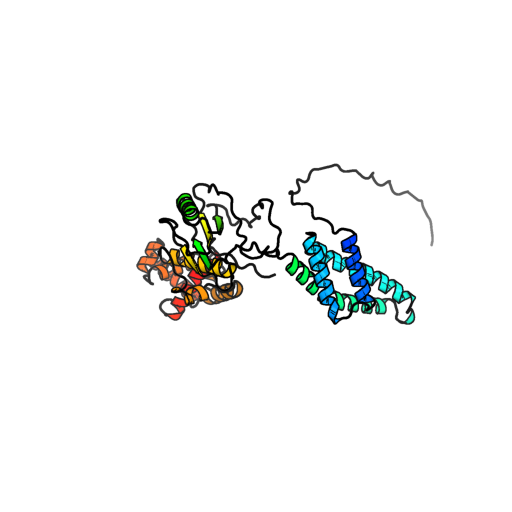C C . ALA A 1 347 ? -10.677 15.145 27.391 1.00 95.12 347 ALA A C 1
ATOM 2516 O O . ALA A 1 347 ? -10.538 15.937 26.455 1.00 95.12 347 ALA A O 1
ATOM 2517 N N . TYR A 1 348 ? -9.740 14.974 28.331 1.00 96.62 348 TYR A N 1
ATOM 2518 C CA . TYR A 1 348 ? -8.432 15.623 28.287 1.00 96.62 348 TYR A CA 1
ATOM 2519 C C . TYR A 1 348 ? -7.642 15.209 27.040 1.00 96.62 348 TYR A C 1
ATOM 2521 O O . TYR A 1 348 ? -7.228 16.075 26.271 1.00 96.62 348 TYR A O 1
ATOM 2529 N N . ARG A 1 349 ? -7.513 13.902 26.775 1.00 96.19 349 ARG A N 1
ATOM 2530 C CA . ARG A 1 349 ? -6.816 13.389 25.585 1.00 96.19 349 ARG A CA 1
ATOM 2531 C C . ARG A 1 349 ? -7.438 13.910 24.287 1.00 96.19 349 ARG A C 1
ATOM 2533 O O . ARG A 1 349 ? -6.708 14.376 23.418 1.00 96.19 349 ARG A O 1
ATOM 2540 N N . MET A 1 350 ? -8.767 13.942 24.183 1.00 96.19 350 MET A N 1
ATOM 2541 C CA . MET A 1 350 ? -9.463 14.534 23.031 1.00 96.19 350 MET A CA 1
ATOM 2542 C C . MET A 1 350 ? -9.209 16.036 22.877 1.00 96.19 350 MET A C 1
ATOM 2544 O O . MET A 1 350 ? -9.070 16.524 21.757 1.00 96.19 350 MET A O 1
ATOM 2548 N N . ARG A 1 351 ? -9.102 16.789 23.980 1.00 95.94 351 ARG A N 1
ATOM 2549 C CA . ARG A 1 351 ? -8.702 18.204 23.930 1.00 95.94 351 ARG A CA 1
ATOM 2550 C C . ARG A 1 351 ? -7.263 18.361 23.430 1.00 95.94 351 ARG A C 1
ATOM 2552 O O . ARG A 1 351 ? -7.021 19.231 22.599 1.00 95.94 351 ARG A O 1
ATOM 2559 N N . CYS A 1 352 ? -6.339 17.510 23.875 1.00 94.75 352 CYS A N 1
ATOM 2560 C CA . CYS A 1 352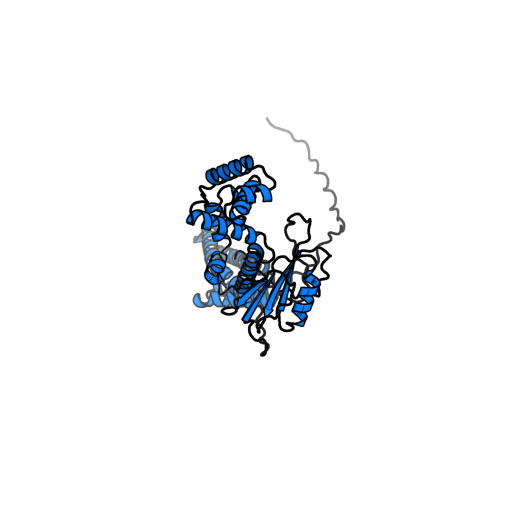 ? -4.964 17.492 23.372 1.00 94.75 352 CYS A CA 1
ATOM 2561 C C . CYS A 1 352 ? -4.911 17.169 21.874 1.00 94.75 352 CYS A C 1
ATOM 2563 O O . CYS A 1 352 ? -4.226 17.867 21.135 1.00 94.75 352 CYS A O 1
ATOM 2565 N N . ILE A 1 353 ? -5.674 16.174 21.411 1.00 94.94 353 ILE A N 1
ATOM 2566 C CA . ILE A 1 353 ? -5.764 15.816 19.987 1.00 94.94 353 ILE A CA 1
ATOM 2567 C C . ILE A 1 353 ? -6.235 17.016 19.163 1.00 94.94 353 ILE A C 1
ATOM 2569 O O . ILE A 1 353 ? -5.551 17.398 18.214 1.00 94.94 353 ILE A O 1
ATOM 2573 N N . ARG A 1 354 ? -7.337 17.667 19.566 1.00 95.44 354 ARG A N 1
ATOM 2574 C CA . ARG A 1 354 ? -7.836 18.890 18.913 1.00 95.44 354 ARG A CA 1
ATOM 2575 C C . ARG A 1 354 ? -6.774 19.987 18.860 1.00 95.44 354 ARG A C 1
ATOM 2577 O O . ARG A 1 354 ? -6.563 20.578 17.810 1.00 95.44 354 ARG A O 1
ATOM 2584 N N . SER A 1 355 ? -6.079 20.231 19.971 1.00 94.50 355 SER A N 1
ATOM 2585 C CA . SER A 1 355 ? -5.050 21.274 20.052 1.00 94.50 355 SER A CA 1
ATOM 2586 C C . SER A 1 355 ? -3.821 20.986 19.187 1.00 94.50 355 SER A C 1
ATOM 2588 O O . SER A 1 355 ? -3.217 21.925 18.682 1.00 94.50 355 SER A O 1
ATOM 2590 N N . LEU A 1 356 ? -3.421 19.719 19.052 1.00 93.69 356 LEU A N 1
ATOM 2591 C CA . LEU A 1 356 ? -2.210 19.328 18.322 1.00 93.69 356 LEU A CA 1
ATOM 2592 C C . LEU A 1 356 ? -2.440 19.170 16.817 1.00 93.69 356 LEU A C 1
ATOM 2594 O O . LEU A 1 356 ? -1.503 19.334 16.043 1.00 93.69 356 LEU A O 1
ATOM 2598 N N . THR A 1 357 ? -3.658 18.814 16.409 1.00 93.50 357 THR A N 1
ATOM 2599 C CA . THR A 1 357 ? -3.972 18.460 15.013 1.00 93.50 357 THR A CA 1
ATOM 2600 C C . THR A 1 357 ? -4.916 19.443 14.329 1.00 93.50 357 THR A C 1
ATOM 2602 O O . THR A 1 357 ? -5.007 19.457 13.106 1.00 93.50 357 THR A O 1
ATOM 2605 N N . GLY A 1 358 ? -5.676 20.230 15.096 1.00 93.69 358 GLY A N 1
ATOM 2606 C CA . GLY A 1 358 ? -6.804 21.000 14.570 1.00 93.69 358 GLY A CA 1
ATOM 2607 C C . GLY A 1 358 ? -7.974 20.132 14.080 1.00 93.69 358 GLY A C 1
ATOM 2608 O O . GLY A 1 358 ? -8.927 20.659 13.502 1.00 93.69 358 GLY A O 1
ATOM 2609 N N . LEU A 1 359 ? -7.935 18.807 14.277 1.00 93.81 359 LEU A N 1
ATOM 2610 C CA . LEU A 1 359 ? -9.038 17.915 13.930 1.00 93.81 359 LEU A CA 1
ATOM 2611 C C . LEU A 1 359 ? -10.176 18.065 14.927 1.00 93.81 359 LEU A C 1
ATOM 2613 O O . LEU A 1 359 ? -9.962 17.906 16.122 1.00 93.81 359 LEU A O 1
ATOM 2617 N N . ASP A 1 360 ? -11.387 18.280 14.420 1.00 91.62 360 ASP A N 1
ATOM 2618 C CA . ASP A 1 360 ? -12.613 18.310 15.208 1.00 91.62 360 ASP A CA 1
ATOM 2619 C C . ASP A 1 360 ? -13.578 17.235 14.685 1.00 91.62 360 ASP A C 1
ATOM 2621 O O . ASP A 1 360 ? -14.285 17.491 13.710 1.00 91.62 360 ASP A O 1
ATOM 2625 N N . PRO A 1 361 ? -13.583 16.013 15.252 1.00 89.75 361 PRO A N 1
ATOM 2626 C CA . PRO A 1 361 ? -14.367 14.895 14.717 1.00 89.75 361 PRO A CA 1
ATOM 2627 C C . PRO A 1 361 ? -15.889 15.095 14.745 1.00 89.75 361 PRO A C 1
ATOM 2629 O O . PRO A 1 361 ? -16.604 14.321 14.111 1.00 89.75 361 PRO A O 1
ATOM 2632 N N . ASP A 1 362 ? -16.385 16.131 15.427 1.00 88.81 362 ASP A N 1
ATOM 2633 C CA . ASP A 1 362 ? -17.790 16.543 15.354 1.00 88.81 362 ASP A CA 1
ATOM 2634 C C . ASP A 1 362 ? -18.132 17.168 13.984 1.00 88.81 362 ASP A C 1
ATOM 2636 O O . ASP A 1 362 ? -19.288 17.182 13.560 1.00 88.81 362 ASP A O 1
ATOM 2640 N N . ARG A 1 363 ? -17.125 17.644 13.233 1.00 93.31 363 ARG A N 1
ATOM 2641 C CA . ARG A 1 363 ? -17.288 18.149 11.863 1.00 93.31 363 ARG A CA 1
ATOM 2642 C C . ARG A 1 363 ? -17.130 17.017 10.842 1.00 93.31 363 ARG A C 1
ATOM 2644 O O . ARG A 1 363 ? -16.070 16.384 10.817 1.00 93.31 363 ARG A O 1
ATOM 2651 N N . PRO A 1 364 ? -18.082 16.824 9.905 1.00 93.56 364 PRO A N 1
ATOM 2652 C CA . PRO A 1 364 ? -18.061 15.699 8.962 1.00 93.56 364 PRO A CA 1
ATOM 2653 C C . PRO A 1 364 ? -16.759 15.563 8.163 1.00 93.56 364 PRO A C 1
ATOM 2655 O O . PRO A 1 364 ? -16.215 14.469 8.033 1.00 93.56 364 PRO A O 1
ATOM 2658 N N . TYR A 1 365 ? -16.214 16.680 7.674 1.00 93.69 365 TYR A N 1
ATOM 2659 C CA . TYR A 1 365 ? -14.974 16.672 6.896 1.00 93.69 365 TYR A CA 1
ATOM 2660 C C . TYR A 1 365 ? -13.748 16.278 7.732 1.00 93.69 365 TYR A C 1
ATOM 2662 O O . TYR A 1 365 ? -12.916 15.486 7.293 1.00 93.69 365 TYR A O 1
ATOM 2670 N N . HIS A 1 366 ? -13.637 16.797 8.957 1.00 94.69 366 HIS A N 1
ATOM 2671 C CA . HIS A 1 366 ? -12.531 16.455 9.854 1.00 94.69 366 HIS A CA 1
ATOM 2672 C C . HIS A 1 366 ? -12.640 15.002 10.317 1.00 94.69 366 HIS A C 1
ATOM 2674 O O . HIS A 1 366 ? -11.620 14.321 10.397 1.00 94.69 366 HIS A O 1
ATOM 2680 N N . ARG A 1 367 ? -13.864 14.513 10.550 1.00 94.69 367 ARG A N 1
ATOM 2681 C CA . ARG A 1 367 ? -14.124 13.101 10.825 1.00 94.69 367 ARG A CA 1
ATOM 2682 C C . ARG A 1 367 ? -13.632 12.218 9.685 1.00 94.69 367 ARG A C 1
ATOM 2684 O O . ARG A 1 367 ? -12.818 11.342 9.933 1.00 94.69 367 ARG A O 1
ATOM 2691 N N . LEU A 1 368 ? -14.046 12.486 8.444 1.00 92.50 368 LEU A N 1
ATOM 2692 C CA . LEU A 1 368 ? -13.604 11.716 7.276 1.00 92.50 368 LEU A CA 1
ATOM 2693 C C . LEU A 1 368 ? -12.074 11.687 7.154 1.00 92.50 368 LEU A C 1
ATOM 2695 O O . LEU A 1 368 ? -11.487 10.631 6.933 1.00 92.50 368 LEU A O 1
ATOM 2699 N N . ARG A 1 369 ? -11.416 12.839 7.334 1.00 93.81 369 ARG A N 1
ATOM 2700 C CA . ARG A 1 369 ? -9.948 12.918 7.312 1.00 93.81 369 ARG A CA 1
ATOM 2701 C C . ARG A 1 369 ? -9.310 12.067 8.410 1.00 93.81 369 ARG A C 1
ATOM 2703 O O . ARG A 1 369 ? -8.355 11.347 8.128 1.00 93.81 369 ARG A O 1
ATOM 2710 N N . ALA A 1 370 ? -9.843 12.132 9.629 1.00 93.56 370 ALA A N 1
ATOM 2711 C CA . ALA A 1 370 ? -9.355 11.351 10.760 1.00 93.56 370 ALA A CA 1
ATOM 2712 C C . ALA A 1 370 ? -9.520 9.838 10.527 1.00 93.56 370 ALA A C 1
ATOM 2714 O O . ALA A 1 370 ? -8.573 9.091 10.756 1.00 93.56 370 ALA A O 1
ATOM 2715 N N . GLU A 1 371 ? -10.671 9.404 10.004 1.00 91.88 371 GLU A N 1
ATOM 2716 C CA . GLU A 1 371 ? -10.940 8.004 9.634 1.00 91.88 371 GLU A CA 1
ATOM 2717 C C . GLU A 1 371 ? -9.930 7.506 8.592 1.00 91.88 371 GLU A C 1
ATOM 2719 O O . GLU A 1 371 ? -9.269 6.487 8.790 1.00 91.88 371 GLU A O 1
ATOM 2724 N N . LEU A 1 372 ? -9.727 8.265 7.508 1.00 92.38 372 LEU A N 1
ATOM 2725 C CA . LEU A 1 372 ? -8.742 7.917 6.481 1.00 92.38 372 LEU A CA 1
ATOM 2726 C C . LEU A 1 372 ? -7.324 7.834 7.053 1.00 92.38 372 LEU A C 1
ATOM 2728 O O . LEU A 1 372 ? -6.590 6.902 6.730 1.00 92.38 372 LEU A O 1
ATOM 2732 N N . ALA A 1 373 ? -6.937 8.765 7.926 1.00 91.38 373 ALA A N 1
ATOM 2733 C CA . ALA A 1 373 ? -5.611 8.768 8.534 1.00 91.38 373 ALA A CA 1
ATOM 2734 C C . ALA A 1 373 ? -5.378 7.551 9.446 1.00 91.38 373 ALA A C 1
ATOM 2736 O O . ALA A 1 373 ? -4.314 6.926 9.397 1.00 91.38 373 ALA A O 1
ATOM 2737 N N . VAL A 1 374 ? -6.381 7.170 10.240 1.00 87.94 374 VAL A N 1
ATOM 2738 C CA . VAL A 1 374 ? -6.348 5.946 11.051 1.00 87.94 374 VAL A CA 1
ATOM 2739 C C . VAL A 1 374 ? -6.219 4.708 10.161 1.00 87.94 374 VAL A C 1
ATOM 2741 O O . VAL A 1 374 ? -5.336 3.874 10.381 1.00 87.94 374 VAL A O 1
ATOM 2744 N N . LEU A 1 375 ? -7.035 4.604 9.109 1.00 88.12 375 LEU A N 1
ATOM 2745 C CA . LEU A 1 375 ? -6.978 3.486 8.164 1.00 88.12 375 LEU A CA 1
ATOM 2746 C C . LEU A 1 375 ? -5.609 3.391 7.478 1.00 88.12 375 LEU A C 1
ATOM 2748 O O . LEU A 1 375 ? -4.999 2.322 7.450 1.00 88.12 375 LEU A O 1
ATOM 2752 N N . MET A 1 376 ? -5.072 4.509 6.986 1.00 87.81 376 MET A N 1
ATOM 2753 C CA . MET A 1 376 ? -3.746 4.570 6.363 1.00 87.81 376 MET A CA 1
ATOM 2754 C C . MET A 1 376 ? -2.622 4.150 7.319 1.00 87.81 376 MET A C 1
ATOM 2756 O O . MET A 1 376 ? -1.701 3.447 6.894 1.00 87.81 376 MET A O 1
ATOM 2760 N N . SER A 1 377 ? -2.717 4.519 8.598 1.00 81.94 377 SER A N 1
ATOM 2761 C CA . SER A 1 377 ? -1.744 4.129 9.629 1.00 81.94 377 SER A CA 1
ATOM 2762 C C . SER A 1 377 ? -1.764 2.618 9.898 1.00 81.94 377 SER A C 1
ATOM 2764 O O . SER A 1 377 ? -0.721 1.999 10.127 1.00 81.94 377 SER A O 1
ATOM 2766 N N . ARG A 1 378 ? -2.942 1.984 9.810 1.00 77.81 378 ARG A N 1
ATOM 2767 C CA . ARG A 1 378 ? -3.082 0.521 9.907 1.00 77.81 378 ARG A CA 1
ATOM 2768 C C . ARG A 1 378 ? -2.520 -0.198 8.689 1.00 77.81 378 ARG A C 1
ATOM 2770 O O . ARG A 1 378 ? -1.853 -1.218 8.850 1.00 77.81 378 ARG A O 1
ATOM 2777 N N . LEU A 1 379 ? -2.744 0.344 7.492 1.00 79.00 379 LEU A N 1
ATOM 2778 C CA . LEU A 1 379 ? -2.202 -0.213 6.250 1.00 79.00 379 LEU A CA 1
ATOM 2779 C C . LEU A 1 379 ? -0.671 -0.246 6.264 1.00 79.00 379 LEU A C 1
ATOM 2781 O O . LEU A 1 379 ? -0.095 -1.261 5.887 1.00 79.00 379 LEU A O 1
ATOM 2785 N N . HIS A 1 380 ? -0.016 0.815 6.752 1.00 73.31 380 HIS A N 1
ATOM 2786 C CA . HIS A 1 380 ? 1.449 0.884 6.832 1.00 73.31 380 HIS A CA 1
ATOM 2787 C C . HIS A 1 380 ? 2.061 -0.267 7.653 1.00 73.31 380 HIS A C 1
ATOM 2789 O O . HIS A 1 380 ? 3.129 -0.781 7.324 1.00 73.31 380 HIS A O 1
ATOM 2795 N N . ASN A 1 381 ? 1.360 -0.700 8.702 1.00 67.06 381 ASN A N 1
ATOM 2796 C CA . ASN A 1 381 ? 1.826 -1.732 9.625 1.00 67.06 381 ASN A CA 1
ATOM 2797 C C . ASN A 1 381 ? 1.348 -3.151 9.266 1.00 67.06 381 ASN A C 1
ATOM 2799 O O . ASN A 1 381 ? 1.735 -4.109 9.944 1.00 67.06 381 ASN A O 1
ATOM 2803 N N . SER A 1 382 ? 0.507 -3.305 8.237 1.00 68.56 382 SER A N 1
ATOM 2804 C CA . SER A 1 382 ? -0.134 -4.580 7.910 1.00 68.56 382 SER A CA 1
ATOM 2805 C C . SER A 1 382 ? 0.735 -5.446 6.987 1.00 68.56 382 SER A C 1
ATOM 2807 O O . SER A 1 382 ? 1.149 -4.974 5.929 1.00 68.56 382 SER A O 1
ATOM 2809 N N . PRO A 1 383 ? 0.969 -6.733 7.314 1.00 62.75 383 PRO A N 1
ATOM 2810 C CA . PRO A 1 383 ? 1.676 -7.658 6.424 1.00 62.75 383 PRO A CA 1
ATOM 2811 C C . PRO A 1 383 ? 0.866 -8.022 5.167 1.00 62.75 383 PRO A C 1
ATOM 2813 O O . PRO A 1 383 ? 1.447 -8.490 4.193 1.00 62.75 383 PRO A O 1
ATOM 2816 N N . ALA A 1 384 ? -0.448 -7.768 5.173 1.00 66.06 384 ALA A N 1
ATOM 2817 C CA . ALA A 1 384 ? -1.347 -8.056 4.057 1.00 66.06 384 ALA A CA 1
ATOM 2818 C C . ALA A 1 384 ? -1.180 -7.097 2.867 1.00 66.06 384 ALA A C 1
ATOM 2820 O O . ALA A 1 384 ? -1.658 -7.391 1.776 1.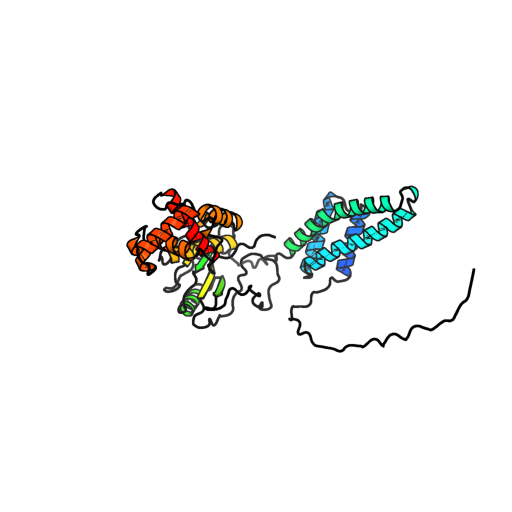00 66.06 384 ALA A O 1
ATOM 2821 N N . VAL A 1 385 ? -0.543 -5.936 3.068 1.00 69.62 385 VAL A N 1
ATOM 2822 C CA . VAL A 1 385 ? -0.391 -4.904 2.036 1.00 69.62 385 VAL A CA 1
ATOM 2823 C C . VAL A 1 385 ? 1.064 -4.887 1.567 1.00 69.62 385 VAL A C 1
ATOM 2825 O O . VAL A 1 385 ? 1.937 -4.455 2.326 1.00 69.62 385 VAL A O 1
ATOM 2828 N N . PRO A 1 386 ? 1.360 -5.319 0.327 1.00 65.31 386 PRO A N 1
ATOM 2829 C CA . PRO A 1 386 ? 2.696 -5.189 -0.238 1.00 65.31 386 PRO A CA 1
ATOM 2830 C C . PRO A 1 386 ? 3.172 -3.733 -0.193 1.00 65.31 386 PRO A C 1
ATOM 2832 O O . PRO A 1 386 ? 2.476 -2.816 -0.642 1.00 65.31 386 PRO A O 1
ATOM 2835 N N . GLN A 1 387 ? 4.368 -3.512 0.357 1.00 64.56 387 GLN A N 1
ATOM 2836 C CA . GLN A 1 387 ? 4.978 -2.187 0.365 1.00 64.56 387 GLN A CA 1
ATOM 2837 C C . GLN A 1 387 ? 5.400 -1.813 -1.055 1.00 64.56 387 GLN A C 1
ATOM 2839 O O . GLN A 1 387 ? 6.044 -2.593 -1.757 1.00 64.56 387 GLN A O 1
ATOM 2844 N N . GLN A 1 388 ? 5.058 -0.594 -1.463 1.00 54.50 388 GLN A N 1
ATOM 2845 C CA . GLN A 1 388 ? 5.565 -0.013 -2.697 1.00 54.50 388 GLN A CA 1
ATOM 2846 C C . GLN A 1 388 ? 7.075 0.160 -2.522 1.00 54.50 388 GLN A C 1
ATOM 2848 O O . GLN A 1 388 ? 7.513 0.966 -1.700 1.00 54.50 388 GLN A O 1
ATOM 2853 N N . ARG A 1 389 ? 7.881 -0.626 -3.244 1.00 43.81 389 ARG A N 1
ATOM 2854 C CA . ARG A 1 389 ? 9.320 -0.360 -3.313 1.00 43.81 389 ARG A CA 1
ATOM 2855 C C . ARG A 1 389 ? 9.476 1.027 -3.924 1.00 43.81 389 ARG A C 1
ATOM 2857 O O . ARG A 1 389 ? 8.961 1.266 -5.014 1.00 43.81 389 ARG A O 1
ATOM 2864 N N . ALA A 1 390 ? 10.139 1.933 -3.208 1.00 32.88 390 ALA A N 1
ATOM 2865 C CA . ALA A 1 390 ? 10.566 3.187 -3.802 1.00 32.88 390 ALA A CA 1
ATOM 2866 C C . ALA A 1 390 ? 11.408 2.825 -5.030 1.00 32.88 390 ALA A C 1
ATOM 2868 O O . ALA A 1 390 ? 12.380 2.077 -4.911 1.00 32.88 390 ALA A O 1
ATOM 2869 N N . ALA A 1 391 ? 10.976 3.273 -6.207 1.00 29.77 391 ALA A N 1
ATOM 2870 C CA . ALA A 1 391 ? 11.839 3.261 -7.371 1.00 29.77 391 ALA A CA 1
ATOM 2871 C C . ALA A 1 391 ? 13.005 4.195 -7.027 1.00 29.77 391 ALA A C 1
ATOM 2873 O O . ALA A 1 391 ? 12.799 5.402 -6.904 1.00 29.77 391 ALA A O 1
ATOM 2874 N N . ALA A 1 392 ? 14.159 3.599 -6.725 1.00 27.36 392 ALA A N 1
ATOM 2875 C CA . ALA A 1 392 ? 15.405 4.308 -6.474 1.00 27.36 392 ALA A CA 1
ATOM 2876 C C . ALA A 1 392 ? 15.976 4.859 -7.783 1.00 27.36 392 ALA A C 1
ATOM 2878 O O . ALA A 1 392 ? 15.860 4.149 -8.815 1.00 27.36 392 ALA A O 1
#

Mean predicted aligned error: 19.04 Å

Nearest PDB structures (foldseek):
  3onq-assembly3_D  TM=3.837E-01  e=2.134E-03  Bifidobacterium adolescentis ATCC 15703
  3onq-assembly1_B-2  TM=3.654E-01  e=4.101E-03  Bifidobacterium adolescentis ATCC 15703
  8dt0-assembly2_B  TM=3.395E-01  e=6.236E+00  synthetic construct

Solvent-accessible surface area (backbone atoms only — not comparable to full-atom values): 22498 Å² total; per-residue (Å²): 136,83,86,83,88,83,83,91,75,82,82,79,81,80,79,78,86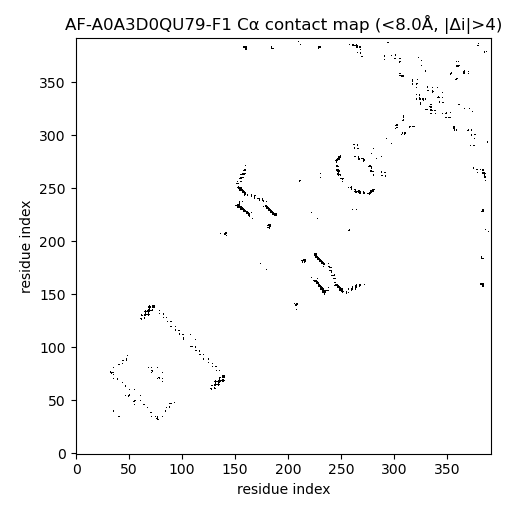,77,80,78,73,95,72,89,74,91,68,80,88,64,81,78,83,51,72,79,51,70,70,60,54,50,52,51,48,49,51,52,48,30,52,74,74,55,77,43,51,82,87,48,47,50,55,54,30,15,54,50,20,22,58,37,32,76,65,62,33,55,69,69,60,54,50,52,46,54,56,50,50,49,53,55,51,48,53,51,49,41,60,49,47,43,70,77,43,65,88,64,41,64,70,53,47,45,55,51,49,52,53,50,49,57,66,50,47,57,56,40,54,55,23,17,56,48,22,19,52,64,47,30,27,67,74,76,74,77,60,96,75,72,74,69,52,38,27,20,36,10,20,27,73,24,62,62,74,35,70,57,26,55,49,48,30,45,68,63,29,75,80,42,51,52,24,72,46,74,48,68,82,84,68,71,94,64,82,81,73,78,79,83,74,76,94,79,79,84,84,47,65,97,49,77,78,67,50,74,64,70,87,75,81,70,60,90,58,35,29,42,14,40,40,34,35,17,65,57,85,80,57,80,51,80,75,54,56,23,21,5,45,29,66,28,63,94,69,38,58,52,61,16,43,29,52,3,8,50,24,2,48,49,10,49,73,74,73,33,65,56,28,60,41,76,87,37,38,71,61,51,55,71,67,65,53,54,72,68,59,46,50,53,49,33,45,67,52,38,31,67,50,66,81,31,79,89,35,45,70,46,54,55,48,53,51,34,26,58,76,42,76,68,32,60,69,60,21,16,55,78,68,76,43,56,62,66,60,44,53,49,45,52,51,50,49,30,74,62,34,70,45,46,68,90,40,71,69,40,29,53,52,50,53,51,42,53,52,52,57,50,50,76,74,35,82,26,34,69,76,82,75,76,86,125

pLDDT: mean 73.04, std 23.01, range [23.73, 96.94]